Protein AF-A0A2V9GND8-F1 (afdb_monomer_lite)

Radius of gyration: 29.22 Å; chains: 1; bounding box: 66×51×84 Å

Structure (mmCIF, N/CA/C/O backbone):
data_AF-A0A2V9GND8-F1
#
_entry.id   AF-A0A2V9GND8-F1
#
loop_
_atom_site.group_PDB
_atom_site.id
_atom_site.type_symbol
_atom_site.label_atom_id
_atom_site.label_alt_id
_atom_site.label_comp_id
_atom_site.label_asym_id
_atom_site.label_entity_id
_atom_site.label_seq_id
_atom_site.pdbx_PDB_ins_code
_atom_site.Cartn_x
_atom_site.Cartn_y
_atom_site.Cartn_z
_atom_site.occupancy
_atom_site.B_iso_or_equiv
_atom_site.auth_seq_id
_atom_site.auth_comp_id
_atom_site.auth_asym_id
_atom_site.auth_atom_id
_atom_site.pdbx_PDB_model_num
ATOM 1 N N . MET A 1 1 ? 13.926 27.014 -34.724 1.00 50.09 1 MET A N 1
ATOM 2 C CA . MET A 1 1 ? 14.900 27.608 -33.788 1.00 50.09 1 MET A CA 1
ATOM 3 C C . MET A 1 1 ? 15.520 26.464 -33.017 1.00 50.09 1 MET A C 1
ATOM 5 O O . MET A 1 1 ? 14.767 25.673 -32.466 1.00 50.09 1 MET A O 1
ATOM 9 N N . SER A 1 2 ? 16.841 26.315 -33.077 1.00 64.38 2 SER A N 1
ATOM 10 C CA . SER A 1 2 ? 17.586 25.411 -32.199 1.00 64.38 2 SER A CA 1
ATOM 11 C C . SER A 1 2 ? 17.729 26.091 -30.843 1.00 64.38 2 SER A C 1
ATOM 13 O O . SER A 1 2 ? 18.180 27.233 -30.777 1.00 64.38 2 SER A O 1
ATOM 15 N N . GLU A 1 3 ? 17.301 25.422 -29.783 1.00 79.38 3 GLU A N 1
ATOM 16 C CA . GLU A 1 3 ? 17.390 25.940 -28.424 1.00 79.38 3 GLU A CA 1
ATOM 17 C C . GLU A 1 3 ? 18.458 25.154 -27.666 1.00 79.38 3 GLU A C 1
ATOM 19 O O . GLU A 1 3 ? 18.411 23.925 -27.627 1.00 79.38 3 GLU A O 1
ATOM 24 N N . HIS A 1 4 ? 19.433 25.858 -27.092 1.00 85.75 4 HIS A N 1
ATOM 25 C CA . HIS A 1 4 ? 20.427 25.239 -26.222 1.00 85.75 4 HIS A CA 1
ATOM 26 C C . HIS A 1 4 ? 19.809 25.036 -24.841 1.00 85.75 4 HIS A C 1
ATOM 28 O O . HIS A 1 4 ? 19.340 25.992 -24.224 1.00 85.75 4 HIS A O 1
ATOM 34 N N . ARG A 1 5 ? 19.793 23.790 -24.367 1.00 86.50 5 ARG A N 1
ATOM 35 C CA . ARG A 1 5 ? 19.279 23.421 -23.047 1.00 86.50 5 ARG A CA 1
ATOM 36 C C . ARG A 1 5 ? 20.196 22.395 -22.403 1.00 86.50 5 ARG A C 1
ATOM 38 O O . ARG A 1 5 ? 20.692 21.498 -23.084 1.00 86.50 5 ARG A O 1
ATOM 45 N N . ASP A 1 6 ? 20.338 22.495 -21.088 1.00 89.38 6 ASP A N 1
ATOM 46 C CA . ASP A 1 6 ? 20.991 21.461 -20.296 1.00 89.38 6 ASP A CA 1
ATOM 47 C C . ASP A 1 6 ? 20.152 20.177 -20.319 1.00 89.38 6 ASP A C 1
ATOM 49 O O . ASP A 1 6 ? 18.930 20.198 -20.118 1.00 89.38 6 ASP A O 1
ATOM 53 N N . ILE A 1 7 ? 20.818 19.045 -20.551 1.00 89.88 7 ILE A N 1
ATOM 54 C CA . ILE A 1 7 ? 20.201 17.720 -20.491 1.00 89.88 7 ILE A CA 1
ATOM 55 C C . ILE A 1 7 ? 20.569 17.029 -19.180 1.00 89.88 7 ILE A C 1
ATOM 57 O O . ILE A 1 7 ? 21.694 17.112 -18.695 1.00 89.88 7 ILE A O 1
ATOM 61 N N . TYR A 1 8 ? 19.609 16.308 -18.607 1.00 91.62 8 TYR A N 1
ATOM 62 C CA . TYR A 1 8 ? 19.751 15.680 -17.299 1.00 91.62 8 TYR A CA 1
ATOM 63 C C . TYR A 1 8 ? 19.745 14.159 -17.419 1.00 91.62 8 TYR A C 1
ATOM 65 O O . TYR A 1 8 ? 18.707 13.504 -17.593 1.00 91.62 8 TYR A O 1
ATOM 73 N N . LEU A 1 9 ? 20.927 13.578 -17.269 1.00 91.75 9 LEU A N 1
ATOM 74 C CA . LEU A 1 9 ? 21.137 12.140 -17.334 1.00 91.75 9 LEU A CA 1
ATOM 75 C C . LEU A 1 9 ? 20.951 11.504 -15.953 1.00 91.75 9 LEU A C 1
ATOM 77 O O . LEU A 1 9 ? 21.233 12.099 -14.912 1.00 91.75 9 LEU A O 1
ATOM 81 N N . ARG A 1 10 ? 20.432 10.276 -15.931 1.00 92.25 10 ARG A N 1
ATOM 82 C CA . ARG A 1 10 ? 20.355 9.481 -14.702 1.00 92.25 10 ARG A CA 1
ATOM 83 C C . ARG A 1 10 ? 21.709 8.829 -14.452 1.00 92.25 10 ARG A C 1
ATOM 85 O O . ARG A 1 10 ? 22.269 8.225 -15.355 1.00 92.25 10 ARG A O 1
ATOM 92 N N . ALA A 1 11 ? 22.179 8.891 -13.212 1.00 91.31 11 ALA A N 1
ATOM 93 C CA . ALA A 1 11 ? 23.414 8.241 -12.793 1.00 91.31 11 ALA A CA 1
ATOM 94 C C . ALA A 1 11 ? 23.129 7.013 -11.920 1.00 91.31 11 ALA A C 1
ATOM 96 O O . ALA A 1 11 ? 22.155 6.980 -11.158 1.00 91.31 11 ALA A O 1
ATOM 97 N N . HIS A 1 12 ? 24.009 6.016 -12.002 1.00 91.06 12 HIS A N 1
ATOM 98 C CA . HIS A 1 12 ? 24.104 4.982 -10.981 1.00 91.06 12 HIS A CA 1
ATOM 99 C C . HIS A 1 12 ? 24.899 5.521 -9.785 1.00 91.06 12 HIS A C 1
ATOM 101 O O . HIS A 1 12 ? 25.959 6.116 -9.954 1.00 91.06 12 HIS A O 1
ATOM 107 N N . THR A 1 13 ? 24.393 5.318 -8.568 1.00 87.81 13 THR A N 1
ATOM 108 C CA . THR A 1 13 ? 25.083 5.732 -7.340 1.00 87.81 13 THR A CA 1
ATOM 109 C C . THR A 1 13 ? 25.275 4.533 -6.424 1.00 87.81 13 THR A C 1
ATOM 111 O O . THR A 1 13 ? 24.289 3.965 -5.938 1.00 87.81 13 THR A O 1
ATOM 114 N N . ALA A 1 14 ? 26.525 4.198 -6.120 1.00 79.69 14 ALA A N 1
ATOM 115 C CA . ALA A 1 14 ? 26.854 3.207 -5.109 1.00 79.69 14 ALA A CA 1
ATOM 116 C C . ALA A 1 14 ? 26.888 3.861 -3.721 1.00 79.69 14 ALA A C 1
ATOM 118 O O . ALA A 1 14 ? 27.492 4.912 -3.502 1.00 79.69 14 ALA A O 1
ATOM 119 N N . LYS A 1 15 ? 26.217 3.242 -2.745 1.00 69.44 15 LYS A N 1
ATOM 120 C CA . LYS A 1 15 ? 26.299 3.687 -1.352 1.00 69.44 15 LYS A CA 1
ATOM 121 C C . LYS A 1 15 ? 27.595 3.148 -0.755 1.00 69.44 15 LYS A C 1
ATOM 123 O O . LYS A 1 15 ? 27.667 1.958 -0.465 1.00 69.44 15 LYS A O 1
ATOM 128 N N . HIS A 1 16 ? 28.577 4.014 -0.525 1.00 61.72 16 HIS A N 1
ATOM 129 C CA . HIS A 1 16 ? 29.766 3.635 0.233 1.00 61.72 16 HIS A CA 1
ATOM 130 C C . HIS A 1 16 ? 29.351 3.311 1.675 1.00 61.72 16 HIS A C 1
ATOM 132 O O . HIS A 1 16 ? 28.831 4.170 2.393 1.00 61.72 16 HIS A O 1
ATOM 138 N N . THR A 1 17 ? 29.505 2.056 2.098 1.00 57.53 17 THR A N 1
ATOM 139 C CA . THR A 1 17 ? 29.229 1.645 3.479 1.00 57.53 17 THR A CA 1
ATOM 140 C C . THR A 1 17 ? 30.289 0.668 3.966 1.00 57.53 17 THR A C 1
ATOM 142 O O . THR A 1 17 ? 30.346 -0.452 3.470 1.00 57.53 17 THR A O 1
ATOM 145 N N . ASP A 1 18 ? 31.027 1.035 5.016 1.00 53.00 18 ASP A N 1
ATOM 146 C CA . ASP A 1 18 ? 32.083 0.203 5.628 1.00 53.00 18 ASP A CA 1
ATOM 147 C C . ASP A 1 18 ? 31.553 -1.034 6.374 1.00 53.00 18 ASP A C 1
ATOM 149 O O . ASP A 1 18 ? 32.311 -1.808 6.954 1.00 53.00 18 ASP A O 1
ATOM 153 N N . LYS A 1 19 ? 30.230 -1.223 6.420 1.00 43.94 19 LYS A N 1
ATOM 154 C CA . LYS A 1 19 ? 29.593 -2.350 7.103 1.00 43.94 19 LYS A CA 1
ATOM 155 C C . LYS A 1 19 ? 28.774 -3.159 6.105 1.00 43.94 19 LYS A C 1
ATOM 157 O O . LYS A 1 19 ? 27.785 -2.620 5.597 1.00 43.94 19 LYS A O 1
ATOM 162 N N . PRO A 1 20 ? 29.100 -4.444 5.870 1.00 42.56 20 PRO A N 1
ATOM 163 C CA . PRO A 1 20 ? 28.237 -5.306 5.082 1.00 42.56 20 PRO A CA 1
ATOM 164 C C . PRO A 1 20 ? 26.857 -5.338 5.743 1.00 42.56 20 PRO A C 1
ATOM 166 O O . PRO A 1 20 ? 26.708 -5.642 6.931 1.00 42.56 20 PRO A O 1
ATOM 169 N N . ARG A 1 21 ? 25.821 -4.970 4.982 1.00 44.34 21 ARG A N 1
ATOM 170 C CA . ARG A 1 21 ? 24.440 -5.156 5.423 1.00 44.34 21 ARG A CA 1
ATOM 171 C C . ARG A 1 21 ? 24.179 -6.651 5.448 1.00 44.34 21 ARG A C 1
ATOM 173 O O . ARG A 1 21 ? 23.856 -7.235 4.420 1.00 44.34 21 ARG A O 1
ATOM 180 N N . GLY A 1 22 ? 24.287 -7.255 6.628 1.00 36.06 22 GLY A N 1
ATOM 181 C CA . GLY A 1 22 ? 23.714 -8.572 6.858 1.00 36.06 22 GLY A CA 1
ATOM 182 C C . GLY A 1 22 ? 22.261 -8.538 6.397 1.00 36.06 22 GLY A C 1
ATOM 183 O O . GLY A 1 22 ? 21.472 -7.710 6.872 1.00 36.06 22 GLY A O 1
ATOM 184 N N . HIS A 1 23 ? 21.924 -9.389 5.431 1.00 38.31 23 HIS A N 1
ATOM 185 C CA . HIS A 1 23 ? 20.545 -9.649 5.066 1.00 38.31 23 HIS A CA 1
ATOM 186 C C . HIS A 1 23 ? 19.882 -10.214 6.324 1.00 38.31 23 HIS A C 1
ATOM 188 O O . HIS A 1 23 ? 20.027 -11.386 6.653 1.00 38.31 23 HIS A O 1
ATOM 194 N N . ARG A 1 24 ? 19.204 -9.360 7.098 1.00 36.34 24 ARG A N 1
ATOM 195 C CA . ARG A 1 24 ? 18.275 -9.843 8.113 1.00 36.34 24 ARG A CA 1
ATOM 196 C C . ARG A 1 24 ? 17.127 -10.463 7.339 1.00 36.34 24 ARG A C 1
ATOM 198 O O . ARG A 1 24 ? 16.198 -9.753 6.951 1.00 36.34 24 ARG A O 1
ATOM 205 N N . GLU A 1 25 ? 17.206 -11.767 7.109 1.00 38.34 25 GLU A N 1
ATOM 206 C CA . GLU A 1 25 ? 16.007 -12.577 6.995 1.00 38.34 25 GLU A CA 1
ATOM 207 C C . GLU A 1 25 ? 15.204 -12.295 8.260 1.00 38.34 25 GLU A C 1
ATOM 209 O O . GLU A 1 25 ? 15.523 -12.740 9.362 1.00 38.34 25 GLU A O 1
ATOM 214 N N . ARG A 1 26 ? 14.208 -11.414 8.138 1.00 42.44 26 ARG A N 1
ATOM 215 C CA . ARG A 1 26 ? 13.161 -11.374 9.143 1.00 42.44 26 ARG A CA 1
ATOM 216 C C . ARG A 1 26 ? 12.547 -12.759 9.083 1.00 42.44 26 ARG A C 1
ATOM 218 O O . ARG A 1 26 ? 12.076 -13.156 8.020 1.00 42.44 26 ARG A O 1
ATOM 225 N N . SER A 1 27 ? 12.578 -13.473 10.200 1.00 41.78 27 SER A N 1
ATOM 226 C CA . SER A 1 27 ? 11.829 -14.705 10.417 1.00 41.78 27 SER A CA 1
ATOM 227 C C . SER A 1 27 ? 10.324 -14.396 10.403 1.00 41.78 27 SER A C 1
ATOM 229 O O . SER A 1 27 ? 9.622 -14.513 11.398 1.00 41.78 27 SER A O 1
ATOM 231 N N . ASP A 1 28 ? 9.821 -13.935 9.258 1.00 49.50 28 ASP A N 1
ATOM 232 C CA . ASP A 1 28 ? 8.412 -13.655 8.987 1.00 49.50 28 ASP A CA 1
ATOM 233 C C . ASP A 1 28 ? 7.622 -14.961 8.753 1.00 49.50 28 ASP A C 1
ATOM 235 O O . ASP A 1 28 ? 6.395 -14.924 8.681 1.00 49.50 28 ASP A O 1
ATOM 239 N N . LEU A 1 29 ? 8.322 -16.104 8.677 1.00 51.47 29 LEU A N 1
ATOM 240 C CA . LEU A 1 29 ? 7.788 -17.444 8.408 1.00 51.47 29 LEU A CA 1
ATOM 241 C C . LEU A 1 29 ? 6.964 -18.047 9.563 1.00 51.47 29 LEU A C 1
ATOM 243 O O . LEU A 1 29 ? 6.320 -19.069 9.358 1.00 51.47 29 LEU A O 1
ATOM 247 N N . SER A 1 30 ? 6.954 -17.450 10.763 1.00 67.31 30 SER A N 1
ATOM 248 C CA . SER A 1 30 ? 6.225 -18.002 11.921 1.00 67.31 30 SER A CA 1
ATOM 249 C C . SER A 1 30 ? 4.834 -17.405 12.156 1.00 67.31 30 SER A C 1
ATOM 251 O O . SER A 1 30 ? 4.092 -17.912 12.997 1.00 67.31 30 SER A O 1
ATOM 253 N N . LEU A 1 31 ? 4.455 -16.332 11.451 1.00 84.81 31 LEU A N 1
ATOM 254 C CA . LEU A 1 31 ? 3.149 -15.695 11.643 1.00 84.81 31 LEU A CA 1
ATOM 255 C C . LEU A 1 31 ? 2.112 -16.258 10.663 1.00 84.81 31 LEU A C 1
ATOM 257 O O . LEU A 1 31 ? 2.379 -16.298 9.461 1.00 84.81 31 LEU A O 1
ATOM 261 N N . PRO A 1 32 ? 0.900 -16.614 11.129 1.00 90.25 32 PRO A N 1
ATOM 262 C CA . PRO A 1 32 ? -0.143 -17.109 10.240 1.00 90.25 32 PRO A CA 1
ATOM 263 C C . PRO A 1 32 ? -0.548 -16.028 9.232 1.00 90.25 32 PRO A C 1
ATOM 265 O O . PRO A 1 32 ? -0.704 -14.859 9.602 1.00 90.25 32 PRO A O 1
ATOM 268 N N . ARG A 1 33 ? -0.773 -16.409 7.966 1.00 92.12 33 ARG A N 1
ATOM 269 C CA . ARG A 1 33 ? -1.211 -15.488 6.896 1.00 92.12 33 ARG A CA 1
ATOM 270 C C 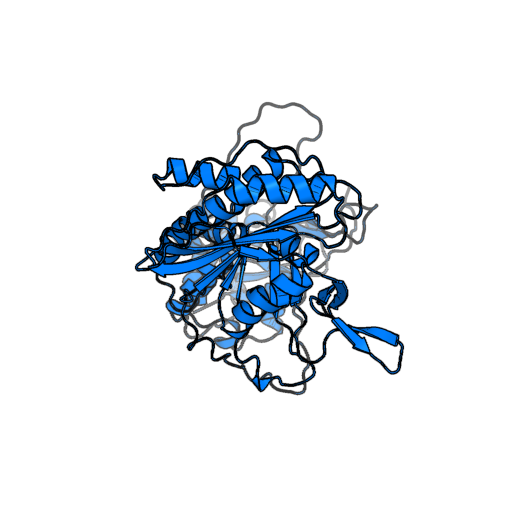. ARG A 1 33 ? -2.453 -14.705 7.317 1.00 92.12 33 ARG A C 1
ATOM 272 O O . ARG A 1 33 ? -2.448 -13.479 7.261 1.00 92.12 33 ARG A O 1
ATOM 279 N N . TRP A 1 34 ? -3.443 -15.399 7.866 1.00 95.56 34 TRP A N 1
ATOM 280 C CA . TRP A 1 34 ? -4.638 -14.822 8.475 1.00 95.56 34 TRP A CA 1
ATOM 281 C C . TRP A 1 34 ? -4.629 -15.115 9.977 1.00 95.56 34 TRP A C 1
ATOM 283 O O . TRP A 1 34 ? -4.630 -16.285 10.360 1.00 95.56 34 TRP A O 1
ATOM 293 N N . PRO A 1 35 ? -4.571 -14.100 10.855 1.00 95.81 35 PRO A N 1
ATOM 294 C CA . PRO A 1 35 ? -4.610 -14.347 12.287 1.00 95.81 35 PRO A CA 1
ATOM 295 C C . PRO A 1 35 ? -6.009 -14.797 12.713 1.00 95.81 35 PRO A C 1
ATOM 297 O O . PRO A 1 35 ? -7.013 -14.401 12.119 1.00 95.81 35 PRO A O 1
ATOM 300 N N . GLU A 1 36 ? -6.070 -15.590 13.784 1.00 96.81 36 GLU A N 1
ATOM 301 C CA . GLU A 1 36 ? -7.314 -16.171 14.306 1.00 96.81 36 GLU A CA 1
ATOM 302 C C . GLU A 1 36 ? -8.365 -15.106 14.650 1.00 96.81 36 GLU A C 1
ATOM 304 O O . GLU A 1 36 ? -9.561 -15.376 14.603 1.00 96.81 36 GLU A O 1
ATOM 309 N N . ARG A 1 37 ? -7.940 -13.890 15.010 1.00 98.12 37 ARG A N 1
ATOM 310 C CA . ARG A 1 37 ? -8.837 -12.802 15.399 1.00 98.12 37 ARG A CA 1
ATOM 311 C C . ARG A 1 37 ? -8.456 -11.478 14.759 1.00 98.12 37 ARG A C 1
ATOM 313 O O . ARG A 1 37 ? -7.275 -11.189 14.541 1.00 98.12 37 ARG A O 1
ATOM 320 N N . VAL A 1 38 ? -9.483 -10.666 14.537 1.00 98.62 38 VAL A N 1
ATOM 321 C CA . VAL A 1 38 ? -9.379 -9.290 14.051 1.00 98.62 38 VAL A CA 1
ATOM 322 C C . VAL A 1 38 ? -10.135 -8.336 14.971 1.00 98.62 38 VAL A C 1
ATOM 324 O O . VAL A 1 38 ? -11.172 -8.697 15.531 1.00 98.62 38 VAL A O 1
ATOM 327 N N . LEU A 1 39 ? -9.608 -7.122 15.114 1.00 98.69 39 LEU A N 1
ATOM 328 C CA . LEU A 1 39 ? -10.325 -5.966 15.644 1.00 98.69 39 LEU A CA 1
ATOM 329 C C . LEU A 1 39 ? -10.625 -5.044 14.467 1.00 98.69 39 LEU A C 1
ATOM 331 O O . LEU A 1 39 ? -9.700 -4.473 13.900 1.00 98.69 39 LEU A O 1
ATOM 335 N N . ILE A 1 40 ? -11.900 -4.920 14.120 1.00 98.75 40 ILE A N 1
ATOM 336 C CA . ILE A 1 40 ? -12.392 -4.029 13.069 1.00 98.75 40 ILE A CA 1
ATOM 337 C C . ILE A 1 40 ? -13.021 -2.830 13.760 1.00 98.75 40 ILE A C 1
ATOM 339 O O . ILE A 1 40 ? -13.804 -3.032 14.688 1.00 98.75 40 ILE A O 1
ATOM 343 N N . PHE A 1 41 ? -12.692 -1.612 13.354 1.00 98.31 41 PHE A N 1
ATOM 344 C CA . PHE A 1 41 ? -13.319 -0.420 13.913 1.00 98.31 41 PHE A CA 1
ATOM 345 C C . PHE A 1 41 ? -13.351 0.719 12.902 1.00 98.31 41 PHE A C 1
ATOM 347 O O . PHE A 1 41 ? -12.606 0.704 11.925 1.00 98.31 41 PHE A O 1
ATOM 354 N N . ASP A 1 42 ? -14.224 1.672 13.186 1.00 97.81 42 ASP A N 1
ATOM 355 C CA . ASP A 1 42 ? -14.434 2.904 12.438 1.00 97.81 42 ASP A CA 1
ATOM 356 C C . ASP A 1 42 ? -14.755 4.021 13.443 1.00 97.81 42 ASP A C 1
ATOM 358 O O . ASP A 1 42 ? -15.217 3.741 14.564 1.00 97.81 42 ASP A O 1
ATOM 362 N N . THR A 1 43 ? -14.432 5.266 13.094 1.00 96.69 43 THR A N 1
ATOM 363 C CA . THR A 1 43 ? -14.566 6.405 14.002 1.00 96.69 43 THR A CA 1
ATOM 364 C C . THR A 1 43 ? -15.247 7.607 13.372 1.00 96.69 43 THR A C 1
ATOM 366 O O . THR A 1 43 ? -14.909 8.020 12.272 1.00 96.69 43 THR A O 1
ATOM 369 N N . GLU A 1 44 ? -16.113 8.254 14.152 1.00 96.69 44 GLU A N 1
ATOM 370 C CA . GLU A 1 44 ? -16.826 9.457 13.734 1.00 96.69 44 GLU A CA 1
ATOM 371 C C . GLU A 1 44 ? -16.317 10.697 14.456 1.00 96.69 44 GLU A C 1
ATOM 373 O O . GLU A 1 44 ? -16.088 10.709 15.675 1.00 96.69 44 GLU A O 1
ATOM 378 N N . THR A 1 45 ? -16.169 11.780 13.700 1.00 96.06 45 THR A N 1
ATOM 379 C CA . THR A 1 45 ? -15.565 13.027 14.174 1.00 96.06 45 THR A CA 1
ATOM 380 C C . THR A 1 45 ? -16.481 14.225 13.991 1.00 96.06 45 THR A C 1
ATOM 382 O O . THR A 1 45 ? -17.356 14.241 13.129 1.00 96.06 45 THR A O 1
ATOM 385 N N . ARG A 1 46 ? -16.226 15.293 14.749 1.00 95.44 46 ARG A N 1
ATOM 386 C CA . ARG A 1 46 ? -16.765 16.619 14.429 1.00 95.44 46 ARG A CA 1
ATOM 387 C C . ARG A 1 46 ? -16.373 17.007 12.996 1.00 95.44 46 ARG A C 1
ATOM 389 O O . ARG A 1 46 ? -15.340 16.576 12.490 1.00 95.44 46 ARG A O 1
ATOM 396 N N . THR A 1 47 ? -17.170 17.863 12.372 1.00 93.38 47 THR A N 1
ATOM 397 C CA . THR A 1 47 ? -16.913 18.404 11.025 1.00 93.38 47 THR A CA 1
ATOM 398 C C . THR A 1 47 ? -16.069 19.680 11.040 1.00 93.38 47 THR A C 1
ATOM 400 O O . THR A 1 47 ? -15.754 20.230 9.988 1.00 93.38 47 THR A O 1
ATOM 403 N N . ASP A 1 48 ? -15.685 20.158 12.229 1.00 91.19 48 ASP A N 1
ATOM 404 C CA . ASP A 1 48 ? -14.750 21.269 12.371 1.00 91.19 48 ASP A CA 1
ATOM 405 C C . ASP A 1 48 ? -13.330 20.895 11.908 1.00 91.19 48 ASP A C 1
ATOM 407 O O . ASP A 1 48 ? -12.979 19.726 11.737 1.00 91.19 48 ASP A O 1
ATOM 411 N N . VAL A 1 49 ? -12.481 21.911 11.742 1.00 88.88 49 VAL A N 1
ATOM 412 C CA . VAL A 1 49 ? -11.091 21.758 11.274 1.00 88.88 49 VAL A CA 1
ATOM 413 C C . VAL A 1 49 ? -10.222 20.871 12.170 1.00 88.88 49 VAL A C 1
ATOM 415 O O . VAL A 1 49 ? -9.168 20.406 11.739 1.00 88.88 49 VAL A O 1
ATOM 418 N N . HIS A 1 50 ? -10.621 20.648 13.423 1.00 86.88 50 HIS A N 1
ATOM 419 C CA . HIS A 1 50 ? -9.896 19.784 14.345 1.00 86.88 50 HIS A CA 1
ATOM 420 C C . HIS A 1 50 ? -10.309 18.317 14.205 1.00 86.88 50 HIS A C 1
ATOM 422 O O . HIS A 1 50 ? -9.541 17.447 14.625 1.00 86.88 50 HIS A O 1
ATOM 428 N N . GLN A 1 51 ? -11.486 18.041 13.629 1.00 90.88 51 GLN A N 1
ATOM 429 C CA . GLN A 1 51 ? -12.060 16.703 13.481 1.00 90.88 51 GLN A CA 1
ATOM 430 C C . GLN A 1 51 ? -11.943 15.909 14.784 1.00 90.88 51 GLN A C 1
ATOM 432 O O . GLN A 1 51 ? -11.344 14.827 14.838 1.00 90.88 51 GLN A O 1
ATOM 437 N N . ARG A 1 52 ? -12.439 16.512 15.875 1.00 91.69 52 ARG A N 1
ATOM 438 C CA . ARG A 1 52 ? -12.384 15.903 17.209 1.00 91.69 52 ARG A CA 1
ATOM 439 C C . ARG A 1 52 ? -13.213 14.630 17.226 1.00 91.69 52 ARG A C 1
ATOM 441 O O . ARG A 1 52 ? -14.334 14.606 16.726 1.00 91.69 52 ARG A O 1
ATOM 448 N N . LEU A 1 53 ? -12.659 13.588 17.824 1.00 93.88 53 LEU A N 1
ATOM 449 C CA . LEU A 1 53 ? -13.292 12.284 17.889 1.00 93.88 53 LEU A CA 1
ATOM 450 C C . LEU A 1 53 ? -14.542 12.326 18.782 1.00 93.88 53 LEU A C 1
ATOM 452 O O . LEU A 1 53 ? -14.480 12.810 19.911 1.00 93.88 53 LEU A O 1
ATOM 456 N N . MET A 1 54 ? -15.670 11.833 18.269 1.00 96.62 54 MET A N 1
ATOM 457 C CA . MET A 1 54 ? -16.954 11.807 18.978 1.00 96.62 54 MET A CA 1
ATOM 458 C C . MET A 1 54 ? -17.210 10.423 19.569 1.00 96.62 54 MET A C 1
ATOM 460 O O . MET A 1 54 ? -17.395 10.269 20.776 1.00 96.62 54 MET A O 1
ATOM 464 N N . PHE A 1 55 ? -17.214 9.411 18.703 1.00 97.81 55 PHE A N 1
ATOM 465 C CA . PHE A 1 55 ? -17.471 8.019 19.036 1.00 97.81 55 PHE A CA 1
ATOM 466 C C . PHE A 1 55 ? -16.914 7.104 17.944 1.00 97.81 55 PHE A C 1
ATOM 468 O O . PHE A 1 55 ? -16.427 7.564 16.916 1.00 97.81 55 PHE A O 1
ATOM 475 N N . GLY A 1 56 ? -16.952 5.803 18.187 1.00 97.75 56 GLY A N 1
ATOM 476 C CA . GLY A 1 56 ? -16.627 4.793 17.194 1.00 97.75 56 GLY A CA 1
ATOM 477 C C . GLY A 1 56 ? -17.252 3.458 17.558 1.00 97.75 56 GLY A C 1
ATOM 478 O O . GLY A 1 56 ? -17.522 3.175 18.733 1.00 97.75 56 GLY A O 1
ATOM 479 N N . PHE A 1 57 ? -17.472 2.630 16.547 1.00 98.25 57 PHE A N 1
ATOM 480 C CA . PHE A 1 57 ? -17.895 1.248 16.728 1.00 98.25 57 PHE A CA 1
ATOM 481 C C . PHE A 1 57 ? -16.730 0.305 16.484 1.00 98.25 57 PHE A C 1
ATOM 483 O O . PHE A 1 57 ? -15.800 0.599 15.737 1.00 98.25 57 PHE A O 1
ATOM 490 N N . TYR A 1 58 ? -16.786 -0.862 17.115 1.00 98.44 58 TYR A N 1
ATOM 491 C CA . TYR A 1 58 ? -15.831 -1.921 16.843 1.00 98.44 58 TYR A CA 1
ATOM 492 C C . TYR A 1 58 ? -16.481 -3.297 16.876 1.00 98.44 58 TYR A C 1
ATOM 494 O O . TYR A 1 58 ? -17.459 -3.545 17.587 1.00 98.44 58 TYR A O 1
ATOM 502 N N . ARG A 1 59 ? -15.869 -4.220 16.138 1.00 98.25 59 ARG A N 1
ATOM 503 C CA . ARG A 1 59 ? -16.155 -5.649 16.157 1.00 98.25 59 ARG A CA 1
ATOM 504 C C . ARG A 1 59 ? -14.874 -6.421 16.426 1.00 98.25 59 ARG A C 1
ATOM 506 O O . ARG A 1 59 ? -13.863 -6.246 15.750 1.00 98.25 59 ARG A O 1
ATOM 513 N N . LEU A 1 60 ? -14.931 -7.310 17.409 1.00 97.94 60 LEU A N 1
ATOM 514 C CA . LEU A 1 60 ? -13.978 -8.401 17.538 1.00 97.94 60 LEU A CA 1
ATOM 515 C C . LEU A 1 60 ? -14.543 -9.592 16.784 1.00 97.94 60 LEU A C 1
ATOM 517 O O . LEU A 1 60 ? -15.623 -10.082 17.119 1.00 97.94 60 LEU A O 1
ATOM 521 N N . CYS A 1 61 ? -13.815 -10.059 15.779 1.00 98.25 61 CYS A N 1
ATOM 522 C CA . CYS A 1 61 ? -14.218 -11.212 14.989 1.00 98.25 61 CYS A CA 1
ATOM 523 C C . CYS A 1 61 ? -13.176 -12.319 15.113 1.00 98.25 61 CYS A C 1
ATOM 525 O O . CYS A 1 61 ? -11.978 -12.051 15.231 1.00 98.25 61 CYS A O 1
ATOM 527 N N . ARG A 1 62 ? -13.631 -13.569 15.055 1.00 97.88 62 ARG A N 1
ATOM 528 C CA . ARG A 1 62 ? -12.764 -14.749 14.985 1.00 97.88 62 ARG A CA 1
ATOM 529 C C . ARG A 1 62 ? -12.914 -15.395 13.619 1.00 97.88 62 ARG A C 1
ATOM 531 O O . ARG A 1 62 ? -14.019 -15.446 13.084 1.00 97.88 62 ARG A O 1
ATOM 538 N N . LEU A 1 63 ? -11.819 -15.904 13.084 1.00 97.62 63 LEU A N 1
ATOM 539 C CA . LEU A 1 63 ? -11.821 -16.715 11.883 1.00 97.62 63 LEU A CA 1
ATOM 540 C C . LEU A 1 63 ? -12.453 -18.078 12.202 1.00 97.62 63 LEU A C 1
ATOM 542 O O . LEU A 1 63 ? -11.938 -18.818 13.039 1.00 97.62 63 LEU A O 1
ATOM 546 N N . ILE A 1 64 ? -13.578 -18.391 11.561 1.00 95.81 64 ILE A N 1
ATOM 547 C CA . ILE A 1 64 ? -14.223 -19.707 11.589 1.00 95.81 64 ILE A CA 1
ATOM 548 C C . ILE A 1 64 ? -14.323 -20.192 10.147 1.00 95.81 64 ILE A C 1
ATOM 550 O O . ILE A 1 64 ? -14.989 -19.566 9.319 1.00 95.81 64 ILE A O 1
ATOM 554 N N . GLY A 1 65 ? -13.654 -21.306 9.850 1.00 93.50 65 GLY A N 1
ATOM 555 C CA . GLY A 1 65 ? -13.473 -21.752 8.473 1.00 93.50 65 GLY A CA 1
ATOM 556 C C . GLY A 1 65 ? -12.785 -20.653 7.667 1.00 93.50 65 GLY A C 1
ATOM 557 O O . GLY A 1 65 ? -11.676 -20.241 7.996 1.00 93.50 65 GLY A O 1
ATOM 558 N N . ASP A 1 66 ? -13.479 -20.144 6.655 1.00 92.62 66 ASP A N 1
ATOM 559 C CA . ASP A 1 66 ? -12.938 -19.150 5.730 1.00 92.62 66 ASP A CA 1
ATOM 560 C C . ASP A 1 66 ? -13.427 -17.712 5.985 1.00 92.62 66 ASP A C 1
ATOM 562 O O . ASP A 1 66 ? -13.165 -16.804 5.200 1.00 92.62 66 ASP A O 1
ATOM 566 N N . ARG A 1 67 ? -14.172 -17.473 7.075 1.00 96.75 67 ARG A N 1
ATOM 567 C CA . ARG A 1 67 ? -14.796 -16.166 7.339 1.00 96.75 67 ARG A CA 1
ATOM 568 C C . ARG A 1 67 ? -14.539 -15.687 8.760 1.00 96.75 67 ARG A C 1
ATOM 570 O O . ARG A 1 67 ? -14.614 -16.447 9.722 1.00 96.75 67 ARG A O 1
ATOM 577 N N . TYR A 1 68 ? -14.286 -14.394 8.902 1.00 98.00 68 TYR A N 1
ATOM 578 C CA . TYR A 1 68 ? -14.333 -13.690 10.172 1.00 98.00 68 TYR A CA 1
ATOM 579 C C . TYR A 1 68 ? -15.786 -13.479 10.593 1.00 98.00 68 TYR A C 1
ATOM 581 O O . TYR A 1 68 ? -16.559 -12.795 9.912 1.00 98.00 68 TYR A O 1
ATOM 589 N N . VAL A 1 69 ? -16.131 -14.067 11.734 1.00 96.88 69 VAL A N 1
ATOM 590 C CA . VAL A 1 69 ? -17.461 -14.065 12.345 1.00 96.88 69 VAL A CA 1
ATOM 591 C C . VAL A 1 69 ? -17.425 -13.192 13.595 1.00 96.88 69 VAL A C 1
ATOM 593 O O . VAL A 1 69 ? -16.514 -13.333 14.418 1.00 96.88 69 VAL A O 1
ATOM 596 N N . CYS A 1 70 ? -18.396 -12.288 13.741 1.00 96.31 70 CYS A N 1
ATOM 597 C CA . CYS A 1 70 ? -18.439 -11.357 14.870 1.00 96.31 70 CYS A CA 1
ATOM 598 C C . CYS A 1 70 ? -18.654 -12.109 16.196 1.00 96.31 70 CYS A C 1
ATOM 600 O O . CYS A 1 70 ? -19.654 -12.807 16.373 1.00 96.31 70 CYS A O 1
ATOM 602 N N . GLU A 1 71 ? -17.695 -11.969 17.114 1.00 94.00 71 GLU A N 1
ATOM 603 C CA . GLU A 1 71 ? -17.693 -12.535 18.470 1.00 94.00 71 GLU A CA 1
ATOM 604 C C . GLU A 1 71 ? -18.193 -11.514 19.501 1.00 94.00 71 GLU A C 1
ATOM 606 O O . GLU A 1 71 ? -18.831 -11.868 20.492 1.00 94.00 71 GLU A O 1
ATOM 611 N N . THR A 1 72 ? -17.875 -10.239 19.301 1.00 94.12 72 THR A N 1
ATOM 612 C CA . THR A 1 72 ? -18.267 -9.147 20.191 1.00 94.12 72 THR A CA 1
ATOM 613 C C . THR A 1 72 ? -18.340 -7.854 19.397 1.00 94.12 72 THR A C 1
ATOM 615 O O . THR A 1 72 ? -17.506 -7.607 18.530 1.00 94.12 72 THR A O 1
ATOM 618 N N . GLU A 1 73 ? -19.313 -7.017 19.731 1.00 95.81 73 GLU A N 1
ATOM 619 C CA . GLU A 1 73 ? -19.510 -5.689 19.160 1.00 95.81 73 GLU A CA 1
ATOM 620 C C . GLU A 1 73 ? -19.645 -4.677 20.301 1.00 95.81 73 GLU A C 1
ATOM 622 O O . GLU A 1 73 ? -20.176 -4.991 21.376 1.00 95.81 73 GLU A O 1
ATOM 627 N N . GLY A 1 74 ? -19.157 -3.462 20.084 1.00 97.06 74 GLY A N 1
ATOM 628 C CA . GLY A 1 74 ? -19.289 -2.404 21.069 1.00 97.06 74 GLY A CA 1
ATOM 629 C C . GLY A 1 74 ? -19.113 -1.010 20.498 1.00 97.06 74 GLY A C 1
ATOM 630 O O . GLY A 1 74 ? -18.727 -0.828 19.345 1.00 97.06 74 GLY A O 1
ATOM 631 N N . ILE A 1 75 ? -19.399 -0.042 21.358 1.00 97.94 75 ILE A N 1
ATOM 632 C CA . ILE A 1 75 ? -19.250 1.387 21.122 1.00 97.94 75 ILE A CA 1
ATOM 633 C C . ILE A 1 75 ? -18.232 1.962 22.107 1.00 97.94 75 ILE A C 1
ATOM 635 O O . ILE A 1 75 ? -18.162 1.566 23.275 1.00 97.94 75 ILE A O 1
ATOM 639 N N . VAL A 1 76 ? -17.443 2.909 21.621 1.00 97.81 76 VAL A N 1
ATOM 640 C CA . VAL A 1 76 ? -16.600 3.797 22.418 1.00 97.81 76 VAL A CA 1
ATOM 641 C C . VAL A 1 76 ? -16.992 5.236 22.115 1.00 97.81 76 VAL A C 1
ATOM 643 O O . VAL A 1 76 ? -17.317 5.548 20.974 1.00 97.81 76 VAL A O 1
ATOM 646 N N . TYR A 1 77 ? -16.976 6.112 23.114 1.00 96.88 77 TYR A N 1
ATOM 647 C CA . TYR A 1 77 ? -17.241 7.534 22.912 1.00 96.88 77 TYR A CA 1
ATOM 648 C C . TYR A 1 77 ? -16.308 8.425 23.724 1.00 96.88 77 TYR A C 1
ATOM 650 O O . TYR A 1 77 ? -15.676 7.976 24.682 1.00 96.88 77 TYR A O 1
ATOM 658 N N . SER A 1 78 ? -16.192 9.675 23.280 1.00 93.38 78 SER A N 1
ATOM 659 C CA . SER A 1 78 ? -15.301 10.675 23.859 1.00 93.38 78 SER A CA 1
ATOM 660 C C . SER A 1 78 ? -15.781 11.114 25.235 1.00 93.38 78 SER A C 1
ATOM 662 O O . SER A 1 78 ? -16.980 11.255 25.475 1.00 93.38 78 SER A O 1
ATOM 664 N N . GLU A 1 79 ? -14.830 11.379 26.125 1.00 90.31 79 GLU A N 1
ATOM 665 C CA . GLU A 1 79 ? -15.074 12.074 27.386 1.00 90.31 79 GLU A CA 1
ATOM 666 C C . GLU A 1 79 ? -15.616 13.512 27.203 1.00 90.31 79 GLU A C 1
ATOM 668 O O . GLU A 1 79 ? -16.233 14.042 28.123 1.00 90.31 79 GLU A O 1
ATOM 673 N N . ASP A 1 80 ? -15.459 14.105 26.012 1.00 89.88 80 ASP A N 1
ATOM 674 C CA . ASP A 1 80 ? -15.796 15.504 25.698 1.00 89.88 80 ASP A CA 1
ATOM 675 C C . ASP A 1 80 ? -17.137 15.670 24.942 1.00 89.88 80 ASP A C 1
ATOM 677 O O . ASP A 1 80 ? -17.296 16.571 24.109 1.00 89.88 80 ASP A O 1
ATOM 681 N N . ILE A 1 81 ? -18.106 14.780 25.177 1.00 93.56 81 ILE A N 1
ATOM 682 C CA . ILE A 1 81 ? -19.455 14.865 24.584 1.00 93.56 81 ILE A CA 1
ATOM 683 C C . ILE A 1 81 ? -20.455 15.520 25.541 1.00 93.56 81 ILE A C 1
ATOM 685 O O . ILE A 1 81 ? -20.310 15.473 26.762 1.00 93.56 81 ILE A O 1
ATOM 689 N N . THR A 1 82 ? -21.505 16.119 24.984 1.00 95.50 82 THR A N 1
ATOM 690 C CA . THR A 1 82 ? -22.583 16.726 25.783 1.00 95.50 82 THR A CA 1
ATOM 691 C C . THR A 1 82 ? -23.472 15.668 26.444 1.00 95.50 82 THR A C 1
ATOM 693 O O . THR A 1 82 ? -23.503 14.502 26.038 1.00 95.50 82 THR A O 1
ATOM 696 N N . LYS A 1 83 ? -24.251 16.069 27.457 1.00 95.56 83 LYS A N 1
ATOM 697 C CA . LYS A 1 83 ? -25.204 15.172 28.131 1.00 95.56 83 LYS A CA 1
ATOM 698 C C . LYS A 1 83 ? -26.300 14.699 27.171 1.00 95.56 83 LYS A C 1
ATOM 700 O O . LYS A 1 83 ? -26.730 13.551 27.236 1.00 95.56 83 LYS A O 1
ATOM 705 N N . GLU A 1 84 ? -26.724 15.563 26.256 1.00 96.38 84 GLU A N 1
ATOM 706 C CA . GLU A 1 84 ? -27.691 15.267 25.202 1.00 96.38 84 GLU A CA 1
ATOM 707 C C . GLU A 1 84 ? -27.154 14.186 24.257 1.00 96.38 84 GLU A C 1
ATOM 709 O O . GLU A 1 84 ? -27.840 13.200 23.994 1.00 96.38 84 GLU A O 1
ATOM 714 N N . GLU A 1 85 ? -25.907 14.319 23.804 1.00 96.62 85 GLU A N 1
ATOM 715 C CA . GLU A 1 85 ? -25.231 13.316 22.974 1.00 96.62 85 GLU A CA 1
ATOM 716 C C . GLU A 1 85 ? -25.033 11.990 23.721 1.00 96.62 85 GLU A C 1
ATOM 718 O O . GLU A 1 85 ? -25.276 10.914 23.170 1.00 96.62 85 GLU A O 1
ATOM 723 N N . GLN A 1 86 ? -24.672 12.047 25.004 1.00 96.44 86 GLN A N 1
ATOM 724 C CA . GLN A 1 86 ? -24.584 10.859 25.849 1.00 96.44 86 GLN A CA 1
ATOM 725 C C . GLN A 1 86 ? -25.944 10.150 25.978 1.00 96.44 86 GLN A C 1
ATOM 727 O O . GLN A 1 86 ? -26.006 8.919 25.922 1.00 96.44 86 GLN A O 1
ATOM 732 N N . ASN A 1 87 ? -27.045 10.901 26.095 1.00 96.69 87 ASN A N 1
ATOM 733 C CA . ASN A 1 87 ? -28.400 10.345 26.109 1.00 96.69 87 ASN A CA 1
ATOM 734 C C . ASN A 1 87 ? -28.771 9.697 24.766 1.00 96.69 87 ASN A C 1
ATOM 736 O O . ASN A 1 87 ? -29.442 8.661 24.762 1.00 96.69 87 ASN A O 1
ATOM 740 N N . GLN A 1 88 ? -28.314 10.249 23.633 1.00 97.56 88 GLN A N 1
ATOM 741 C CA . GLN A 1 88 ? -28.484 9.616 22.318 1.00 97.56 88 GLN A CA 1
ATOM 742 C C . GLN A 1 88 ? -27.788 8.251 22.271 1.00 97.56 88 GLN A C 1
ATOM 744 O O . GLN A 1 88 ? -28.409 7.258 21.884 1.00 97.56 88 GLN A O 1
ATOM 749 N N . ILE A 1 89 ? -26.545 8.165 22.749 1.00 96.75 89 ILE A N 1
ATOM 750 C CA . ILE A 1 89 ? -25.817 6.891 22.851 1.00 96.75 89 ILE A CA 1
ATOM 751 C C . ILE A 1 89 ? -26.549 5.914 23.773 1.00 96.75 89 ILE A C 1
ATOM 753 O O . ILE A 1 89 ? -26.750 4.758 23.406 1.00 96.75 89 ILE A O 1
ATOM 757 N N . GLY A 1 90 ? -26.978 6.368 24.953 1.00 96.25 90 GLY A N 1
ATOM 758 C CA . GLY A 1 90 ? -27.706 5.535 25.911 1.00 96.25 90 GLY A CA 1
ATOM 759 C C . GLY A 1 90 ? -28.993 4.961 25.318 1.00 96.25 90 GLY A C 1
ATOM 760 O O . GLY A 1 90 ? -29.224 3.755 25.395 1.00 96.25 90 GLY A O 1
ATOM 761 N N . THR A 1 91 ? -29.784 5.806 24.653 1.00 96.62 91 THR A N 1
ATOM 762 C CA . THR A 1 91 ? -31.016 5.405 23.955 1.00 96.62 91 THR A CA 1
ATOM 763 C C . THR A 1 91 ? -30.723 4.382 22.861 1.00 96.62 91 THR A C 1
ATOM 765 O O . THR A 1 91 ? -31.419 3.373 22.757 1.00 96.62 91 THR A O 1
ATOM 768 N N . PHE A 1 92 ? -29.665 4.600 22.078 1.00 96.50 92 PHE A N 1
ATOM 769 C CA . PHE A 1 92 ? -29.258 3.667 21.034 1.00 96.50 92 PHE A CA 1
ATOM 770 C C . PHE A 1 92 ? -28.865 2.310 21.622 1.00 96.50 92 PHE A C 1
ATOM 772 O O . PHE A 1 92 ? -29.385 1.285 21.193 1.00 96.50 92 PHE A O 1
ATOM 779 N N . VAL A 1 93 ? -27.994 2.290 22.635 1.00 94.56 93 VAL A N 1
ATOM 780 C CA . VAL A 1 93 ? -27.502 1.058 23.273 1.00 94.56 93 VAL A CA 1
ATOM 781 C C . VAL A 1 93 ? -28.630 0.267 23.940 1.00 94.56 93 VAL A C 1
ATOM 783 O O . VAL A 1 93 ? -28.622 -0.960 23.873 1.00 94.56 93 VAL A O 1
ATOM 786 N N . LEU A 1 94 ? -29.601 0.937 24.568 1.00 92.00 94 LEU A N 1
ATOM 787 C CA . LEU A 1 94 ? -30.750 0.274 25.196 1.00 92.00 94 LEU A CA 1
ATOM 788 C C . LEU A 1 94 ? -31.680 -0.387 24.172 1.00 92.00 94 LEU A C 1
ATOM 790 O O . LEU A 1 94 ? -32.197 -1.469 24.437 1.00 92.00 94 LEU A O 1
ATOM 794 N N . ASN A 1 95 ? -31.859 0.244 23.009 1.00 90.88 95 ASN A N 1
ATOM 795 C CA . ASN A 1 95 ? -32.780 -0.211 21.965 1.00 90.88 95 ASN A CA 1
ATOM 796 C C . ASN A 1 95 ? -32.115 -1.084 20.889 1.00 90.88 95 ASN A C 1
ATOM 798 O O . ASN A 1 95 ? -32.783 -1.518 19.952 1.00 90.88 95 ASN A O 1
ATOM 802 N N . THR A 1 96 ? -30.809 -1.342 20.996 1.00 89.06 96 THR A N 1
ATOM 803 C CA . THR A 1 96 ? -30.040 -2.050 19.968 1.00 89.06 96 THR A CA 1
ATOM 804 C C . THR A 1 96 ? -29.524 -3.384 20.481 1.00 89.06 96 THR A C 1
ATOM 806 O O . THR A 1 96 ? -28.713 -3.448 21.406 1.00 89.06 96 THR A O 1
ATOM 809 N N . LEU A 1 97 ? -29.936 -4.458 19.808 1.00 85.69 97 LEU A N 1
ATOM 810 C CA . LEU A 1 97 ? -29.334 -5.775 19.978 1.00 85.69 97 LEU A CA 1
ATOM 811 C C . LEU A 1 97 ? -28.040 -5.882 19.168 1.00 85.69 97 LEU A C 1
ATOM 813 O O . LEU A 1 97 ? -27.902 -5.310 18.079 1.00 85.69 97 LEU A O 1
ATOM 817 N N . THR A 1 98 ? -27.085 -6.632 19.706 1.00 79.19 98 THR A N 1
ATOM 818 C CA . THR A 1 98 ? -25.845 -6.957 18.997 1.00 79.19 98 THR A CA 1
ATOM 819 C C . THR A 1 98 ? -26.127 -7.808 17.761 1.00 79.19 98 THR A C 1
ATOM 821 O O . THR A 1 98 ? -27.040 -8.629 17.739 1.00 79.19 98 THR A O 1
ATOM 824 N N . ASP A 1 99 ? -25.297 -7.639 16.736 1.00 81.00 99 ASP A N 1
ATOM 825 C CA . ASP A 1 99 ? -25.290 -8.487 15.537 1.00 81.00 99 ASP A CA 1
ATOM 826 C C . ASP A 1 99 ? -24.154 -9.522 15.655 1.00 81.00 99 ASP A C 1
ATOM 828 O O . ASP A 1 99 ? -23.322 -9.713 14.765 1.00 81.00 99 ASP A O 1
ATOM 832 N N . VAL A 1 100 ? -24.051 -10.135 16.843 1.00 79.50 100 VAL A N 1
ATOM 833 C CA . VAL A 1 100 ? -23.050 -11.164 17.140 1.00 79.50 100 VAL A CA 1
ATOM 834 C C . VAL A 1 100 ? -23.492 -12.464 16.484 1.00 79.50 100 VAL A C 1
ATOM 836 O O . VAL A 1 100 ? -24.538 -13.029 16.790 1.00 79.50 100 VAL A O 1
ATOM 839 N N . GLN A 1 101 ? -22.650 -12.956 15.584 1.00 79.00 101 GLN A N 1
ATOM 840 C CA . GLN A 1 101 ? -22.912 -14.158 14.796 1.00 79.00 101 GLN A CA 1
ATOM 841 C C . GLN A 1 101 ? -22.469 -15.433 15.534 1.00 79.00 101 GLN A C 1
ATOM 843 O O . GLN A 1 101 ? -22.897 -16.538 15.199 1.00 79.00 101 GLN A O 1
ATOM 848 N N . MET A 1 102 ? -21.612 -15.300 16.552 1.00 75.81 102 MET A N 1
ATOM 849 C CA . MET A 1 102 ? -21.216 -16.418 17.403 1.00 75.81 102 MET A CA 1
ATOM 850 C C . MET A 1 102 ? -22.285 -16.785 18.425 1.00 75.81 102 MET A C 1
ATOM 852 O O . MET A 1 102 ? -22.631 -15.995 19.302 1.00 75.81 102 MET A O 1
ATOM 856 N N . LYS A 1 103 ? -22.716 -18.047 18.396 1.00 76.44 103 LYS A N 1
ATOM 857 C CA . LYS A 1 103 ? -23.570 -18.614 19.442 1.00 76.44 103 LYS A CA 1
ATOM 858 C C . LYS A 1 103 ? -22.759 -18.763 20.735 1.00 76.44 103 LYS A C 1
ATOM 860 O O . LYS A 1 103 ? -21.775 -19.497 20.775 1.00 76.44 103 LYS A O 1
ATOM 865 N N . ARG A 1 104 ? -23.172 -18.059 21.789 1.00 72.81 104 ARG A N 1
ATOM 866 C CA . ARG A 1 104 ? -22.612 -18.135 23.148 1.00 72.81 104 ARG A CA 1
ATOM 867 C C . ARG A 1 104 ? -23.743 -18.308 24.156 1.00 72.81 104 ARG A C 1
ATOM 869 O O . ARG A 1 104 ? -24.849 -17.830 23.912 1.00 72.81 104 ARG A O 1
ATOM 876 N N . PHE A 1 105 ? -23.455 -18.967 25.276 1.00 68.19 105 PHE A N 1
ATOM 877 C CA . PHE A 1 105 ? -24.380 -19.081 26.401 1.00 68.19 105 PHE A CA 1
ATOM 878 C C . PHE A 1 105 ? -23.733 -18.498 27.671 1.00 68.19 105 PHE A C 1
ATOM 880 O O . PHE A 1 105 ? -22.655 -18.964 28.045 1.00 68.19 105 PHE A O 1
ATOM 887 N N . PRO A 1 106 ? -24.346 -17.491 28.325 1.00 76.06 106 PRO A N 1
ATOM 888 C CA . PRO A 1 106 ? -25.555 -16.775 27.900 1.00 76.06 106 PRO A CA 1
ATOM 889 C C . PRO A 1 106 ? -25.321 -15.937 26.621 1.00 76.06 106 PRO A C 1
ATOM 891 O O . PRO A 1 106 ? -24.181 -15.550 26.340 1.00 76.06 106 PRO A O 1
ATOM 894 N N . PRO A 1 107 ? -26.371 -15.660 25.822 1.00 71.62 107 PRO A N 1
ATOM 895 C CA . PRO A 1 107 ? -26.239 -14.873 24.602 1.00 71.62 107 PRO A CA 1
ATOM 896 C C . PRO A 1 107 ? -25.810 -13.441 24.927 1.00 71.62 107 PRO A C 1
ATOM 898 O O . PRO A 1 107 ? -26.371 -12.774 25.799 1.00 71.62 107 PRO A O 1
ATOM 901 N N . GLN A 1 108 ? -24.809 -12.946 24.202 1.00 75.62 108 GLN A N 1
ATOM 902 C CA . GLN A 1 108 ? -24.287 -11.598 24.393 1.00 75.62 108 GLN A CA 1
ATOM 903 C C . GLN A 1 108 ? -25.146 -10.590 23.627 1.00 75.62 108 GLN A C 1
ATOM 905 O O . GLN A 1 108 ? -24.769 -10.133 22.555 1.00 75.62 108 GLN A O 1
ATOM 910 N N . VAL A 1 109 ? -26.315 -10.265 24.180 1.00 79.19 109 VAL A N 1
ATOM 911 C CA . VAL A 1 109 ? -27.357 -9.475 23.496 1.00 79.19 109 VAL A CA 1
ATOM 912 C C . VAL A 1 109 ? -27.119 -7.960 23.506 1.00 79.19 109 VAL A C 1
ATOM 914 O O . VAL A 1 109 ? -27.744 -7.248 22.726 1.00 79.19 109 VAL A O 1
ATOM 917 N N . ARG A 1 110 ? -26.223 -7.453 24.367 1.00 86.19 110 ARG A N 1
ATOM 918 C CA . ARG A 1 110 ? -25.946 -6.011 24.522 1.00 86.19 110 ARG A CA 1
ATOM 919 C C . ARG A 1 110 ? -24.559 -5.623 24.025 1.00 86.19 110 ARG A C 1
ATOM 921 O O . ARG A 1 110 ? -23.592 -6.360 24.229 1.00 86.19 110 ARG A O 1
ATOM 928 N N . LEU A 1 111 ? -24.478 -4.436 23.424 1.00 92.25 111 LEU A N 1
ATOM 929 C CA . LEU A 1 111 ? -23.222 -3.809 23.018 1.00 92.25 111 LEU A CA 1
ATOM 930 C C . LEU A 1 111 ? -22.322 -3.581 24.235 1.00 92.25 111 LEU A C 1
ATOM 932 O O . LEU A 1 111 ? -22.785 -3.152 25.295 1.00 92.25 111 LEU A O 1
ATOM 936 N N . GLN A 1 112 ? -21.023 -3.828 24.078 1.00 95.19 112 GLN A N 1
ATOM 937 C CA . GLN A 1 112 ? -20.050 -3.361 25.063 1.00 95.19 112 GLN A CA 1
ATOM 938 C C . GLN A 1 112 ? -19.902 -1.844 24.958 1.00 95.19 112 GLN A C 1
ATOM 940 O O . GLN A 1 112 ? -19.804 -1.311 23.856 1.00 95.19 112 GLN A O 1
ATOM 945 N N . VAL A 1 113 ? -19.855 -1.158 26.097 1.00 96.62 113 VAL A N 1
ATOM 946 C CA . VAL A 1 113 ? -19.754 0.303 26.149 1.00 96.62 113 VAL A CA 1
ATOM 947 C C . VAL A 1 113 ? -18.462 0.688 26.854 1.00 96.62 113 VAL A C 1
ATOM 949 O O . VAL A 1 113 ? -18.274 0.335 28.017 1.00 96.62 113 VAL A O 1
ATOM 952 N N . HIS A 1 114 ? -17.602 1.430 26.158 1.00 97.12 114 HIS A N 1
ATOM 953 C CA . HIS A 1 114 ? -16.426 2.082 26.739 1.00 97.12 114 HIS A CA 1
ATOM 954 C C . HIS A 1 114 ? -16.687 3.583 26.798 1.00 97.12 114 HIS A C 1
ATOM 956 O O . HIS A 1 114 ? -16.982 4.206 25.780 1.00 97.12 114 HIS A O 1
ATOM 962 N N . ARG A 1 115 ? -16.606 4.162 27.996 1.00 94.19 115 ARG A N 1
ATOM 963 C CA . ARG A 1 115 ? -17.015 5.552 28.254 1.00 94.19 115 ARG A CA 1
ATOM 964 C C . ARG A 1 115 ? -15.920 6.575 27.959 1.00 94.19 115 ARG A C 1
ATOM 966 O O . ARG A 1 115 ? -16.120 7.759 28.203 1.00 94.19 115 ARG A O 1
ATOM 973 N N . SER A 1 116 ? -14.755 6.106 27.524 1.00 94.38 116 SER A N 1
ATOM 974 C CA . SER A 1 116 ? -13.645 6.937 27.079 1.00 94.38 116 SER A CA 1
ATOM 975 C C . SER A 1 116 ? -12.756 6.164 26.108 1.00 94.38 116 SER A C 1
ATOM 977 O O . SER A 1 116 ? -12.647 4.929 26.167 1.00 94.38 116 SER A O 1
ATOM 979 N N . PHE A 1 117 ? -12.051 6.882 25.237 1.00 93.25 117 PHE A N 1
ATOM 980 C CA . PHE A 1 117 ? -11.066 6.259 24.352 1.00 93.25 117 PHE A CA 1
ATOM 981 C C . PHE A 1 117 ? -9.899 5.615 25.111 1.00 93.25 117 PHE A C 1
ATOM 983 O O . PHE A 1 117 ? -9.527 4.495 24.760 1.00 93.25 117 PHE A O 1
ATOM 990 N N . PRO A 1 118 ? -9.348 6.205 26.192 1.00 93.12 118 PRO A N 1
ATOM 991 C CA . PRO A 1 118 ? -8.372 5.522 27.040 1.00 93.12 118 PRO A CA 1
ATOM 992 C C . PRO A 1 118 ? -8.847 4.164 27.578 1.00 93.12 118 PRO A C 1
ATOM 994 O O . PRO A 1 118 ? -8.048 3.222 27.637 1.00 93.12 118 PRO A O 1
ATOM 997 N N . GLU A 1 119 ? -10.129 4.036 27.936 1.00 94.88 119 GLU A N 1
ATOM 998 C CA . GLU A 1 119 ? -10.718 2.769 28.376 1.00 94.88 119 GLU A CA 1
ATOM 999 C C . GLU A 1 119 ? -10.730 1.736 27.241 1.00 94.88 119 GLU A C 1
ATOM 1001 O O . GLU A 1 119 ? -10.209 0.631 27.420 1.00 94.88 119 GLU A O 1
ATOM 1006 N N . PHE A 1 120 ? -11.234 2.109 26.060 1.00 96.56 120 PHE A N 1
ATOM 1007 C CA . PHE A 1 120 ? -11.209 1.255 24.867 1.00 96.56 120 PHE A CA 1
ATOM 1008 C C . PHE A 1 120 ? -9.784 0.821 24.504 1.00 96.56 120 PHE A C 1
ATOM 1010 O O . PHE A 1 120 ? -9.523 -0.359 24.252 1.00 96.56 120 PHE A O 1
ATOM 1017 N N . MET A 1 121 ? -8.831 1.754 24.554 1.00 95.81 121 MET A N 1
ATOM 1018 C CA . MET A 1 121 ? -7.428 1.469 24.277 1.00 95.81 121 MET A CA 1
ATOM 1019 C C . MET A 1 121 ? -6.865 0.431 25.252 1.00 95.81 121 MET A C 1
ATOM 1021 O O . MET A 1 121 ? -6.187 -0.510 24.838 1.00 95.81 121 MET A O 1
ATOM 1025 N N . ALA A 1 122 ? -7.150 0.578 26.548 1.00 95.00 122 ALA A N 1
ATOM 1026 C CA . ALA A 1 122 ? -6.662 -0.324 27.586 1.00 95.00 122 ALA A CA 1
ATOM 1027 C C . ALA A 1 122 ? -7.336 -1.707 27.558 1.00 95.00 122 ALA A C 1
ATOM 1029 O O . ALA A 1 122 ? -6.657 -2.711 27.778 1.00 95.00 122 ALA A O 1
ATOM 1030 N N . LYS A 1 123 ? -8.648 -1.765 27.298 1.00 96.62 123 LYS A N 1
ATOM 1031 C CA . LYS A 1 123 ? -9.453 -2.994 27.394 1.00 96.62 123 LYS A CA 1
ATOM 1032 C C . LYS A 1 123 ? -9.565 -3.772 26.083 1.00 96.62 123 LYS A C 1
ATOM 1034 O O . LYS A 1 123 ? -9.759 -4.984 26.132 1.00 96.62 123 LYS A O 1
ATOM 1039 N N . VAL A 1 124 ? -9.423 -3.112 24.931 1.00 97.50 124 VAL A N 1
ATOM 1040 C CA . VAL A 1 124 ? -9.659 -3.719 23.609 1.00 97.50 124 VAL A CA 1
ATOM 1041 C C . VAL A 1 124 ? -8.442 -3.588 22.697 1.00 97.50 124 VAL A C 1
ATOM 1043 O O . VAL A 1 124 ? -7.827 -4.603 22.363 1.00 97.50 124 VAL A O 1
ATOM 1046 N N . PHE A 1 125 ? -8.051 -2.365 22.327 1.00 97.50 125 PHE A N 1
ATOM 1047 C CA . PHE A 1 125 ? -7.043 -2.144 21.283 1.00 97.50 125 PHE A CA 1
ATOM 1048 C C . PHE A 1 125 ? -5.664 -2.706 21.653 1.00 97.50 125 PHE A C 1
ATOM 1050 O O . PHE A 1 125 ? -5.094 -3.512 20.917 1.00 97.50 125 PHE A O 1
ATOM 1057 N N . TRP A 1 126 ? -5.110 -2.328 22.810 1.00 96.31 126 TRP A N 1
ATOM 1058 C CA . TRP A 1 126 ? -3.789 -2.812 23.215 1.00 96.31 126 TRP A CA 1
ATOM 1059 C C . TRP A 1 126 ? -3.743 -4.310 23.495 1.00 96.31 126 TRP A C 1
ATOM 1061 O O . TRP A 1 126 ? -2.781 -4.948 23.060 1.00 96.31 126 TRP A O 1
ATOM 1071 N N . PRO A 1 127 ? -4.754 -4.912 24.150 1.00 96.56 127 PRO A N 1
ATOM 1072 C CA . PRO A 1 127 ? -4.864 -6.361 24.213 1.00 96.56 127 PRO A CA 1
ATOM 1073 C C . PRO A 1 127 ? -4.856 -7.031 22.834 1.00 96.56 127 PRO A C 1
ATOM 1075 O O . PRO A 1 127 ? -4.151 -8.028 22.679 1.00 96.56 127 PRO A O 1
ATOM 1078 N N . ALA A 1 128 ? -5.565 -6.483 21.839 1.00 97.19 128 ALA A N 1
ATOM 1079 C CA . ALA A 1 128 ? -5.580 -7.010 20.473 1.00 97.19 128 ALA A CA 1
ATOM 1080 C C . ALA A 1 128 ? -4.187 -6.953 19.822 1.00 97.19 128 ALA A C 1
ATOM 1082 O O . ALA A 1 128 ? -3.666 -7.981 19.384 1.00 97.19 128 ALA A O 1
ATOM 1083 N N . VAL A 1 129 ? -3.532 -5.785 19.850 1.00 96.06 129 VAL A N 1
ATOM 1084 C CA . VAL A 1 129 ? -2.172 -5.602 19.306 1.00 96.06 129 VAL A CA 1
ATOM 1085 C C . VAL A 1 129 ? -1.170 -6.531 19.997 1.00 96.06 129 VAL A C 1
ATOM 1087 O O . VAL A 1 129 ? -0.370 -7.191 19.332 1.00 96.06 129 VAL A O 1
ATOM 1090 N N . ARG A 1 130 ? -1.220 -6.619 21.332 1.00 94.69 130 ARG A N 1
ATOM 1091 C CA . ARG A 1 130 ? -0.310 -7.454 22.129 1.00 94.69 130 ARG A CA 1
ATOM 1092 C C . ARG A 1 130 ? -0.469 -8.939 21.807 1.00 94.69 130 ARG A C 1
ATOM 1094 O O . ARG A 1 130 ? 0.534 -9.636 21.670 1.00 94.69 130 ARG A O 1
ATOM 1101 N N . LYS A 1 131 ? -1.709 -9.408 21.631 1.00 94.94 131 LYS A N 1
ATOM 1102 C CA . LYS A 1 131 ? -2.038 -10.795 21.254 1.00 94.94 131 LYS A CA 1
ATOM 1103 C C . LYS A 1 131 ? -1.758 -11.121 19.780 1.00 94.94 131 LYS A C 1
ATOM 1105 O O . LYS A 1 131 ? -1.925 -12.270 19.391 1.00 94.94 131 LYS A O 1
ATOM 1110 N N . GLY A 1 132 ? -1.343 -10.146 18.968 1.00 94.69 132 GLY A N 1
ATOM 1111 C CA . GLY A 1 132 ? -1.056 -10.359 17.546 1.00 94.69 132 GLY A CA 1
ATOM 1112 C C . GLY A 1 132 ? -2.306 -10.465 16.671 1.00 94.69 132 GLY A C 1
ATOM 1113 O O . GLY A 1 132 ? -2.231 -11.002 15.566 1.00 94.69 132 GLY A O 1
ATOM 1114 N N . TRP A 1 133 ? -3.448 -9.963 17.148 1.00 97.25 133 TRP A N 1
ATOM 1115 C CA . TRP A 1 133 ? -4.647 -9.826 16.322 1.00 97.25 133 TRP A CA 1
ATOM 1116 C C . TRP A 1 133 ? -4.392 -8.793 15.224 1.00 97.25 133 TRP A C 1
ATOM 1118 O O . TRP A 1 133 ? -3.566 -7.890 15.388 1.00 97.25 133 TRP A O 1
ATOM 1128 N N . MET A 1 134 ? -5.098 -8.926 14.105 1.00 98.19 134 MET A N 1
ATOM 1129 C CA . MET A 1 134 ? -5.012 -7.940 13.031 1.00 98.19 134 MET A CA 1
ATOM 1130 C C . MET A 1 134 ? -6.021 -6.820 13.261 1.00 98.19 134 MET A C 1
ATOM 1132 O O . MET A 1 134 ? -7.200 -7.055 13.515 1.00 98.19 134 MET A O 1
ATOM 1136 N N . ILE A 1 135 ? -5.516 -5.597 13.219 1.00 98.62 135 ILE A N 1
ATOM 1137 C CA . ILE A 1 135 ? -6.265 -4.361 13.369 1.00 98.62 135 ILE A CA 1
ATOM 1138 C C . ILE A 1 135 ? -6.709 -3.937 11.974 1.00 98.62 135 ILE A C 1
ATOM 1140 O O . ILE A 1 135 ? -5.864 -3.769 11.096 1.00 98.62 135 ILE A O 1
ATOM 1144 N N . VAL A 1 136 ? -8.013 -3.814 11.764 1.00 98.75 136 VAL A N 1
ATOM 1145 C CA . VAL A 1 136 ? -8.622 -3.641 10.447 1.00 98.75 136 VAL A CA 1
ATOM 1146 C C . VAL A 1 136 ? -9.485 -2.386 10.426 1.00 98.75 136 VAL A C 1
ATOM 1148 O O . VAL A 1 136 ? -10.214 -2.124 11.379 1.00 98.75 136 VAL A O 1
ATOM 1151 N N . GLY A 1 137 ? -9.435 -1.657 9.317 1.00 98.19 137 GLY A N 1
ATOM 1152 C CA . GLY A 1 137 ? -10.351 -0.561 9.010 1.00 98.19 137 GLY A CA 1
ATOM 1153 C C . GLY A 1 137 ? -10.447 -0.338 7.503 1.00 98.19 137 GLY A C 1
ATOM 1154 O O . GLY A 1 137 ? -9.722 -0.970 6.724 1.00 98.19 137 GLY A O 1
ATOM 1155 N N . PHE A 1 138 ? -11.328 0.565 7.096 1.00 96.81 138 PHE A N 1
ATOM 1156 C CA . PHE A 1 138 ? -11.379 1.096 5.740 1.00 96.81 138 PHE A CA 1
ATOM 1157 C C . PHE A 1 138 ? -11.105 2.596 5.851 1.00 96.81 138 PHE A C 1
ATOM 1159 O O . PHE A 1 138 ? -11.978 3.312 6.313 1.00 96.81 138 PHE A O 1
ATOM 1166 N N . ASN A 1 139 ? -9.911 3.055 5.448 1.00 93.88 139 ASN A N 1
ATOM 1167 C CA . ASN A 1 139 ? -9.304 4.333 5.862 1.00 93.88 139 ASN A CA 1
ATOM 1168 C C . ASN A 1 139 ? -8.636 4.287 7.254 1.00 93.88 139 ASN A C 1
ATOM 1170 O O . ASN A 1 139 ? -8.584 5.273 7.987 1.00 93.88 139 ASN A O 1
ATOM 1174 N N . LEU A 1 140 ? -8.013 3.153 7.591 1.00 96.62 140 LEU A N 1
ATOM 1175 C CA . LEU A 1 140 ? -7.470 2.864 8.925 1.00 96.62 140 LEU A CA 1
ATOM 1176 C C . LEU A 1 140 ? -6.463 3.915 9.425 1.00 96.62 140 LEU A C 1
ATOM 1178 O O . LEU A 1 140 ? -6.344 4.143 10.629 1.00 96.62 140 LEU A O 1
ATOM 1182 N N . ALA A 1 141 ? -5.709 4.547 8.519 1.00 95.50 141 ALA A N 1
ATOM 1183 C CA . ALA A 1 141 ? -4.768 5.608 8.877 1.00 95.50 141 ALA A CA 1
ATOM 1184 C C . ALA A 1 141 ? -5.479 6.842 9.458 1.00 95.50 141 ALA A C 1
ATOM 1186 O O . ALA A 1 141 ? -4.952 7.464 10.385 1.00 95.50 141 ALA A O 1
ATOM 1187 N N . PHE A 1 142 ? -6.669 7.175 8.951 1.00 94.94 142 PHE A N 1
ATOM 1188 C CA . PHE A 1 142 ? -7.509 8.223 9.511 1.00 94.94 142 PHE A CA 1
ATOM 1189 C C . PHE A 1 142 ? -8.004 7.813 10.898 1.00 94.94 142 PHE A C 1
ATOM 1191 O O . PHE A 1 142 ? -7.663 8.494 11.868 1.00 94.94 142 PHE A O 1
ATOM 1198 N N . ASP A 1 143 ? -8.674 6.666 11.022 1.00 96.50 143 ASP A N 1
ATOM 1199 C CA . ASP A 1 143 ? -9.299 6.238 12.281 1.00 96.50 143 ASP A CA 1
ATOM 1200 C C . ASP A 1 143 ? -8.292 6.105 13.424 1.00 96.50 143 ASP A C 1
ATOM 1202 O O . ASP A 1 143 ? -8.476 6.629 14.525 1.00 96.50 143 ASP A O 1
ATOM 1206 N N . ILE A 1 144 ? -7.149 5.466 13.157 1.00 95.75 144 ILE A N 1
ATOM 1207 C CA . ILE A 1 144 ? -6.108 5.297 14.173 1.00 95.75 144 ILE A CA 1
ATOM 1208 C C . ILE A 1 144 ? -5.475 6.634 14.576 1.00 95.75 144 ILE A C 1
ATOM 1210 O O . ILE A 1 144 ? -5.037 6.785 15.718 1.00 95.75 144 ILE A O 1
ATOM 1214 N N . SER A 1 145 ? -5.439 7.618 13.667 1.00 95.00 145 SER A N 1
ATOM 1215 C CA . SER A 1 145 ? -4.969 8.968 13.990 1.00 95.00 145 SER A CA 1
ATOM 1216 C C . SER A 1 145 ? -5.929 9.692 14.925 1.00 95.00 145 SER A C 1
ATOM 1218 O O . SER A 1 145 ? -5.468 10.432 15.792 1.00 95.00 145 SER A O 1
ATOM 1220 N N . ARG A 1 146 ? -7.242 9.449 14.802 1.00 92.88 146 ARG A N 1
ATOM 1221 C CA . ARG A 1 146 ? -8.254 10.061 15.672 1.00 92.88 146 ARG A CA 1
ATOM 1222 C C . ARG A 1 146 ? -8.171 9.536 17.103 1.00 92.88 146 ARG A C 1
ATOM 1224 O O . ARG A 1 146 ? -8.420 10.286 18.038 1.00 92.88 146 ARG A O 1
ATOM 1231 N N . LEU A 1 147 ? -7.726 8.291 17.288 1.00 92.94 147 LEU A N 1
ATOM 1232 C CA . LEU A 1 147 ? -7.448 7.701 18.606 1.00 92.94 147 LEU A CA 1
ATOM 1233 C C . LEU A 1 147 ? -6.186 8.272 19.290 1.00 92.94 147 LEU A C 1
ATOM 1235 O O . LEU A 1 147 ? -5.868 7.908 20.427 1.00 92.94 147 LEU A O 1
ATOM 1239 N N . SER A 1 148 ? -5.421 9.125 18.604 1.00 93.81 148 SER A N 1
ATOM 1240 C CA . SER A 1 148 ? -4.169 9.679 19.111 1.00 93.81 148 SER A CA 1
ATOM 1241 C C . SER A 1 148 ? -4.374 10.817 20.101 1.00 93.81 148 SER A C 1
ATOM 1243 O O . SER A 1 148 ? -5.149 11.735 19.870 1.00 93.81 148 SER A O 1
ATOM 1245 N N . ARG A 1 149 ? -3.604 10.783 21.196 1.00 91.75 149 ARG A N 1
ATOM 1246 C CA . ARG A 1 149 ? -3.535 11.865 22.193 1.00 91.75 149 ARG A CA 1
ATOM 1247 C C . ARG A 1 149 ? -2.400 12.855 21.918 1.00 91.75 149 ARG A C 1
ATOM 1249 O O . ARG A 1 149 ? -2.333 13.918 22.519 1.00 91.75 149 ARG A O 1
ATOM 1256 N N . GLY A 1 150 ? -1.509 12.521 20.989 1.00 93.12 150 GLY A N 1
ATOM 1257 C CA . GLY A 1 150 ? -0.394 13.365 20.584 1.00 93.12 150 GLY A CA 1
ATOM 1258 C C . GLY A 1 150 ? 0.475 12.666 19.550 1.00 93.12 150 GLY A C 1
ATOM 1259 O O . GLY A 1 150 ? 0.368 11.461 19.342 1.00 93.12 150 GLY A O 1
ATOM 1260 N N . TRP A 1 151 ? 1.373 13.392 18.897 1.00 94.94 151 TRP A N 1
ATOM 1261 C CA . TRP A 1 151 ? 2.197 12.813 17.840 1.00 94.94 151 TRP A CA 1
ATOM 1262 C C . TRP A 1 151 ? 3.617 13.373 17.832 1.00 94.94 151 TRP A C 1
ATOM 1264 O O . TRP A 1 151 ? 3.930 14.384 18.460 1.00 94.94 151 TRP A O 1
ATOM 1274 N N . ARG A 1 152 ? 4.504 12.684 17.113 1.00 94.06 152 ARG A N 1
ATOM 1275 C CA . ARG A 1 152 ? 5.872 13.128 16.816 1.00 94.06 152 ARG A CA 1
ATOM 1276 C C . ARG A 1 152 ? 6.174 12.918 15.341 1.00 94.06 152 ARG A C 1
ATOM 1278 O O . ARG A 1 152 ? 5.618 12.020 14.714 1.00 94.06 152 ARG A O 1
ATOM 1285 N N . ARG A 1 153 ? 7.127 13.670 14.794 1.00 93.25 153 ARG A N 1
ATOM 1286 C CA . ARG A 1 153 ? 7.637 13.412 13.441 1.00 93.25 153 ARG A CA 1
ATOM 1287 C C . ARG A 1 153 ? 8.395 12.072 13.402 1.00 93.25 153 ARG A C 1
ATOM 1289 O O . ARG A 1 153 ? 9.200 11.764 14.296 1.00 93.25 153 ARG A O 1
ATOM 1296 N N . SER A 1 154 ? 8.122 11.252 12.389 1.00 87.69 154 SER A N 1
ATOM 1297 C CA . SER A 1 154 ? 8.939 10.089 12.017 1.00 87.69 154 SER A CA 1
ATOM 1298 C C . SER A 1 154 ? 10.219 10.560 11.320 1.00 87.69 154 SER A C 1
ATOM 1300 O O . SER A 1 154 ? 10.243 11.603 10.667 1.00 87.69 154 SER A O 1
ATOM 1302 N N . ARG A 1 155 ? 11.288 9.759 11.404 1.00 76.62 155 ARG A N 1
ATOM 1303 C CA . ARG A 1 155 ? 12.542 10.007 10.673 1.00 76.62 155 ARG A CA 1
ATOM 1304 C C . ARG A 1 155 ? 12.346 10.085 9.156 1.00 76.62 155 ARG A C 1
ATOM 1306 O O . ARG A 1 155 ? 13.126 10.758 8.500 1.00 76.62 155 ARG A O 1
ATOM 1313 N N . LYS A 1 156 ? 11.322 9.423 8.608 1.00 76.69 156 LYS A N 1
ATOM 1314 C CA . LYS A 1 156 ? 11.016 9.430 7.167 1.00 76.69 156 LYS A CA 1
ATOM 1315 C C . LYS A 1 156 ? 9.940 10.445 6.767 1.00 76.69 156 LYS A C 1
ATOM 1317 O O . LYS A 1 156 ? 9.306 10.284 5.736 1.00 76.69 156 LYS A O 1
ATOM 1322 N N . GLY A 1 157 ? 9.677 11.451 7.601 1.00 80.56 157 GLY A N 1
ATOM 1323 C CA . GLY A 1 157 ? 8.675 12.480 7.302 1.00 80.56 157 GLY A CA 1
ATOM 1324 C C . GLY A 1 157 ? 7.220 12.095 7.599 1.00 80.56 157 GLY A C 1
ATOM 1325 O O . GLY A 1 157 ? 6.348 12.922 7.384 1.00 80.56 157 GLY A O 1
ATOM 1326 N N . GLY A 1 158 ? 6.960 10.895 8.131 1.00 90.38 158 GLY A N 1
ATOM 1327 C CA . GLY A 1 158 ? 5.636 10.476 8.614 1.00 90.38 158 GLY A CA 1
ATOM 1328 C C . GLY A 1 158 ? 5.321 10.900 10.058 1.00 90.38 158 GLY A C 1
ATOM 1329 O O . GLY A 1 158 ? 6.015 11.734 10.648 1.00 90.38 158 GLY A O 1
ATOM 1330 N N . PHE A 1 159 ? 4.331 10.249 10.669 1.00 95.12 159 PHE A N 1
ATOM 1331 C CA . PHE A 1 159 ? 3.868 10.490 12.039 1.00 95.12 159 PHE A CA 1
ATOM 1332 C C . PHE A 1 159 ? 4.156 9.301 12.957 1.00 95.12 159 PHE A C 1
ATOM 1334 O O . PHE A 1 159 ? 4.144 8.148 12.536 1.00 95.12 159 PHE A O 1
ATOM 1341 N N . ARG A 1 160 ? 4.398 9.579 14.237 1.00 96.00 160 ARG A N 1
ATOM 1342 C CA . ARG A 1 160 ? 4.415 8.599 15.327 1.00 96.00 160 ARG A CA 1
ATOM 1343 C C . ARG A 1 160 ? 3.335 8.982 16.319 1.00 96.00 160 ARG A C 1
ATOM 1345 O O . ARG A 1 160 ? 3.470 9.995 17.000 1.00 96.00 160 ARG A O 1
ATOM 1352 N N . LEU A 1 161 ? 2.265 8.205 16.345 1.00 96.56 161 LEU A N 1
ATOM 1353 C CA . LEU A 1 161 ? 1.082 8.433 17.154 1.00 96.56 161 LEU A CA 1
ATOM 1354 C C . LEU A 1 161 ? 1.301 7.915 18.574 1.00 96.56 161 LEU A C 1
ATOM 1356 O O . LEU A 1 161 ? 1.622 6.743 18.793 1.00 96.56 161 LEU A O 1
ATOM 1360 N N . ILE A 1 162 ? 1.079 8.797 19.540 1.00 96.44 162 ILE A N 1
ATOM 1361 C CA . ILE A 1 162 ? 1.013 8.490 20.963 1.00 96.44 162 ILE A CA 1
ATOM 1362 C C . ILE A 1 162 ? -0.446 8.134 21.250 1.00 96.44 162 ILE A C 1
ATOM 1364 O O . ILE A 1 162 ? -1.316 9.001 21.301 1.00 96.44 162 ILE A O 1
ATOM 1368 N N . LEU A 1 163 ? -0.724 6.838 21.391 1.00 95.06 163 LEU A N 1
ATOM 1369 C CA . LEU A 1 163 ? -2.070 6.322 21.686 1.00 95.06 163 LEU A CA 1
ATOM 1370 C C . LEU A 1 163 ? -2.258 6.001 23.180 1.00 95.06 163 LEU A C 1
ATOM 1372 O O . LEU A 1 163 ? -3.256 5.416 23.600 1.00 95.06 163 LEU A O 1
ATOM 1376 N N . SER A 1 164 ? -1.263 6.297 24.017 1.00 94.38 164 SER A N 1
ATOM 1377 C CA . SER A 1 164 ? -1.358 6.157 25.469 1.00 94.38 164 SER A CA 1
ATOM 1378 C C . SER A 1 164 ? -0.407 7.094 26.172 1.00 94.38 164 SER A C 1
ATOM 1380 O O . SER A 1 164 ? 0.762 7.210 25.801 1.00 94.38 164 SER A O 1
ATOM 1382 N N . GLU A 1 165 ? -0.911 7.694 27.237 1.00 93.44 165 GLU A N 1
ATOM 1383 C CA . GLU A 1 165 ? -0.174 8.629 28.065 1.00 93.44 165 GLU A CA 1
ATOM 1384 C C . GLU A 1 165 ? -0.126 8.130 29.506 1.00 93.44 165 GLU A C 1
ATOM 1386 O O . GLU A 1 165 ? -0.952 7.328 29.942 1.00 93.44 165 GLU A O 1
ATOM 1391 N N . GLN A 1 166 ? 0.877 8.594 30.235 1.00 91.94 166 GLN A N 1
ATOM 1392 C CA . GLN A 1 166 ? 1.019 8.412 31.667 1.00 91.94 166 GLN A CA 1
ATOM 1393 C C . GLN A 1 166 ? 1.332 9.776 32.278 1.00 91.94 166 GLN A C 1
ATOM 1395 O O . GLN A 1 166 ? 2.141 10.530 31.730 1.00 91.94 166 GLN A O 1
ATOM 1400 N N . LEU A 1 167 ? 0.692 10.090 33.404 1.00 91.88 167 LEU A N 1
ATOM 1401 C CA . LEU A 1 167 ? 1.025 11.279 34.174 1.00 91.88 167 LEU A CA 1
ATOM 1402 C C . LEU A 1 167 ? 2.413 11.092 34.791 1.00 91.88 167 LEU A C 1
ATOM 1404 O O . LEU A 1 167 ? 2.637 10.167 35.572 1.00 91.88 167 LEU A O 1
ATOM 1408 N N . ASP A 1 168 ? 3.344 11.975 34.449 1.00 90.75 168 ASP A N 1
ATOM 1409 C CA . ASP A 1 168 ? 4.619 12.062 35.147 1.00 90.75 168 ASP A CA 1
ATOM 1410 C C . ASP A 1 168 ? 4.434 12.911 36.406 1.00 90.75 168 ASP A C 1
ATOM 1412 O O . ASP A 1 168 ? 4.276 14.131 36.330 1.00 90.75 168 ASP A O 1
ATOM 1416 N N . TYR A 1 169 ? 4.456 12.271 37.576 1.00 90.12 169 TYR A N 1
ATOM 1417 C CA . TYR A 1 169 ? 4.267 12.952 38.858 1.00 90.12 169 TYR A CA 1
ATOM 1418 C C . TYR A 1 169 ? 5.340 14.007 39.150 1.00 90.12 169 TYR A C 1
ATOM 1420 O O . TYR A 1 169 ? 5.047 14.964 39.865 1.00 90.12 169 TYR A O 1
ATOM 1428 N N . LYS A 1 170 ? 6.553 13.870 38.587 1.00 91.31 170 LYS A N 1
ATOM 1429 C CA . LYS A 1 170 ? 7.638 14.841 38.798 1.00 91.31 170 LYS A CA 1
ATOM 1430 C C . LYS A 1 170 ? 7.390 16.132 38.031 1.00 91.31 170 LYS A C 1
ATOM 1432 O O . LYS A 1 170 ? 7.499 17.207 38.606 1.00 91.31 170 LYS A O 1
ATOM 1437 N N . SER A 1 171 ? 7.052 16.035 36.745 1.00 90.69 171 SER A N 1
ATOM 1438 C CA . SER A 1 171 ? 6.804 17.219 35.913 1.00 90.69 171 SER A CA 1
ATOM 1439 C C . SER A 1 171 ? 5.346 17.675 35.900 1.00 90.69 171 SER A C 1
ATOM 1441 O O . SER A 1 171 ? 5.064 18.707 35.307 1.00 90.69 171 SER A O 1
ATOM 1443 N N . ARG A 1 172 ? 4.422 16.917 36.511 1.00 92.31 172 ARG A N 1
ATOM 1444 C CA . ARG A 1 172 ? 2.964 17.149 36.466 1.00 92.31 172 ARG A CA 1
ATOM 1445 C C . ARG A 1 172 ? 2.421 17.271 35.035 1.00 92.31 172 ARG A C 1
ATOM 1447 O O . ARG A 1 172 ? 1.430 17.949 34.797 1.00 92.31 172 ARG A O 1
ATOM 1454 N N . THR A 1 173 ? 3.057 16.591 34.080 1.00 91.88 173 THR A N 1
ATOM 1455 C CA . THR A 1 173 ? 2.660 16.602 32.667 1.00 91.88 173 THR A CA 1
ATOM 1456 C C . THR A 1 173 ? 2.381 15.197 32.156 1.00 91.88 173 THR A C 1
ATOM 1458 O O . THR A 1 173 ? 3.010 14.225 32.580 1.00 91.88 173 THR A O 1
ATOM 1461 N N . TRP A 1 174 ? 1.432 15.086 31.229 1.00 91.00 174 TRP A N 1
ATOM 1462 C CA . TRP A 1 174 ? 1.164 13.844 30.514 1.00 91.00 174 TRP A CA 1
ATOM 1463 C C . TRP A 1 174 ? 2.275 13.586 29.497 1.00 91.00 174 TRP A C 1
ATOM 1465 O O 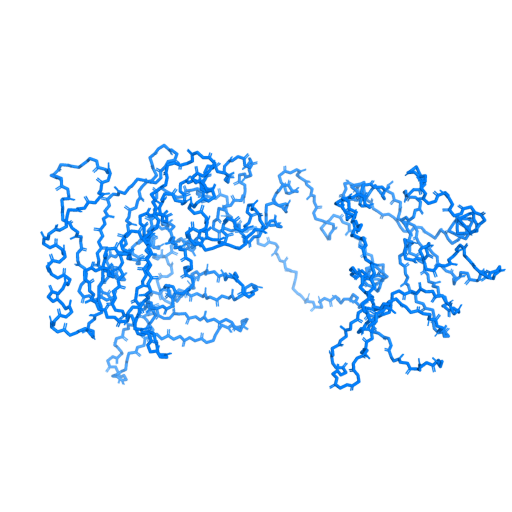. TRP A 1 174 ? 2.657 14.465 28.724 1.00 91.00 174 TRP A O 1
ATOM 1475 N N . LYS A 1 175 ? 2.842 12.379 29.532 1.00 92.69 175 LYS A N 1
ATOM 1476 C CA . LYS A 1 175 ? 3.899 11.939 28.614 1.00 92.69 175 LYS A CA 1
ATOM 1477 C C . LYS A 1 175 ? 3.507 10.624 27.964 1.00 92.69 175 LYS A C 1
ATOM 1479 O O . LYS A 1 175 ? 2.721 9.861 28.518 1.00 92.69 175 LYS A O 1
ATOM 1484 N N . ALA A 1 176 ? 4.105 10.330 26.811 1.00 93.19 176 ALA A N 1
ATOM 1485 C CA . ALA A 1 176 ? 3.937 9.043 26.142 1.00 93.19 176 ALA A CA 1
ATOM 1486 C C . ALA A 1 176 ? 4.223 7.879 27.107 1.00 93.19 176 ALA A C 1
ATOM 1488 O O . ALA A 1 176 ? 5.259 7.855 27.778 1.00 93.19 176 ALA A O 1
ATOM 1489 N N . HIS A 1 177 ? 3.300 6.921 27.169 1.00 93.50 177 HIS A N 1
ATOM 1490 C CA . HIS A 1 177 ? 3.364 5.806 28.105 1.00 93.50 177 HIS A CA 1
ATOM 1491 C C . HIS A 1 177 ? 4.566 4.896 27.783 1.00 93.50 177 HIS A C 1
ATOM 1493 O O . HIS A 1 177 ? 4.584 4.259 26.730 1.00 93.50 177 HIS A O 1
ATOM 1499 N N . PRO A 1 178 ? 5.562 4.743 28.672 1.00 92.38 178 PRO A N 1
ATOM 1500 C CA . PRO A 1 178 ? 6.854 4.161 28.299 1.00 92.38 178 PRO A CA 1
ATOM 1501 C C . PRO A 1 178 ? 6.817 2.639 28.063 1.00 92.38 178 PRO A C 1
ATOM 1503 O O . PRO A 1 178 ? 7.701 2.101 27.395 1.00 92.38 178 PRO A O 1
ATOM 1506 N N . TYR A 1 179 ? 5.788 1.953 28.572 1.00 92.94 179 TYR A N 1
ATOM 1507 C CA . TYR A 1 179 ? 5.547 0.515 28.369 1.00 92.94 179 TYR A CA 1
ATOM 1508 C C . TYR A 1 179 ? 4.607 0.191 27.199 1.00 92.94 179 TYR A C 1
ATOM 1510 O O . TYR A 1 179 ? 4.352 -0.979 26.931 1.00 92.94 179 TYR A O 1
ATOM 1518 N N . ARG A 1 180 ? 4.042 1.202 26.524 1.00 93.31 180 ARG A N 1
ATOM 1519 C CA . ARG A 1 180 ? 3.151 1.002 25.373 1.00 93.31 180 ARG A CA 1
ATOM 1520 C C . ARG A 1 180 ? 3.826 1.569 24.123 1.00 93.31 180 ARG A C 1
ATOM 1522 O O . ARG A 1 180 ? 4.455 2.621 24.204 1.00 93.31 180 ARG A O 1
ATOM 1529 N N . PRO A 1 181 ? 3.768 0.871 22.983 1.00 94.69 181 PRO A N 1
ATOM 1530 C CA . PRO A 1 181 ? 4.406 1.346 21.767 1.00 94.69 181 PRO A CA 1
ATOM 1531 C C . PRO A 1 181 ? 3.665 2.554 21.183 1.00 94.69 181 PRO A C 1
ATOM 1533 O O . PRO A 1 181 ? 2.450 2.674 21.309 1.00 94.69 181 PRO A O 1
ATOM 1536 N N . GLU A 1 182 ? 4.399 3.419 20.488 1.00 95.31 182 GLU A N 1
ATOM 1537 C CA . GLU A 1 182 ? 3.817 4.372 19.534 1.00 95.31 182 GLU A CA 1
ATOM 1538 C C . GLU A 1 182 ? 3.423 3.625 18.242 1.00 95.31 182 GLU A C 1
ATOM 1540 O O . GLU A 1 182 ? 3.984 2.564 17.949 1.00 95.31 182 GLU A O 1
ATOM 1545 N N . ILE A 1 183 ? 2.492 4.163 17.450 1.00 96.38 183 ILE A N 1
ATOM 1546 C CA . ILE A 1 183 ? 2.164 3.635 16.111 1.00 96.38 183 ILE A CA 1
ATOM 1547 C C . ILE A 1 183 ? 2.707 4.582 15.049 1.00 96.38 183 ILE A C 1
ATOM 1549 O O . ILE A 1 183 ? 2.424 5.775 15.076 1.00 96.38 183 ILE A O 1
ATOM 1553 N N . ASN A 1 184 ? 3.499 4.069 14.113 1.00 95.88 184 ASN A N 1
ATOM 1554 C CA . ASN A 1 184 ? 4.075 4.871 13.042 1.00 95.88 184 ASN A CA 1
ATOM 1555 C C . ASN A 1 184 ? 3.174 4.821 11.807 1.00 95.88 184 ASN A C 1
ATOM 1557 O O . ASN A 1 184 ? 2.817 3.731 11.360 1.00 95.88 184 ASN A O 1
ATOM 1561 N N . LEU A 1 185 ? 2.894 5.992 11.244 1.00 96.00 185 LEU A N 1
ATOM 1562 C CA . LEU A 1 185 ? 2.249 6.189 9.952 1.00 96.00 185 LEU A CA 1
ATOM 1563 C C . LEU A 1 185 ? 3.266 6.811 8.994 1.00 96.00 185 LEU A C 1
ATOM 1565 O O . LEU A 1 185 ? 3.695 7.947 9.192 1.00 96.00 185 LEU A O 1
ATOM 1569 N N . GLU A 1 186 ? 3.678 6.073 7.969 1.00 94.62 186 GLU A N 1
ATOM 1570 C CA . GLU A 1 186 ? 4.574 6.573 6.921 1.00 94.62 186 GLU A CA 1
ATOM 1571 C C . GLU A 1 186 ? 3.843 6.522 5.580 1.00 94.62 186 GLU A C 1
ATOM 1573 O O . GLU A 1 186 ? 3.464 5.443 5.128 1.00 94.62 186 GLU A O 1
ATOM 1578 N N . ALA A 1 187 ? 3.634 7.676 4.943 1.00 91.88 187 ALA A N 1
ATOM 1579 C CA . ALA A 1 187 ? 3.013 7.722 3.624 1.00 91.88 187 ALA A CA 1
ATOM 1580 C C . ALA A 1 187 ? 3.874 6.942 2.618 1.00 91.88 187 ALA A C 1
ATOM 1582 O O . ALA A 1 187 ? 5.083 7.166 2.516 1.00 91.88 187 ALA A O 1
ATOM 1583 N N . LYS A 1 188 ? 3.250 6.011 1.893 1.00 88.31 188 LYS A N 1
ATOM 1584 C CA . LYS A 1 188 ? 3.863 5.336 0.742 1.00 88.31 188 LYS A CA 1
ATOM 1585 C C . LYS A 1 188 ? 3.662 6.178 -0.516 1.00 88.31 188 LYS A C 1
ATOM 1587 O O . LYS A 1 188 ? 4.583 6.336 -1.310 1.00 88.31 188 LYS A O 1
ATOM 1592 N N . ASP A 1 189 ? 2.448 6.688 -0.671 1.00 86.81 189 ASP A N 1
ATOM 1593 C CA . ASP A 1 189 ? 1.978 7.556 -1.746 1.00 86.81 189 ASP A CA 1
ATOM 1594 C C . ASP A 1 189 ? 0.770 8.362 -1.233 1.00 86.81 189 ASP A C 1
ATOM 1596 O O . ASP A 1 189 ? 0.456 8.328 -0.042 1.00 86.81 189 ASP A O 1
ATOM 1600 N N . ALA A 1 190 ? 0.096 9.101 -2.116 1.00 84.94 190 ALA A N 1
ATOM 1601 C CA . ALA A 1 190 ? -1.030 9.959 -1.750 1.00 84.94 190 ALA A CA 1
ATOM 1602 C C . ALA A 1 190 ? -2.263 9.204 -1.211 1.00 84.94 190 ALA A C 1
ATOM 1604 O O . ALA A 1 190 ? -3.155 9.842 -0.658 1.00 84.94 190 ALA A O 1
ATOM 1605 N N . ARG A 1 191 ? -2.352 7.877 -1.394 1.00 86.88 191 ARG A N 1
ATOM 1606 C CA . ARG A 1 191 ? -3.539 7.073 -1.045 1.00 86.88 191 ARG A CA 1
ATOM 1607 C C . ARG A 1 191 ? -3.245 5.902 -0.107 1.00 86.88 191 ARG A C 1
ATOM 1609 O O . ARG A 1 191 ? -4.176 5.336 0.450 1.00 86.88 191 ARG A O 1
ATOM 1616 N N . THR A 1 192 ? -1.977 5.548 0.089 1.00 90.94 192 THR A N 1
ATOM 1617 C CA . THR A 1 192 ? -1.559 4.381 0.874 1.00 90.94 192 THR A CA 1
ATOM 1618 C C . THR A 1 192 ? -0.604 4.779 1.995 1.00 90.94 192 THR A C 1
ATOM 1620 O O . THR A 1 192 ? 0.383 5.486 1.773 1.00 90.94 192 THR A O 1
ATOM 1623 N N . THR A 1 193 ? -0.837 4.256 3.201 1.00 93.75 193 THR A N 1
ATOM 1624 C CA . THR A 1 193 ? 0.005 4.504 4.382 1.00 93.75 193 THR A CA 1
ATOM 1625 C C . THR A 1 193 ? 0.569 3.198 4.932 1.00 93.75 193 THR A C 1
ATOM 1627 O O . THR A 1 193 ? -0.167 2.247 5.179 1.00 93.75 193 THR A O 1
ATOM 1630 N N . PHE A 1 194 ? 1.877 3.153 5.183 1.00 94.81 194 PHE A N 1
ATOM 1631 C CA . PHE A 1 194 ? 2.481 2.099 5.988 1.00 94.81 194 PHE A CA 1
ATOM 1632 C C . PHE A 1 194 ? 2.162 2.335 7.463 1.00 94.81 194 PHE A C 1
ATOM 1634 O O . PHE A 1 194 ? 2.554 3.358 8.029 1.00 94.81 194 PHE A O 1
ATOM 1641 N N . ILE A 1 195 ? 1.503 1.363 8.091 1.00 95.94 195 ILE A N 1
ATOM 1642 C CA . ILE A 1 195 ? 1.141 1.404 9.508 1.00 95.94 195 ILE A CA 1
ATOM 1643 C C . ILE A 1 195 ? 1.962 0.348 10.241 1.00 95.94 195 ILE A C 1
ATOM 1645 O O . ILE A 1 195 ? 1.871 -0.843 9.950 1.00 95.94 195 ILE A O 1
ATOM 1649 N N . THR A 1 196 ? 2.800 0.771 11.186 1.00 95.12 196 THR A N 1
ATOM 1650 C CA . THR A 1 196 ? 3.680 -0.148 11.925 1.00 95.12 196 THR A CA 1
ATOM 1651 C C . THR A 1 196 ? 3.685 0.146 13.412 1.00 95.12 196 THR A C 1
ATOM 1653 O O . THR A 1 196 ? 3.594 1.295 13.839 1.00 95.12 196 THR A O 1
ATOM 1656 N N . ARG A 1 197 ? 3.859 -0.891 14.231 1.00 94.75 197 ARG A N 1
ATOM 1657 C CA . ARG A 1 197 ? 4.071 -0.716 15.667 1.00 94.75 197 ARG A CA 1
ATOM 1658 C C . ARG A 1 197 ? 5.511 -0.280 15.933 1.00 94.75 197 ARG A C 1
ATOM 1660 O O . ARG A 1 197 ? 6.463 -0.903 15.462 1.00 94.75 197 ARG A O 1
ATOM 1667 N N . GLY A 1 198 ? 5.680 0.771 16.722 1.00 92.38 198 GLY A N 1
ATOM 1668 C CA . GLY A 1 198 ? 6.962 1.142 17.302 1.00 92.38 198 GLY A CA 1
ATOM 1669 C C . GLY A 1 198 ? 7.426 0.151 18.373 1.00 92.38 198 GLY A C 1
ATOM 1670 O O . GLY A 1 198 ? 6.720 -0.776 18.773 1.00 92.38 198 GLY A O 1
ATOM 1671 N N . VAL A 1 199 ? 8.636 0.368 18.878 1.00 91.75 199 VAL A N 1
ATOM 1672 C CA . VAL A 1 199 ? 9.182 -0.406 19.999 1.00 91.75 199 VAL A CA 1
ATOM 1673 C C . VAL A 1 199 ? 8.985 0.412 21.277 1.00 91.75 199 VAL A C 1
ATOM 1675 O O . VAL A 1 199 ? 9.412 1.569 21.299 1.00 91.75 199 VAL A O 1
ATOM 1678 N N . PRO A 1 200 ? 8.351 -0.135 22.332 1.00 92.88 200 PRO A N 1
ATOM 1679 C CA . PRO A 1 200 ? 8.198 0.585 23.592 1.00 92.88 200 PRO A CA 1
ATOM 1680 C C . PRO A 1 200 ? 9.563 0.812 24.255 1.00 92.88 200 PRO A C 1
ATOM 1682 O O . PRO A 1 200 ? 10.535 0.088 24.003 1.00 92.88 200 PRO A O 1
ATOM 1685 N N . ARG A 1 201 ? 9.644 1.825 25.124 1.00 91.81 201 ARG A N 1
ATOM 1686 C CA . ARG A 1 201 ? 10.886 2.168 25.831 1.00 91.81 201 ARG A CA 1
ATOM 1687 C C . ARG A 1 201 ? 11.274 1.075 26.828 1.00 91.81 201 ARG A C 1
ATOM 1689 O O . ARG A 1 201 ? 12.445 0.706 26.893 1.00 91.81 201 ARG A O 1
ATOM 1696 N N . PHE A 1 202 ? 10.295 0.555 27.564 1.00 92.88 202 PHE A N 1
ATOM 1697 C CA . PHE A 1 202 ? 10.464 -0.504 28.560 1.00 92.88 202 PHE A CA 1
ATOM 1698 C C . PHE A 1 202 ? 9.593 -1.724 28.235 1.00 92.88 202 PHE A C 1
ATOM 1700 O O . PHE A 1 202 ? 8.662 -1.625 27.437 1.00 92.88 202 PHE A O 1
ATOM 1707 N N . ARG A 1 203 ? 9.912 -2.867 28.863 1.00 90.62 203 ARG A N 1
ATOM 1708 C CA . ARG A 1 203 ? 9.178 -4.147 28.768 1.00 90.62 203 ARG A CA 1
ATOM 1709 C C . ARG A 1 203 ? 8.880 -4.581 27.330 1.00 90.62 203 ARG A C 1
ATOM 1711 O O . ARG A 1 203 ? 7.743 -4.839 26.946 1.00 90.62 203 ARG A O 1
ATOM 1718 N N . LYS A 1 204 ? 9.924 -4.615 26.497 1.00 91.00 204 LYS A N 1
ATOM 1719 C CA . LYS A 1 204 ? 9.821 -5.023 25.083 1.00 91.00 204 LYS A CA 1
ATOM 1720 C C . LYS A 1 204 ? 9.327 -6.467 24.940 1.00 91.00 204 LYS A C 1
ATOM 1722 O O . LYS A 1 204 ? 8.627 -6.770 23.980 1.00 91.00 204 LYS A O 1
ATOM 1727 N N . ASP A 1 205 ? 9.670 -7.305 25.912 1.00 91.38 205 ASP A N 1
ATOM 1728 C CA . ASP A 1 205 ? 9.244 -8.694 26.088 1.00 91.38 205 ASP A CA 1
ATOM 1729 C C . ASP A 1 205 ? 7.719 -8.854 26.179 1.00 91.38 205 ASP A C 1
ATOM 1731 O O . ASP A 1 205 ? 7.181 -9.834 25.673 1.00 91.38 205 ASP A O 1
ATOM 1735 N N . GLU A 1 206 ? 6.994 -7.864 26.711 1.00 91.38 206 GLU A N 1
ATOM 1736 C CA . GLU A 1 206 ? 5.523 -7.897 26.761 1.00 91.38 206 GLU A CA 1
ATOM 1737 C C . GLU A 1 206 ? 4.857 -7.699 25.395 1.00 91.38 206 GLU A C 1
ATOM 1739 O O . GLU A 1 206 ? 3.642 -7.859 25.267 1.00 91.38 206 GLU A O 1
ATOM 1744 N N . TRP A 1 207 ? 5.633 -7.351 24.366 1.00 92.56 207 TRP A N 1
ATOM 1745 C CA . TRP A 1 207 ? 5.134 -7.077 23.025 1.00 92.56 207 TRP A CA 1
ATOM 1746 C C . TRP A 1 207 ? 5.838 -7.935 21.968 1.00 92.56 207 TRP A C 1
ATOM 1748 O O . TRP A 1 207 ? 6.539 -7.387 21.107 1.00 92.56 207 TRP A O 1
ATOM 1758 N N . PRO A 1 208 ? 5.636 -9.264 21.990 1.00 89.38 208 PRO A N 1
ATOM 1759 C CA . PRO A 1 208 ? 6.324 -10.187 21.089 1.00 89.38 208 PRO A CA 1
ATOM 1760 C C . PRO A 1 208 ? 5.874 -10.044 19.626 1.00 89.38 208 PRO A C 1
ATOM 1762 O O . PRO A 1 208 ? 6.639 -10.327 18.709 1.00 89.38 208 PRO A O 1
ATOM 1765 N N . ASN A 1 209 ? 4.652 -9.557 19.385 1.00 91.06 209 ASN A N 1
ATOM 1766 C CA . ASN A 1 209 ? 4.071 -9.447 18.046 1.00 91.06 209 ASN A CA 1
ATOM 1767 C C . ASN A 1 209 ? 4.411 -8.103 17.366 1.00 91.06 209 ASN A C 1
ATOM 1769 O O . ASN A 1 209 ? 4.413 -7.061 18.027 1.00 91.06 209 ASN A O 1
ATOM 1773 N N . PRO A 1 210 ? 4.644 -8.054 16.040 1.00 85.00 210 PRO A N 1
ATOM 1774 C CA . PRO A 1 210 ? 5.045 -6.828 15.334 1.00 85.00 210 PRO A CA 1
ATOM 1775 C C . PRO A 1 210 ? 3.925 -5.781 15.175 1.00 85.00 210 PRO A C 1
ATOM 1777 O O . PRO A 1 210 ? 4.206 -4.667 14.748 1.00 85.00 210 PRO A O 1
ATOM 1780 N N . GLY A 1 211 ? 2.688 -6.101 15.574 1.00 91.62 211 GLY A N 1
ATOM 1781 C CA . GLY A 1 211 ? 1.487 -5.322 15.259 1.00 91.62 211 GLY A CA 1
ATOM 1782 C C . GLY A 1 211 ? 1.086 -5.517 13.797 1.00 91.62 211 GLY A C 1
ATOM 1783 O O . GLY A 1 211 ? 1.906 -5.335 12.901 1.00 91.62 211 GLY A O 1
ATOM 1784 N N . ARG A 1 212 ? -0.161 -5.927 13.559 1.00 95.81 212 ARG A N 1
ATOM 1785 C CA . ARG A 1 212 ? -0.680 -6.224 12.220 1.00 95.81 212 ARG A CA 1
ATOM 1786 C C . ARG A 1 212 ? -1.805 -5.258 11.908 1.00 95.81 212 ARG A C 1
ATOM 1788 O O . ARG A 1 212 ? -2.806 -5.265 12.616 1.00 95.81 212 ARG A O 1
ATOM 1795 N N . PHE A 1 213 ? -1.617 -4.426 10.894 1.00 97.94 213 PHE A N 1
ATOM 1796 C CA . PHE A 1 213 ? -2.552 -3.373 10.512 1.00 97.94 213 PHE A CA 1
ATOM 1797 C C . PHE A 1 213 ? -2.940 -3.577 9.054 1.00 97.94 213 PHE A C 1
ATOM 1799 O O . PHE A 1 213 ? -2.065 -3.645 8.193 1.00 97.94 213 PHE A O 1
ATOM 1806 N N . LEU A 1 214 ? -4.235 -3.694 8.793 1.00 98.31 214 LEU A N 1
ATOM 1807 C CA . LEU A 1 214 ? -4.783 -3.935 7.470 1.00 98.31 214 LEU A CA 1
ATOM 1808 C C . LEU A 1 214 ? -5.821 -2.865 7.152 1.00 98.31 214 LEU A C 1
ATOM 1810 O O . LEU A 1 214 ? -6.897 -2.829 7.742 1.00 98.31 214 LEU A O 1
ATOM 1814 N N . ASP A 1 215 ? -5.504 -2.036 6.171 1.00 98.06 215 ASP A N 1
ATOM 1815 C CA . ASP A 1 215 ? -6.504 -1.217 5.507 1.00 98.06 215 ASP A CA 1
ATOM 1816 C C . ASP A 1 215 ? -7.130 -2.032 4.364 1.00 98.06 215 ASP A C 1
ATOM 1818 O O . ASP A 1 215 ? -6.427 -2.468 3.446 1.00 98.06 215 ASP A O 1
ATOM 1822 N N . VAL A 1 216 ? -8.441 -2.282 4.434 1.00 98.31 216 VAL A N 1
ATOM 1823 C CA . VAL A 1 216 ? -9.145 -3.123 3.447 1.00 98.31 216 VAL A CA 1
ATOM 1824 C C . VAL A 1 216 ? -9.107 -2.490 2.055 1.00 98.31 216 VAL A C 1
ATOM 1826 O O . VAL A 1 216 ? -8.920 -3.202 1.070 1.00 98.31 216 VAL A O 1
ATOM 1829 N N . GLY A 1 217 ? -9.206 -1.161 1.960 1.00 97.44 217 GLY A N 1
ATOM 1830 C CA . GLY A 1 217 ? -9.099 -0.441 0.691 1.00 97.44 217 GLY A CA 1
ATOM 1831 C C . GLY A 1 217 ? -7.722 -0.615 0.047 1.00 97.44 217 GLY A C 1
ATOM 1832 O O . GLY A 1 217 ? -7.625 -0.834 -1.159 1.00 97.44 217 GLY A O 1
ATOM 1833 N N . THR A 1 218 ? -6.657 -0.608 0.851 1.00 97.38 218 THR A N 1
ATOM 1834 C CA . THR A 1 218 ? -5.284 -0.882 0.397 1.00 97.38 218 THR A CA 1
ATOM 1835 C C . THR A 1 218 ? -5.111 -2.328 -0.073 1.00 97.38 218 THR A C 1
ATOM 1837 O O . THR A 1 218 ? -4.493 -2.561 -1.114 1.00 97.38 218 THR A O 1
ATOM 1840 N N . LEU A 1 219 ? -5.681 -3.301 0.649 1.00 98.00 219 LEU A N 1
ATOM 1841 C CA . LEU A 1 219 ? -5.670 -4.705 0.223 1.00 98.00 219 LEU A CA 1
ATOM 1842 C C . LEU A 1 219 ? -6.375 -4.870 -1.132 1.00 98.00 219 LEU A C 1
ATOM 1844 O O . LEU A 1 219 ? -5.832 -5.506 -2.033 1.00 98.00 219 LEU A O 1
ATOM 1848 N N . LEU A 1 220 ? -7.550 -4.265 -1.304 1.00 98.00 220 LEU A N 1
ATOM 1849 C CA . LEU A 1 220 ? -8.307 -4.318 -2.556 1.00 98.00 220 LEU A CA 1
ATOM 1850 C C . LEU A 1 220 ? -7.587 -3.598 -3.700 1.00 98.00 220 LEU A C 1
ATOM 1852 O O . LEU A 1 220 ? -7.505 -4.137 -4.802 1.00 98.00 220 LEU A O 1
ATOM 1856 N N . PHE A 1 221 ? -6.969 -2.444 -3.438 1.00 97.00 221 PHE A N 1
ATOM 1857 C CA . PHE A 1 221 ? -6.082 -1.796 -4.405 1.00 97.00 221 PHE A CA 1
ATOM 1858 C C . PHE A 1 221 ? -4.943 -2.730 -4.831 1.00 97.00 221 PHE A C 1
ATOM 1860 O O . PHE A 1 221 ? -4.620 -2.815 -6.013 1.00 97.00 221 PHE A O 1
ATOM 1867 N N . SER A 1 222 ? -4.364 -3.487 -3.895 1.00 96.69 222 SER A N 1
ATOM 1868 C CA . SER A 1 222 ? -3.302 -4.436 -4.227 1.00 96.69 222 SER A CA 1
ATOM 1869 C C . SER A 1 222 ? -3.754 -5.562 -5.162 1.00 96.69 222 SER A C 1
ATOM 1871 O O . SER A 1 222 ? -2.943 -6.035 -5.952 1.00 96.69 222 SER A O 1
ATOM 1873 N N . LEU A 1 223 ? -5.027 -5.961 -5.097 1.00 96.50 223 LEU A N 1
ATOM 1874 C CA . LEU A 1 223 ? -5.606 -7.030 -5.912 1.00 96.50 223 LEU A CA 1
ATOM 1875 C C . LEU A 1 223 ? -6.082 -6.542 -7.283 1.00 96.50 223 LEU A C 1
ATOM 1877 O O . LEU A 1 223 ? -5.918 -7.245 -8.276 1.00 96.50 223 LEU A O 1
ATOM 1881 N N . PHE A 1 224 ? -6.671 -5.347 -7.337 1.00 95.94 224 PHE A N 1
ATOM 1882 C CA . PHE A 1 224 ? -7.447 -4.892 -8.494 1.00 95.94 224 PHE A CA 1
ATOM 1883 C C . PHE A 1 224 ? -6.914 -3.621 -9.159 1.00 95.94 224 PHE A C 1
ATOM 1885 O O . PHE A 1 224 ? -7.465 -3.217 -10.179 1.00 95.94 224 PHE A O 1
ATOM 1892 N N . ASP A 1 225 ? -5.894 -2.973 -8.586 1.00 94.75 225 ASP A N 1
ATOM 1893 C CA . ASP A 1 225 ? -5.320 -1.705 -9.071 1.00 94.75 225 ASP A CA 1
ATOM 1894 C C . ASP A 1 225 ? -6.357 -0.572 -9.224 1.00 94.75 225 ASP A C 1
ATOM 1896 O O . ASP A 1 225 ? -6.265 0.299 -10.086 1.00 94.75 225 ASP A O 1
ATOM 1900 N N . LYS A 1 226 ? -7.391 -0.585 -8.371 1.00 94.56 226 LYS A N 1
ATOM 1901 C CA . LYS A 1 226 ? -8.457 0.424 -8.331 1.00 94.56 226 LYS A CA 1
ATOM 1902 C C . LYS A 1 226 ? -8.530 1.072 -6.956 1.00 94.56 226 LYS A C 1
ATOM 1904 O O . LYS A 1 226 ? -8.394 0.409 -5.931 1.00 94.56 226 LYS A O 1
ATOM 1909 N N . HIS A 1 227 ? -8.801 2.372 -6.940 1.00 91.38 227 HIS A N 1
ATOM 1910 C CA . HIS A 1 227 ? -9.147 3.103 -5.726 1.00 91.38 227 HIS A CA 1
ATOM 1911 C C . HIS A 1 227 ? -10.631 3.444 -5.771 1.00 91.38 227 HIS A C 1
ATOM 1913 O O . HIS A 1 227 ? -11.065 4.186 -6.648 1.00 91.38 227 HIS A O 1
ATOM 1919 N N . MET A 1 228 ? -11.386 2.892 -4.831 1.00 95.25 228 MET A N 1
ATOM 1920 C CA . MET A 1 228 ? -12.834 3.043 -4.723 1.00 95.25 228 MET A CA 1
ATOM 1921 C C . MET A 1 228 ? -13.193 3.272 -3.252 1.00 95.25 228 MET A C 1
ATOM 1923 O O . MET A 1 228 ? -12.431 2.879 -2.363 1.00 95.25 228 MET A O 1
ATOM 1927 N N . SER A 1 229 ? -14.318 3.936 -2.993 1.00 95.44 229 SER A N 1
ATOM 1928 C CA . SER A 1 229 ? -14.862 4.097 -1.640 1.00 95.44 229 SER A CA 1
ATOM 1929 C C . SER A 1 229 ? -15.368 2.762 -1.078 1.00 95.44 229 SER A C 1
ATOM 1931 O O . SER A 1 229 ? -15.501 1.779 -1.812 1.00 95.44 229 SER A O 1
ATOM 1933 N N . LEU A 1 230 ? -15.671 2.721 0.226 1.00 96.50 230 LEU A N 1
ATOM 1934 C CA . LEU A 1 230 ? -16.258 1.536 0.863 1.00 96.50 230 LEU A CA 1
ATOM 1935 C C . LEU A 1 230 ? -17.551 1.119 0.152 1.00 96.50 230 LEU A C 1
ATOM 1937 O O . LEU A 1 230 ? -17.716 -0.050 -0.174 1.00 96.50 230 LEU A O 1
ATOM 1941 N N . ASP A 1 231 ? -18.412 2.092 -0.161 1.00 96.00 231 ASP A N 1
ATOM 1942 C CA . ASP A 1 231 ? -19.672 1.871 -0.878 1.00 96.00 231 ASP A CA 1
ATOM 1943 C C . ASP A 1 231 ? -19.455 1.237 -2.254 1.00 96.00 231 ASP A C 1
ATOM 1945 O O . ASP A 1 231 ? -20.019 0.196 -2.585 1.00 96.00 231 ASP A O 1
ATOM 1949 N N . GLN A 1 232 ? -18.557 1.838 -3.036 1.00 96.88 232 GLN A N 1
ATOM 1950 C CA . GLN A 1 232 ? -18.237 1.387 -4.382 1.00 96.88 232 GLN A CA 1
ATOM 1951 C C . GLN A 1 232 ? -17.665 -0.036 -4.376 1.00 96.88 232 GLN A C 1
ATOM 1953 O O . GLN A 1 232 ? -18.025 -0.844 -5.230 1.00 96.88 232 GLN A O 1
ATOM 1958 N N . TRP A 1 233 ? -16.808 -0.374 -3.405 1.00 97.62 233 TRP A N 1
ATOM 1959 C CA . TRP A 1 233 ? -16.313 -1.741 -3.249 1.00 97.62 233 TRP A CA 1
ATOM 1960 C C . TRP A 1 233 ? -17.406 -2.719 -2.821 1.00 97.62 233 TRP A C 1
ATOM 1962 O O . TRP A 1 233 ? -17.475 -3.818 -3.369 1.00 97.62 233 TRP A O 1
ATOM 1972 N N . CYS A 1 234 ? -18.274 -2.341 -1.881 1.00 97.12 234 CYS A N 1
ATOM 1973 C CA . CYS A 1 234 ? -19.420 -3.164 -1.500 1.00 97.12 234 CYS A CA 1
ATOM 1974 C C . CYS A 1 234 ? -20.311 -3.462 -2.718 1.00 97.12 234 CYS A C 1
ATOM 1976 O O . CYS A 1 234 ? -20.655 -4.623 -2.933 1.00 97.12 234 CYS A O 1
ATOM 1978 N N . ALA A 1 235 ? -20.604 -2.461 -3.554 1.00 96.44 235 ALA A N 1
ATOM 1979 C CA . ALA A 1 235 ? -21.376 -2.628 -4.784 1.00 96.44 235 ALA A CA 1
ATOM 1980 C C . ALA A 1 235 ? -20.670 -3.534 -5.815 1.00 96.44 235 ALA A C 1
ATOM 1982 O O . ALA A 1 235 ? -21.288 -4.459 -6.344 1.00 96.44 235 ALA A O 1
ATOM 1983 N N . GLU A 1 236 ? -19.370 -3.331 -6.064 1.00 96.69 236 GLU A N 1
ATOM 1984 C CA . GLU A 1 236 ? -18.566 -4.176 -6.969 1.00 96.69 236 GLU A CA 1
ATOM 1985 C C . GLU A 1 236 ? -18.613 -5.653 -6.543 1.00 96.69 236 GLU A C 1
ATOM 1987 O O . GLU A 1 236 ? -18.824 -6.552 -7.359 1.00 96.69 236 GLU A O 1
ATOM 1992 N N . PHE A 1 237 ? -18.458 -5.921 -5.246 1.00 96.94 237 PHE A N 1
ATOM 1993 C CA . PHE A 1 237 ? -18.479 -7.281 -4.716 1.00 96.94 237 PHE A CA 1
ATOM 1994 C C . PHE A 1 237 ? -19.890 -7.883 -4.657 1.00 96.94 237 PHE A C 1
ATOM 1996 O O . PHE A 1 237 ? -20.044 -9.081 -4.890 1.00 96.94 237 PHE A O 1
ATOM 2003 N N . GLN A 1 238 ? -20.935 -7.081 -4.435 1.00 96.56 238 GLN A N 1
ATOM 2004 C CA . GLN A 1 238 ? -22.321 -7.536 -4.598 1.00 96.56 238 GLN A CA 1
ATOM 2005 C C . GLN A 1 238 ? -22.588 -7.996 -6.038 1.00 96.56 238 GLN A C 1
ATOM 2007 O O . GLN A 1 238 ? -23.159 -9.068 -6.234 1.00 96.56 238 GLN A O 1
ATOM 2012 N N . MET A 1 239 ? -22.119 -7.249 -7.046 1.00 96.19 239 MET A N 1
ATOM 2013 C CA . MET A 1 239 ? -22.236 -7.647 -8.460 1.00 96.19 239 MET A CA 1
ATOM 2014 C C . MET A 1 239 ? -21.475 -8.942 -8.774 1.00 96.19 239 MET A C 1
ATOM 2016 O O . MET A 1 239 ? -21.901 -9.718 -9.626 1.00 96.19 239 MET A O 1
ATOM 2020 N N . LYS A 1 240 ? -20.381 -9.215 -8.053 1.00 95.19 240 LYS A N 1
ATOM 2021 C CA . LYS A 1 240 ? -19.633 -10.483 -8.115 1.00 95.19 240 LYS A CA 1
ATOM 2022 C C . LYS A 1 240 ? -20.304 -11.643 -7.357 1.00 95.19 240 LYS A C 1
ATOM 2024 O O . LYS A 1 240 ? -19.761 -12.743 -7.343 1.00 95.19 240 LYS A O 1
ATOM 2029 N N . GLY A 1 241 ? -21.463 -11.425 -6.728 1.00 96.38 241 GLY A N 1
ATOM 2030 C CA . GLY A 1 241 ? -22.229 -12.456 -6.017 1.00 96.38 241 GLY A CA 1
ATOM 2031 C C . GLY A 1 241 ? -21.881 -12.619 -4.533 1.00 96.38 241 GLY A C 1
ATOM 2032 O O . GLY A 1 241 ? -22.356 -13.559 -3.893 1.00 96.38 241 GLY A O 1
ATOM 2033 N N . TYR A 1 242 ? -21.079 -11.722 -3.953 1.00 96.50 242 TYR A N 1
ATOM 2034 C CA . TYR A 1 242 ? -20.773 -11.766 -2.524 1.00 96.50 242 TYR A CA 1
ATOM 2035 C C . TYR A 1 242 ? -21.928 -11.209 -1.687 1.00 96.50 242 TYR A C 1
ATOM 2037 O O . TYR A 1 242 ? -22.471 -10.140 -1.959 1.00 96.50 242 TYR A O 1
ATOM 2045 N N . ALA A 1 243 ? -22.263 -11.912 -0.602 1.00 94.56 243 ALA A N 1
ATOM 2046 C CA . ALA A 1 243 ? -23.241 -11.449 0.378 1.00 94.56 243 ALA A CA 1
ATOM 2047 C C . ALA A 1 243 ? -22.646 -10.333 1.257 1.00 94.56 243 ALA A C 1
ATOM 2049 O O . ALA A 1 243 ? -21.985 -10.608 2.265 1.00 94.56 243 ALA A O 1
ATOM 2050 N N . ILE A 1 244 ? -22.882 -9.088 0.845 1.00 95.62 244 ILE A N 1
ATOM 2051 C CA . ILE A 1 244 ? -22.502 -7.857 1.545 1.00 95.62 244 ILE A CA 1
ATOM 2052 C C . ILE A 1 244 ? -23.756 -6.988 1.660 1.00 95.62 244 ILE A C 1
ATOM 2054 O O . ILE A 1 244 ? -24.529 -6.891 0.708 1.00 95.62 244 ILE A O 1
ATOM 2058 N N . ASP A 1 245 ? -23.977 -6.372 2.813 1.00 94.19 245 ASP A N 1
ATOM 2059 C CA . ASP A 1 245 ? -25.098 -5.462 3.029 1.00 94.19 245 ASP A CA 1
ATOM 2060 C C . ASP A 1 245 ? -24.837 -4.124 2.318 1.00 94.19 245 ASP A C 1
ATOM 2062 O O . ASP A 1 245 ? -23.699 -3.760 2.021 1.00 94.19 245 ASP A O 1
ATOM 2066 N N . ARG A 1 246 ? -25.895 -3.356 2.049 1.00 88.31 246 ARG A N 1
ATOM 2067 C CA . ARG A 1 246 ? -25.741 -2.010 1.481 1.00 88.31 246 ARG A CA 1
ATOM 2068 C C . ARG A 1 246 ? -25.136 -1.061 2.516 1.00 88.31 246 ARG A C 1
ATOM 2070 O O . ARG A 1 246 ? -25.468 -1.142 3.705 1.00 88.31 246 ARG A O 1
ATOM 2077 N N . LYS A 1 247 ? -24.283 -0.145 2.055 1.00 90.12 247 LYS A N 1
ATOM 2078 C CA . LYS A 1 247 ? -23.905 1.025 2.847 1.00 90.12 247 LYS A CA 1
ATOM 2079 C C . LYS A 1 247 ? -25.125 1.937 2.984 1.00 90.12 247 LYS A C 1
ATOM 2081 O O . LYS A 1 247 ? -25.981 1.980 2.100 1.00 90.12 247 LYS A O 1
ATOM 2086 N N . LEU A 1 248 ? -25.230 2.626 4.115 1.00 91.94 248 LEU A N 1
ATOM 2087 C CA . LEU A 1 248 ? -26.246 3.657 4.299 1.00 91.94 248 LEU A CA 1
ATOM 2088 C C . LEU A 1 248 ? -25.751 4.958 3.667 1.00 91.94 248 LEU A C 1
ATOM 2090 O O . LEU A 1 248 ? -24.601 5.343 3.872 1.00 91.94 248 LEU A O 1
ATOM 2094 N N . GLU A 1 249 ? -26.623 5.624 2.913 1.00 88.62 249 GLU A N 1
ATOM 2095 C CA . GLU A 1 249 ? -26.360 6.972 2.416 1.00 88.62 249 GLU A CA 1
ATOM 2096 C C . GLU A 1 249 ? -26.238 7.926 3.607 1.00 88.62 249 GLU A C 1
ATOM 2098 O O . GLU A 1 249 ? -27.042 7.877 4.547 1.00 88.62 249 GLU A O 1
ATOM 2103 N N . HIS A 1 250 ? -25.186 8.738 3.608 1.00 90.50 250 HIS A N 1
ATOM 2104 C CA . HIS A 1 250 ? -24.820 9.509 4.780 1.00 90.50 250 HIS A CA 1
ATOM 2105 C C . HIS A 1 250 ? -23.954 10.714 4.424 1.00 90.50 250 HIS A C 1
ATOM 2107 O O . HIS A 1 250 ? -22.978 10.591 3.689 1.00 90.50 250 HIS A O 1
ATOM 2113 N N . GLU A 1 251 ? -24.298 11.849 5.025 1.00 89.88 251 GLU A N 1
ATOM 2114 C CA . GLU A 1 251 ? -23.491 13.064 5.059 1.00 89.88 251 GLU A CA 1
ATOM 2115 C C . GLU A 1 251 ? -23.152 13.371 6.528 1.00 89.88 251 GLU A C 1
ATOM 2117 O O . GLU A 1 251 ? -24.086 13.494 7.335 1.00 89.88 251 GLU A O 1
ATOM 2122 N N . PRO A 1 252 ? -21.861 13.497 6.898 1.00 90.88 252 PRO A N 1
ATOM 2123 C CA . PRO A 1 252 ? -21.455 13.718 8.283 1.00 90.88 252 PRO A CA 1
ATOM 2124 C C . PRO A 1 252 ? -22.051 14.998 8.872 1.00 90.88 252 PRO A C 1
ATOM 2126 O O . PRO A 1 252 ? -21.781 16.108 8.412 1.00 90.88 252 PRO A O 1
ATOM 2129 N N . SER A 1 253 ? -22.822 14.867 9.953 1.00 92.94 253 SER A N 1
ATOM 2130 C CA . SER A 1 253 ? -23.406 16.019 10.656 1.00 92.94 253 SER A CA 1
ATOM 2131 C C . SER A 1 253 ? -22.457 16.645 11.682 1.00 92.94 253 SER A C 1
ATOM 2133 O O . SER A 1 253 ? -22.683 17.772 12.133 1.00 92.94 253 SER A O 1
ATOM 2135 N N . GLY A 1 254 ? -21.421 15.908 12.101 1.00 93.75 254 GLY A N 1
ATOM 2136 C CA . GLY A 1 254 ? -20.519 16.295 13.190 1.00 93.75 254 GLY A CA 1
ATOM 2137 C C . GLY A 1 254 ? -21.171 16.276 14.579 1.00 93.75 254 GLY A C 1
ATOM 2138 O O . GLY A 1 254 ? -20.613 16.831 15.530 1.00 93.75 254 GLY A O 1
ATOM 2139 N N . LYS A 1 255 ? -22.351 15.660 14.709 1.00 95.00 255 LYS A N 1
ATOM 2140 C CA . LYS A 1 255 ? -23.122 15.518 15.953 1.00 95.00 255 LYS A CA 1
ATOM 2141 C C . LYS A 1 255 ? -23.379 14.045 16.244 1.00 95.00 255 LYS A C 1
ATOM 2143 O O . LYS A 1 255 ? -23.409 13.226 15.335 1.00 95.00 255 LYS A O 1
ATOM 2148 N N . ILE A 1 256 ? -23.645 13.703 17.503 1.00 97.12 256 ILE A N 1
ATOM 2149 C CA . ILE A 1 256 ? -24.069 12.339 17.849 1.00 97.12 256 ILE A CA 1
ATOM 2150 C C . ILE A 1 256 ? -25.592 12.232 17.750 1.00 97.12 256 ILE A C 1
ATOM 2152 O O . ILE A 1 256 ? -26.323 12.766 18.583 1.00 97.12 256 ILE A O 1
ATOM 2156 N N . THR A 1 257 ? -26.074 11.524 16.729 1.00 96.88 257 THR A N 1
ATOM 2157 C CA . THR A 1 257 ? -27.504 11.270 16.490 1.00 96.88 257 THR A CA 1
ATOM 2158 C C . THR A 1 257 ? -27.769 9.776 16.291 1.00 96.88 257 THR A C 1
ATOM 2160 O O . THR A 1 257 ? -26.852 8.992 16.055 1.00 96.88 257 THR A O 1
ATOM 2163 N N . GLN A 1 258 ? -29.035 9.350 16.348 1.00 96.62 258 GLN A N 1
ATOM 2164 C CA . GLN A 1 258 ? -29.385 7.946 16.085 1.00 96.62 258 GLN A CA 1
ATOM 2165 C C . GLN A 1 258 ? -28.996 7.484 14.669 1.00 96.62 258 GLN A C 1
ATOM 2167 O O . GLN A 1 258 ? -28.683 6.310 14.485 1.00 96.62 258 GLN A O 1
ATOM 2172 N N . SER A 1 259 ? -29.032 8.368 13.664 1.00 95.69 259 SER A N 1
ATOM 2173 C CA . SER A 1 259 ? -28.622 8.029 12.294 1.00 95.69 259 SER A CA 1
ATOM 2174 C C . SER A 1 259 ? -27.113 7.839 12.184 1.00 95.69 259 SER A C 1
ATOM 2176 O O . SER A 1 259 ? -26.690 6.855 11.593 1.00 95.69 259 SER A O 1
ATOM 2178 N N . GLU A 1 260 ? -26.328 8.707 12.822 1.00 96.69 260 GLU A N 1
ATOM 2179 C CA . GLU A 1 260 ? -24.857 8.631 12.895 1.00 96.69 260 GLU A CA 1
ATOM 2180 C C . GLU A 1 260 ? -24.399 7.332 13.573 1.00 96.69 260 GLU A C 1
ATOM 2182 O O . GLU A 1 260 ? -23.551 6.600 13.069 1.00 96.69 260 GLU A O 1
ATOM 2187 N N . LEU A 1 261 ? -25.050 6.973 14.685 1.00 97.56 261 LEU A N 1
ATOM 2188 C CA . LEU A 1 261 ? -24.774 5.727 15.404 1.00 97.56 261 LEU A CA 1
ATOM 2189 C C . LEU A 1 261 ? -25.104 4.484 14.563 1.00 97.56 261 LEU A C 1
ATOM 2191 O O . LEU A 1 261 ? -24.363 3.501 14.597 1.00 97.56 261 LEU A O 1
ATOM 2195 N N . ARG A 1 262 ? -26.203 4.511 13.793 1.00 96.75 262 ARG A N 1
ATOM 2196 C CA . ARG A 1 262 ? -26.544 3.426 12.855 1.00 96.75 262 ARG A CA 1
ATOM 2197 C C . ARG A 1 262 ? -25.552 3.337 11.700 1.00 96.75 262 ARG A C 1
ATOM 2199 O O . ARG A 1 262 ? -25.172 2.226 11.344 1.00 96.75 262 ARG A O 1
ATOM 2206 N N . TYR A 1 263 ? -25.163 4.479 11.141 1.00 96.50 263 TYR A N 1
ATOM 2207 C CA . TYR A 1 263 ? -24.234 4.578 10.021 1.00 96.50 263 TYR A CA 1
ATOM 2208 C C . TYR A 1 263 ? -22.864 3.992 10.372 1.00 96.50 263 TYR A C 1
ATOM 2210 O O . TYR A 1 263 ? -22.483 2.982 9.786 1.00 96.50 263 TYR A O 1
ATOM 2218 N N . CYS A 1 264 ? -22.190 4.517 11.398 1.00 97.38 264 CYS A N 1
ATOM 2219 C CA . CYS A 1 264 ? -20.856 4.048 11.788 1.00 97.38 264 CYS A CA 1
ATOM 2220 C C . CYS A 1 264 ? -20.864 2.554 12.159 1.00 97.38 264 CYS A C 1
ATOM 2222 O O . CYS A 1 264 ? -20.001 1.775 11.753 1.00 97.38 264 CYS A O 1
ATOM 2224 N N . ARG A 1 265 ? -21.903 2.088 12.871 1.00 97.31 265 ARG A N 1
ATOM 2225 C CA . ARG A 1 265 ? -22.060 0.654 13.163 1.00 97.31 265 ARG A CA 1
ATOM 2226 C C . ARG A 1 265 ? -22.190 -0.186 11.886 1.00 97.31 265 ARG A C 1
ATOM 2228 O O . ARG A 1 265 ? -21.603 -1.269 11.810 1.00 97.31 265 ARG A O 1
ATOM 2235 N N . GLN A 1 266 ? -22.969 0.282 10.908 1.00 97.00 266 GLN A N 1
ATOM 2236 C CA . GLN A 1 266 ? -23.123 -0.391 9.620 1.00 97.00 266 GLN A CA 1
ATOM 2237 C C . GLN A 1 266 ? -21.801 -0.411 8.847 1.00 97.00 266 GLN A C 1
ATOM 2239 O O . GLN A 1 266 ? -21.465 -1.448 8.281 1.00 97.00 266 GLN A O 1
ATOM 2244 N N . ASP A 1 267 ? -21.019 0.664 8.884 1.00 97.56 267 ASP A N 1
ATOM 2245 C CA . ASP A 1 267 ? -19.707 0.745 8.238 1.00 97.56 267 ASP A CA 1
ATOM 2246 C C . ASP A 1 267 ? -18.726 -0.303 8.772 1.00 97.56 267 ASP A C 1
ATOM 2248 O O . ASP A 1 267 ? -18.085 -1.019 7.994 1.00 97.56 267 ASP A O 1
ATOM 2252 N N . VAL A 1 268 ? -18.686 -0.512 10.091 1.00 98.31 268 VAL A N 1
ATOM 2253 C CA . VAL A 1 268 ? -17.888 -1.594 10.694 1.00 98.31 268 VAL A CA 1
ATOM 2254 C C . VAL A 1 268 ? -18.390 -2.975 10.250 1.00 98.31 268 VAL A C 1
ATOM 2256 O O . VAL A 1 268 ? -17.586 -3.877 9.983 1.00 98.31 268 VAL A O 1
ATOM 2259 N N . LYS A 1 269 ? -19.713 -3.163 10.135 1.00 97.94 269 LYS A N 1
ATOM 2260 C CA . LYS A 1 269 ? -20.320 -4.417 9.658 1.00 97.94 269 LYS A CA 1
ATOM 2261 C C . LYS A 1 269 ? -19.953 -4.715 8.207 1.00 97.94 269 LYS A C 1
ATOM 2263 O O . LYS A 1 269 ? -19.478 -5.814 7.915 1.00 97.94 269 LYS A O 1
ATOM 2268 N N . ILE A 1 270 ? -20.162 -3.773 7.295 1.00 97.94 270 ILE A N 1
ATOM 2269 C CA . ILE A 1 270 ? -19.867 -3.989 5.874 1.00 97.94 270 ILE A CA 1
ATOM 2270 C C . ILE A 1 270 ? -18.359 -4.080 5.635 1.00 97.94 270 ILE A C 1
ATOM 2272 O O . ILE A 1 270 ? -17.939 -4.873 4.800 1.00 97.94 270 ILE A O 1
ATOM 2276 N N . THR A 1 271 ? -17.527 -3.404 6.438 1.00 98.62 271 THR A N 1
ATOM 2277 C CA . THR A 1 271 ? -16.065 -3.589 6.419 1.00 98.62 271 THR A CA 1
ATOM 2278 C C . THR A 1 271 ? -15.678 -5.026 6.786 1.00 98.62 271 THR A C 1
ATOM 2280 O O . THR A 1 271 ? -14.811 -5.609 6.138 1.00 98.62 271 THR A O 1
ATOM 2283 N N . GLN A 1 272 ? -16.346 -5.656 7.763 1.00 98.50 272 GLN A N 1
ATOM 2284 C CA . GLN A 1 272 ? -16.168 -7.087 8.061 1.00 98.50 272 GLN A CA 1
ATOM 2285 C C . GLN A 1 272 ? -16.569 -7.976 6.874 1.00 98.50 272 GLN A C 1
ATOM 2287 O O . GLN A 1 272 ? -15.858 -8.927 6.540 1.00 98.50 272 GLN A O 1
ATOM 2292 N N . GLN A 1 273 ? -17.719 -7.709 6.255 1.00 98.44 273 GLN A N 1
ATOM 2293 C CA . GLN A 1 273 ? -18.204 -8.494 5.117 1.00 98.44 273 GLN A CA 1
ATOM 2294 C C . GLN A 1 273 ? -17.273 -8.354 3.904 1.00 98.44 273 GLN A C 1
ATOM 2296 O O . GLN A 1 273 ? -16.915 -9.360 3.289 1.00 98.44 273 GLN A O 1
ATOM 2301 N N . LEU A 1 274 ? -16.810 -7.135 3.625 1.00 98.56 274 LEU A N 1
ATOM 2302 C CA . LEU A 1 274 ? -15.855 -6.836 2.566 1.00 98.56 274 LEU A CA 1
ATOM 2303 C C . LEU A 1 274 ? -14.478 -7.447 2.853 1.00 98.56 274 LEU A C 1
ATOM 2305 O O . LEU A 1 274 ? -13.880 -8.009 1.945 1.00 98.56 274 LEU A O 1
ATOM 2309 N N . LEU A 1 275 ? -14.002 -7.438 4.105 1.00 98.69 275 LEU A N 1
ATOM 2310 C CA . LEU A 1 275 ? -12.784 -8.156 4.507 1.00 98.69 275 LEU A CA 1
ATOM 2311 C C . LEU A 1 275 ? -12.883 -9.651 4.179 1.00 98.69 275 LEU A C 1
ATOM 2313 O O . LEU A 1 275 ? -11.929 -10.230 3.667 1.00 98.69 275 LEU A O 1
ATOM 2317 N N . ASN A 1 276 ? -14.025 -10.280 4.467 1.00 98.50 276 ASN A N 1
ATOM 2318 C CA . ASN A 1 276 ? -14.242 -11.692 4.150 1.00 98.50 276 ASN A CA 1
ATOM 2319 C C . ASN A 1 276 ? -14.217 -11.952 2.641 1.00 98.50 276 ASN A C 1
ATOM 2321 O O . ASN A 1 276 ? -13.652 -12.950 2.206 1.00 98.50 276 ASN A O 1
ATOM 2325 N N . ALA A 1 277 ? -14.802 -11.058 1.844 1.00 98.25 277 ALA A N 1
ATOM 2326 C CA . ALA A 1 277 ? -14.777 -11.172 0.392 1.00 98.25 277 ALA A CA 1
ATOM 2327 C C . ALA A 1 277 ? -13.364 -10.945 -0.181 1.00 98.25 277 ALA A C 1
ATOM 2329 O O . ALA A 1 277 ? -12.871 -11.751 -0.968 1.00 98.25 277 ALA A O 1
ATOM 2330 N N . ALA A 1 278 ? -12.663 -9.914 0.298 1.00 98.00 278 ALA A N 1
ATOM 2331 C CA . ALA A 1 278 ? -11.276 -9.623 -0.057 1.00 98.00 278 ALA A CA 1
ATOM 2332 C C . ALA A 1 278 ? -10.331 -10.770 0.324 1.00 98.00 278 ALA A C 1
ATOM 2334 O O . ALA A 1 278 ? -9.402 -11.071 -0.420 1.00 98.00 278 ALA A O 1
ATOM 2335 N N . LYS A 1 279 ? -10.575 -11.438 1.459 1.00 97.50 279 LYS A N 1
ATOM 2336 C CA . LYS A 1 279 ? -9.841 -12.641 1.861 1.00 97.50 279 LYS A CA 1
ATOM 2337 C C . LYS A 1 279 ? -9.978 -13.756 0.824 1.00 97.50 279 LYS A C 1
ATOM 2339 O O . LYS A 1 279 ? -8.962 -14.331 0.446 1.00 97.50 279 LYS A O 1
ATOM 2344 N N . GLN A 1 280 ? -11.197 -14.035 0.360 1.00 96.81 280 GLN A N 1
ATOM 2345 C CA . GLN A 1 280 ? -11.438 -15.075 -0.644 1.00 96.81 280 GLN A CA 1
ATOM 2346 C C . GLN A 1 280 ? -10.694 -14.777 -1.947 1.00 96.81 280 GLN A C 1
ATOM 2348 O O . GLN A 1 280 ? -9.966 -15.638 -2.432 1.00 96.81 280 GLN A O 1
ATOM 2353 N N . GLU A 1 281 ? -10.795 -13.545 -2.454 1.00 97.00 281 GLU A N 1
ATOM 2354 C CA . GLU A 1 281 ? -10.059 -13.103 -3.649 1.00 97.00 281 GLU A CA 1
ATOM 2355 C C . GLU A 1 281 ? -8.538 -13.199 -3.441 1.00 97.00 281 GLU A C 1
ATOM 2357 O O . GLU A 1 281 ? -7.815 -13.741 -4.275 1.00 97.00 281 GLU A O 1
ATOM 2362 N N . PHE A 1 282 ? -8.031 -12.757 -2.287 1.00 97.00 282 PHE A N 1
ATOM 2363 C CA . PHE A 1 282 ? -6.605 -12.816 -1.961 1.00 97.00 282 PHE A CA 1
ATOM 2364 C C . PHE A 1 282 ? -6.063 -14.246 -1.846 1.00 97.00 282 PHE A C 1
ATOM 2366 O O . PHE A 1 282 ? -4.911 -14.510 -2.203 1.00 97.00 282 PHE A O 1
ATOM 2373 N N . ASP A 1 283 ? -6.870 -15.181 -1.348 1.00 95.50 283 ASP A N 1
ATOM 2374 C CA . ASP A 1 283 ? -6.475 -16.579 -1.197 1.00 95.50 283 ASP A CA 1
ATOM 2375 C C . ASP A 1 283 ? -6.515 -17.364 -2.519 1.00 95.50 283 ASP A C 1
ATOM 2377 O O . ASP A 1 283 ? -5.859 -18.404 -2.608 1.00 95.50 283 ASP A O 1
ATOM 2381 N N . THR A 1 284 ? -7.152 -16.839 -3.577 1.00 95.19 284 THR A N 1
ATOM 2382 C CA . THR A 1 284 ? -6.989 -17.388 -4.941 1.00 95.19 284 THR A CA 1
ATOM 2383 C C . THR A 1 284 ? -5.533 -17.305 -5.413 1.00 95.19 284 THR A C 1
ATOM 2385 O O . THR A 1 284 ? -5.044 -18.187 -6.127 1.00 95.19 284 THR A O 1
ATOM 2388 N N . HIS A 1 285 ? -4.794 -16.295 -4.939 1.00 92.81 285 HIS A N 1
ATOM 2389 C CA . HIS A 1 285 ? -3.355 -16.200 -5.119 1.00 92.81 285 HIS A CA 1
ATOM 2390 C C . HIS A 1 285 ? -2.648 -17.142 -4.132 1.00 92.81 285 HIS A C 1
ATOM 2392 O O . HIS A 1 285 ? -2.555 -16.872 -2.927 1.00 92.81 285 HIS A O 1
ATOM 2398 N N . ARG A 1 286 ? -2.103 -18.248 -4.657 1.00 89.25 286 ARG A N 1
ATOM 2399 C CA . ARG A 1 286 ? -1.310 -19.254 -3.922 1.00 89.25 286 ARG A CA 1
ATOM 2400 C C . ARG A 1 286 ? 0.080 -18.720 -3.541 1.00 89.25 286 ARG A C 1
ATOM 2402 O O . ARG A 1 286 ? 1.096 -19.184 -4.044 1.00 89.25 286 ARG A O 1
ATOM 2409 N N . LEU A 1 287 ? 0.108 -17.705 -2.679 1.00 91.75 287 LEU A N 1
ATOM 2410 C CA . LEU A 1 287 ? 1.298 -16.951 -2.280 1.00 91.75 287 LEU A CA 1
ATOM 2411 C C . LEU A 1 287 ? 1.528 -17.062 -0.760 1.00 91.75 287 LEU A C 1
ATOM 2413 O O . LEU A 1 287 ? 1.154 -16.145 -0.019 1.00 91.75 287 LEU A O 1
ATOM 2417 N N . PRO A 1 288 ? 2.114 -18.170 -0.263 1.00 88.38 288 PRO A N 1
ATOM 2418 C CA . PRO A 1 288 ? 2.241 -18.429 1.173 1.00 88.38 288 PRO A CA 1
ATOM 2419 C C . PRO A 1 288 ? 3.119 -17.401 1.900 1.00 88.38 288 PRO A C 1
ATOM 2421 O O . PRO A 1 288 ? 2.866 -17.113 3.070 1.00 88.38 288 PRO A O 1
ATOM 2424 N N . SER A 1 289 ? 4.105 -16.796 1.225 1.00 88.94 289 SER A N 1
ATOM 2425 C CA . SER A 1 289 ? 4.976 -15.782 1.837 1.00 88.94 289 SER A CA 1
ATOM 2426 C C . SER A 1 289 ? 4.421 -14.350 1.818 1.00 88.94 289 SER A C 1
ATOM 2428 O O . SER A 1 289 ? 5.093 -13.438 2.314 1.00 88.94 289 SER A O 1
ATOM 2430 N N . LEU A 1 290 ? 3.222 -14.110 1.263 1.00 94.12 290 LEU A N 1
ATOM 2431 C CA . LEU A 1 290 ? 2.580 -12.791 1.271 1.00 94.12 290 LEU A CA 1
ATOM 2432 C C . LEU A 1 290 ? 1.390 -12.754 2.228 1.00 94.12 290 LEU A C 1
ATOM 2434 O O . LEU A 1 290 ? 0.343 -13.374 2.015 1.00 94.12 290 LEU A O 1
ATOM 2438 N N . ARG A 1 291 ? 1.545 -11.940 3.270 1.00 94.62 291 ARG A N 1
ATOM 2439 C CA . ARG A 1 291 ? 0.471 -11.613 4.204 1.00 94.62 291 ARG A CA 1
ATOM 2440 C C . ARG A 1 291 ? -0.387 -10.457 3.674 1.00 94.62 291 ARG A C 1
ATOM 2442 O O . ARG A 1 291 ? 0.161 -9.553 3.039 1.00 94.62 291 ARG A O 1
ATOM 2449 N N . PRO A 1 292 ? -1.697 -10.437 3.970 1.00 96.25 292 PRO A N 1
ATOM 2450 C CA . PRO A 1 292 ? -2.600 -9.389 3.495 1.00 96.25 292 PRO A CA 1
ATOM 2451 C C . PRO A 1 292 ? -2.228 -8.004 4.060 1.00 96.25 292 PRO A C 1
ATOM 2453 O O . PRO A 1 292 ? -2.230 -7.025 3.326 1.00 96.25 292 PRO A O 1
ATOM 2456 N N . ASP A 1 293 ? -1.760 -7.920 5.311 1.00 95.38 293 ASP A N 1
ATOM 2457 C CA . ASP A 1 293 ? -1.244 -6.697 5.962 1.00 95.38 293 ASP A CA 1
ATOM 2458 C C . ASP A 1 293 ? 0.127 -6.223 5.430 1.00 95.38 293 ASP A C 1
ATOM 2460 O O . ASP A 1 293 ? 0.712 -5.248 5.915 1.00 95.38 293 ASP A O 1
ATOM 2464 N N . GLN A 1 294 ? 0.660 -6.910 4.417 1.00 94.44 294 GLN A N 1
ATOM 2465 C CA . GLN A 1 294 ? 1.862 -6.521 3.680 1.00 94.44 294 GLN A CA 1
ATOM 2466 C C . GLN A 1 294 ? 1.617 -6.321 2.177 1.00 94.44 294 GLN A C 1
ATOM 2468 O O . GLN A 1 294 ? 2.558 -6.009 1.441 1.00 94.44 294 GLN A O 1
ATOM 2473 N N . ALA A 1 295 ? 0.376 -6.478 1.712 1.00 95.69 295 ALA A N 1
ATOM 2474 C CA . ALA A 1 295 ? -0.004 -6.259 0.326 1.00 95.69 295 ALA A CA 1
ATOM 2475 C C . ALA A 1 295 ? -0.428 -4.793 0.126 1.00 95.69 295 ALA A C 1
ATOM 2477 O O . ALA A 1 295 ? -1.566 -4.418 0.377 1.00 95.69 295 ALA A O 1
ATOM 2478 N N . TYR A 1 296 ? 0.515 -3.948 -0.308 1.00 94.56 296 TYR A N 1
ATOM 2479 C CA . TYR A 1 296 ? 0.304 -2.493 -0.434 1.00 94.56 296 TYR A CA 1
ATOM 2480 C C . TYR A 1 296 ? 0.054 -2.011 -1.869 1.00 94.56 296 TYR A C 1
ATOM 2482 O O . TYR A 1 296 ? -0.168 -0.823 -2.097 1.00 94.56 296 TYR A O 1
ATOM 2490 N N . SER A 1 297 ? 0.215 -2.890 -2.856 1.00 94.81 297 SER A N 1
ATOM 2491 C CA . SER A 1 297 ? 0.044 -2.581 -4.281 1.00 94.81 297 SER A CA 1
ATOM 2492 C C . SER A 1 297 ? 0.074 -3.861 -5.120 1.00 94.81 297 SER A C 1
ATOM 2494 O O . SER A 1 297 ? 0.613 -4.865 -4.636 1.00 94.81 297 SER A O 1
ATOM 2496 N N . PRO A 1 298 ? -0.368 -3.820 -6.391 1.00 95.25 298 PRO A N 1
ATOM 2497 C CA . PRO A 1 298 ? -0.222 -4.949 -7.317 1.00 95.25 298 PRO A CA 1
ATOM 2498 C C . PRO A 1 298 ? 1.223 -5.447 -7.438 1.00 95.25 298 PRO A C 1
ATOM 2500 O O . PRO A 1 298 ? 1.493 -6.647 -7.497 1.00 95.25 298 PRO A O 1
ATOM 2503 N N . ALA A 1 299 ? 2.196 -4.535 -7.339 1.00 92.69 299 ALA A N 1
ATOM 2504 C CA . ALA A 1 299 ? 3.612 -4.890 -7.320 1.00 92.69 299 ALA A CA 1
ATOM 2505 C C . ALA A 1 299 ? 4.006 -5.780 -6.122 1.00 92.69 299 ALA A C 1
ATOM 2507 O O . ALA A 1 299 ? 4.981 -6.523 -6.218 1.00 92.69 299 ALA A O 1
ATOM 2508 N N . SER A 1 300 ? 3.284 -5.723 -4.998 1.00 94.50 300 SER A N 1
ATOM 2509 C CA . SER A 1 300 ? 3.519 -6.604 -3.840 1.00 94.50 300 SER A CA 1
ATOM 2510 C C . SER A 1 300 ? 3.175 -8.057 -4.179 1.00 94.50 300 SER A C 1
ATOM 2512 O O . SER A 1 300 ? 3.940 -8.965 -3.849 1.00 94.50 300 SER A O 1
ATOM 2514 N N . ILE A 1 301 ? 2.073 -8.267 -4.904 1.00 95.19 301 ILE A N 1
ATOM 2515 C CA . ILE A 1 301 ? 1.643 -9.576 -5.407 1.00 95.19 301 ILE A CA 1
ATOM 2516 C C . ILE A 1 301 ? 2.631 -10.073 -6.468 1.00 95.19 301 ILE A C 1
ATOM 2518 O O . ILE A 1 301 ? 3.218 -11.141 -6.299 1.00 95.19 301 ILE A O 1
ATOM 2522 N N . ALA A 1 302 ? 2.921 -9.263 -7.493 1.00 92.56 302 ALA A N 1
ATOM 2523 C CA . ALA A 1 302 ? 3.837 -9.629 -8.579 1.00 92.56 302 ALA A CA 1
ATOM 2524 C C . ALA A 1 302 ? 5.249 -9.996 -8.079 1.00 92.56 302 ALA A C 1
ATOM 2526 O O . ALA A 1 302 ? 5.804 -11.030 -8.452 1.00 92.56 302 ALA A O 1
ATOM 2527 N N . LYS A 1 303 ? 5.821 -9.202 -7.161 1.00 92.00 303 LYS A N 1
ATOM 2528 C CA . LYS A 1 303 ? 7.124 -9.509 -6.540 1.00 92.00 303 LYS A CA 1
ATOM 2529 C C . LYS A 1 303 ? 7.092 -10.784 -5.706 1.00 92.00 303 LYS A C 1
ATOM 2531 O O . LYS A 1 303 ? 8.133 -11.404 -5.511 1.00 92.00 303 LYS A O 1
ATOM 2536 N N . THR A 1 304 ? 5.941 -11.147 -5.151 1.00 93.94 304 THR A N 1
ATOM 2537 C CA . THR A 1 304 ? 5.810 -12.400 -4.405 1.00 93.94 304 THR A CA 1
ATOM 2538 C C . THR A 1 304 ? 5.720 -13.577 -5.360 1.00 93.94 304 THR A C 1
ATOM 2540 O O . THR A 1 304 ? 6.467 -14.520 -5.155 1.00 93.94 304 THR A O 1
ATOM 2543 N N . TYR A 1 305 ? 4.953 -13.487 -6.451 1.00 94.62 305 TYR A N 1
ATOM 2544 C CA . TYR A 1 305 ? 4.993 -14.500 -7.511 1.00 94.62 305 TYR A CA 1
ATOM 2545 C C . TYR A 1 305 ? 6.424 -14.785 -7.972 1.00 94.62 305 TYR A C 1
ATOM 2547 O O . TYR A 1 305 ? 6.828 -15.939 -8.005 1.00 94.62 305 TYR A O 1
ATOM 2555 N N . MET A 1 306 ? 7.227 -13.749 -8.237 1.00 91.81 306 MET A N 1
ATOM 2556 C CA . MET A 1 306 ? 8.639 -13.934 -8.604 1.00 91.81 306 MET A CA 1
ATOM 2557 C C . MET A 1 306 ? 9.441 -14.686 -7.531 1.00 91.81 306 MET A C 1
ATOM 2559 O O . MET A 1 306 ? 10.233 -15.560 -7.865 1.00 91.81 306 MET A O 1
ATOM 2563 N N . ARG A 1 307 ? 9.221 -14.384 -6.244 1.00 90.31 307 ARG A N 1
ATOM 2564 C CA . ARG A 1 307 ? 9.890 -15.084 -5.135 1.00 90.31 307 ARG A CA 1
ATOM 2565 C C . ARG A 1 307 ? 9.465 -16.547 -5.026 1.00 90.31 307 ARG A C 1
ATOM 2567 O O . ARG A 1 307 ? 10.332 -17.393 -4.878 1.00 90.31 307 ARG A O 1
ATOM 2574 N N . GLU A 1 308 ? 8.168 -16.836 -5.119 1.00 91.50 308 GLU A N 1
ATOM 2575 C CA . GLU A 1 308 ? 7.637 -18.209 -5.067 1.00 91.50 308 GLU A CA 1
ATOM 2576 C C . GLU A 1 308 ? 8.064 -19.032 -6.294 1.00 91.50 308 GLU A C 1
ATOM 2578 O O . GLU A 1 308 ? 8.259 -20.238 -6.200 1.00 91.50 308 GLU A O 1
ATOM 2583 N N . MET A 1 309 ? 8.289 -18.377 -7.439 1.00 92.62 309 MET A N 1
ATOM 2584 C CA . MET A 1 309 ? 8.913 -18.980 -8.625 1.00 92.62 309 MET A CA 1
ATOM 2585 C C . MET A 1 309 ? 10.441 -19.144 -8.493 1.00 92.62 309 MET A C 1
ATOM 2587 O O . MET A 1 309 ? 11.097 -19.504 -9.465 1.00 92.62 309 MET A O 1
ATOM 2591 N N . ASN A 1 310 ? 11.025 -18.871 -7.319 1.00 91.06 310 ASN A N 1
ATOM 2592 C CA . ASN A 1 310 ? 12.466 -18.925 -7.048 1.00 91.06 310 ASN A CA 1
ATOM 2593 C C . ASN A 1 310 ? 13.320 -18.032 -7.965 1.00 91.06 310 ASN A C 1
ATOM 2595 O O . ASN A 1 310 ? 14.500 -18.297 -8.201 1.00 91.06 310 ASN A O 1
ATOM 2599 N N . ILE A 1 311 ? 12.749 -16.931 -8.460 1.00 90.94 311 ILE A N 1
ATOM 2600 C CA . ILE A 1 311 ? 13.488 -15.961 -9.264 1.00 90.94 311 ILE A CA 1
ATOM 2601 C C . ILE A 1 311 ? 14.344 -15.109 -8.330 1.00 90.94 311 ILE A C 1
ATOM 2603 O O . ILE A 1 311 ? 13.853 -14.254 -7.584 1.00 90.94 311 ILE A O 1
ATOM 2607 N N . MET A 1 312 ? 15.654 -15.344 -8.381 1.00 89.25 312 MET A N 1
ATOM 2608 C CA . MET A 1 312 ? 16.629 -14.559 -7.636 1.00 89.25 312 MET A CA 1
ATOM 2609 C C . MET A 1 312 ? 16.665 -13.119 -8.158 1.00 89.25 312 MET A C 1
ATOM 2611 O O . MET A 1 312 ? 16.632 -12.866 -9.361 1.00 89.25 312 MET A O 1
ATOM 2615 N N . ARG A 1 313 ? 16.742 -12.148 -7.242 1.00 88.94 313 ARG A N 1
ATOM 2616 C CA . ARG A 1 313 ? 16.818 -10.729 -7.613 1.00 88.94 313 ARG A CA 1
ATOM 2617 C C . ARG A 1 313 ? 18.095 -10.468 -8.425 1.00 88.94 313 ARG A C 1
ATOM 2619 O O . ARG A 1 313 ? 19.153 -10.877 -7.950 1.00 88.94 313 ARG A O 1
ATOM 2626 N N . PRO A 1 314 ? 18.044 -9.712 -9.539 1.00 88.81 314 PRO A N 1
ATOM 2627 C CA . PRO A 1 314 ? 19.216 -9.465 -10.384 1.00 88.81 314 PRO A CA 1
ATOM 2628 C C . PRO A 1 314 ? 20.455 -8.975 -9.625 1.00 88.81 314 PRO A C 1
ATOM 2630 O O . PRO A 1 314 ? 21.519 -9.543 -9.794 1.00 88.81 314 PRO A O 1
ATOM 2633 N N . LEU A 1 315 ? 20.316 -8.017 -8.699 1.00 84.88 315 LEU A N 1
ATOM 2634 C CA . LEU A 1 315 ? 21.446 -7.505 -7.898 1.00 84.88 315 LEU A CA 1
ATOM 2635 C C . LEU A 1 315 ? 22.037 -8.511 -6.893 1.00 84.88 315 LEU A C 1
ATOM 2637 O O . LEU A 1 315 ? 23.125 -8.287 -6.378 1.00 84.88 315 LEU A O 1
ATOM 2641 N N . ALA A 1 316 ? 21.307 -9.575 -6.556 1.00 87.50 316 ALA A N 1
ATOM 2642 C CA . ALA A 1 316 ? 21.833 -10.672 -5.742 1.00 87.50 316 ALA A CA 1
ATOM 2643 C C . ALA A 1 316 ? 22.437 -11.787 -6.612 1.00 87.50 316 ALA A C 1
ATOM 2645 O O . ALA A 1 316 ? 23.297 -12.524 -6.142 1.00 87.50 316 ALA A O 1
ATOM 2646 N N . LYS A 1 317 ? 21.966 -11.905 -7.860 1.00 90.50 317 LYS A N 1
ATOM 2647 C CA . LYS A 1 317 ? 22.316 -12.959 -8.813 1.00 90.50 317 LYS A CA 1
ATOM 2648 C C . LYS A 1 317 ? 23.544 -12.609 -9.653 1.00 90.50 317 LYS A C 1
ATOM 2650 O O . LYS A 1 317 ? 24.431 -13.436 -9.821 1.00 90.50 317 LYS A O 1
ATOM 2655 N N . PHE A 1 318 ? 23.593 -11.386 -10.171 1.00 90.88 318 PHE A N 1
ATOM 2656 C CA . PHE A 1 318 ? 24.603 -10.922 -11.111 1.00 90.88 318 PHE A CA 1
ATOM 2657 C C . PHE A 1 318 ? 25.586 -9.973 -10.430 1.00 90.88 318 PHE A C 1
ATOM 2659 O O . PHE A 1 318 ? 25.189 -9.059 -9.705 1.00 90.88 318 PHE A O 1
ATOM 2666 N N . LYS A 1 319 ? 26.876 -10.164 -10.708 1.00 89.94 319 LYS A N 1
ATOM 2667 C CA . LYS A 1 319 ? 27.932 -9.208 -10.368 1.00 89.94 319 LYS A CA 1
ATOM 2668 C C . LYS A 1 319 ? 28.185 -8.333 -11.590 1.00 89.94 319 LYS A C 1
ATOM 2670 O O . LYS A 1 319 ? 28.953 -8.709 -12.465 1.00 89.94 319 LYS A O 1
ATOM 2675 N N . ILE A 1 320 ? 27.484 -7.208 -11.662 1.00 89.81 320 ILE A N 1
ATOM 2676 C CA . ILE A 1 320 ? 27.561 -6.277 -12.792 1.00 89.81 320 ILE A CA 1
ATOM 2677 C C . ILE A 1 320 ? 28.454 -5.099 -12.380 1.00 89.81 320 ILE A C 1
ATOM 2679 O O . ILE A 1 320 ? 28.221 -4.553 -11.300 1.00 89.81 320 ILE A O 1
ATOM 2683 N N . PRO A 1 321 ? 29.451 -4.703 -13.193 1.00 90.94 321 PRO A N 1
ATOM 2684 C CA . PRO A 1 321 ? 30.245 -3.506 -12.929 1.00 90.94 321 PRO A CA 1
ATOM 2685 C C . PRO A 1 321 ? 29.373 -2.247 -12.821 1.00 90.94 321 PRO A C 1
ATOM 2687 O O . PRO A 1 321 ? 28.416 -2.082 -13.581 1.00 90.94 321 PRO A O 1
ATOM 2690 N N . ASP A 1 322 ? 29.732 -1.332 -11.917 1.00 92.31 322 ASP A N 1
ATOM 2691 C CA . ASP A 1 322 ? 28.983 -0.085 -11.694 1.00 92.31 322 ASP A CA 1
ATOM 2692 C C . ASP A 1 322 ? 28.868 0.766 -12.969 1.00 92.31 322 ASP A C 1
ATOM 2694 O O . ASP A 1 322 ? 27.851 1.426 -13.176 1.00 92.31 322 ASP A O 1
ATOM 2698 N N . GLU A 1 323 ? 29.866 0.706 -13.855 1.00 92.25 323 GLU A N 1
ATOM 2699 C CA . GLU A 1 323 ? 29.851 1.366 -15.166 1.00 92.25 323 GLU A CA 1
ATOM 2700 C C . GLU A 1 323 ? 28.690 0.879 -16.044 1.00 92.25 323 GLU A C 1
ATOM 2702 O O . GLU A 1 323 ? 27.920 1.686 -16.563 1.00 92.25 323 GLU A O 1
ATOM 2707 N N . ILE A 1 324 ? 28.482 -0.439 -16.129 1.00 92.56 324 ILE A N 1
ATOM 2708 C CA . ILE A 1 324 ? 27.382 -1.039 -16.897 1.00 92.56 324 ILE A CA 1
ATOM 2709 C C . ILE A 1 324 ? 26.025 -0.680 -16.277 1.00 92.56 324 ILE A C 1
ATOM 2711 O O . ILE A 1 324 ? 25.064 -0.369 -16.986 1.00 92.56 324 ILE A O 1
ATOM 2715 N N . LEU A 1 325 ? 25.936 -0.658 -14.942 1.00 92.88 325 LEU A N 1
ATOM 2716 C CA . LEU A 1 325 ? 24.742 -0.157 -14.255 1.00 92.88 325 LEU A CA 1
ATOM 2717 C C . LEU A 1 325 ? 24.509 1.332 -14.558 1.00 92.88 325 LEU A C 1
ATOM 2719 O O . LEU A 1 325 ? 23.359 1.750 -14.689 1.00 92.88 325 LEU A O 1
ATOM 2723 N N . GLY A 1 326 ? 25.579 2.116 -14.704 1.00 94.88 326 GLY A N 1
ATOM 2724 C CA . GLY A 1 326 ? 25.559 3.506 -15.154 1.00 94.88 326 GLY A CA 1
ATOM 2725 C C . GLY A 1 326 ? 24.957 3.664 -16.548 1.00 94.88 326 GLY A C 1
ATOM 2726 O O . GLY A 1 326 ? 24.022 4.447 -16.706 1.00 94.88 326 GLY A O 1
ATOM 2727 N N . ILE A 1 327 ? 25.406 2.862 -17.518 1.00 94.69 327 ILE A N 1
ATOM 2728 C CA . ILE A 1 327 ? 24.865 2.830 -18.890 1.00 94.69 327 ILE A CA 1
ATOM 2729 C C . ILE A 1 327 ? 23.358 2.548 -18.874 1.00 94.69 327 ILE A C 1
ATOM 2731 O O . ILE A 1 327 ? 22.570 3.282 -19.483 1.00 94.69 327 ILE A O 1
ATOM 2735 N N . GLY A 1 328 ? 22.940 1.516 -18.133 1.00 92.88 328 GLY A N 1
ATOM 2736 C CA . GLY A 1 328 ? 21.527 1.162 -17.995 1.00 92.88 328 GLY A CA 1
ATOM 2737 C C . GLY A 1 328 ? 20.700 2.260 -17.318 1.00 92.88 328 GLY A C 1
ATOM 2738 O O . GLY A 1 328 ? 19.577 2.537 -17.739 1.00 92.88 328 GLY A O 1
ATOM 2739 N N . MET A 1 329 ? 21.252 2.926 -16.297 1.00 94.38 329 MET A N 1
ATOM 2740 C CA . MET A 1 329 ? 20.591 4.043 -15.616 1.00 94.38 329 MET A CA 1
ATOM 2741 C C . MET A 1 329 ? 20.436 5.262 -16.524 1.00 94.38 329 MET A C 1
ATOM 2743 O O . MET A 1 329 ? 19.346 5.836 -16.557 1.00 94.38 329 MET A O 1
ATOM 2747 N N . GLN A 1 330 ? 21.481 5.638 -17.265 1.00 94.62 330 GLN A N 1
ATOM 2748 C CA . GLN A 1 330 ? 21.462 6.768 -18.193 1.00 94.62 330 GLN A CA 1
ATOM 2749 C C . GLN A 1 330 ? 20.438 6.561 -19.311 1.00 94.62 330 GLN A C 1
ATOM 2751 O O . GLN A 1 330 ? 19.668 7.473 -19.613 1.00 94.62 330 GLN A O 1
ATOM 2756 N N . SER A 1 331 ? 20.388 5.346 -19.857 1.00 93.12 331 SER A N 1
ATOM 2757 C CA . SER A 1 331 ? 19.494 4.970 -20.956 1.00 93.12 331 SER A CA 1
ATOM 2758 C C . SER A 1 331 ? 18.025 4.828 -20.534 1.00 93.12 331 SER A C 1
ATOM 2760 O O . SER A 1 331 ? 17.166 4.590 -21.376 1.00 93.12 331 SER A O 1
ATOM 2762 N N . TYR A 1 332 ? 17.703 4.938 -19.239 1.00 92.50 332 TYR A N 1
ATOM 2763 C CA . TYR A 1 332 ? 16.340 4.751 -18.749 1.00 92.50 332 TYR A CA 1
ATOM 2764 C C . TYR A 1 332 ? 15.479 6.014 -18.921 1.00 92.50 332 TYR A C 1
ATOM 2766 O O . TYR A 1 332 ? 15.665 7.038 -18.238 1.00 92.50 332 TYR A O 1
ATOM 2774 N N . TYR A 1 333 ? 14.445 5.882 -19.749 1.00 89.19 333 TYR A N 1
ATOM 2775 C CA . TYR A 1 333 ? 13.377 6.860 -19.946 1.00 89.19 333 TYR A CA 1
ATOM 2776 C C . TYR A 1 333 ? 12.000 6.239 -19.673 1.00 89.19 333 TYR A C 1
ATOM 2778 O O . TYR A 1 333 ? 11.843 5.021 -19.641 1.00 89.19 333 TYR A O 1
ATOM 2786 N N . ASP A 1 334 ? 11.022 7.096 -19.381 1.00 80.56 334 ASP A N 1
ATOM 2787 C CA . ASP A 1 334 ? 9.637 6.697 -19.104 1.00 80.56 334 ASP A CA 1
ATOM 2788 C C . ASP A 1 334 ? 8.776 6.835 -20.374 1.00 80.56 334 ASP A C 1
ATOM 2790 O O . ASP A 1 334 ? 9.287 7.141 -21.453 1.00 80.56 334 ASP A O 1
ATOM 2794 N N . GLY A 1 335 ? 7.467 6.620 -20.251 1.00 78.75 335 GLY A N 1
ATOM 2795 C CA . GLY A 1 335 ? 6.511 6.717 -21.347 1.00 78.75 335 GLY A CA 1
ATOM 2796 C C . GLY A 1 335 ? 6.576 8.042 -22.118 1.00 78.75 335 GLY A C 1
ATOM 2797 O O . GLY A 1 335 ? 6.795 9.120 -21.564 1.00 78.75 335 GLY A O 1
ATOM 2798 N N . ARG A 1 336 ? 6.335 7.948 -23.429 1.00 78.62 336 ARG A N 1
ATOM 2799 C CA . ARG A 1 336 ? 6.253 9.090 -24.346 1.00 78.62 336 ARG A CA 1
ATOM 2800 C C . ARG A 1 336 ? 4.961 9.877 -24.116 1.00 78.62 336 ARG A C 1
ATOM 2802 O O . ARG A 1 336 ? 3.874 9.309 -24.189 1.00 78.62 336 ARG A O 1
ATOM 2809 N N . ALA A 1 337 ? 5.083 11.193 -23.960 1.00 74.56 337 ALA A N 1
ATOM 2810 C CA . ALA A 1 337 ? 3.968 12.133 -24.015 1.00 74.56 337 ALA A CA 1
ATOM 2811 C C . ALA A 1 337 ? 4.348 13.343 -24.880 1.00 74.56 337 ALA A C 1
ATOM 2813 O O . ALA A 1 337 ? 5.447 13.878 -24.756 1.00 74.56 337 ALA A O 1
ATOM 2814 N N . GLU A 1 338 ? 3.450 13.772 -25.766 1.00 73.12 338 GLU A N 1
ATOM 2815 C CA . GLU A 1 338 ? 3.687 14.890 -26.685 1.00 73.12 338 GLU A CA 1
ATOM 2816 C C . GLU A 1 338 ? 2.379 15.601 -27.054 1.00 73.12 338 GLU A C 1
ATOM 2818 O O . GLU A 1 338 ? 1.296 15.022 -26.969 1.00 73.12 338 GLU A O 1
ATOM 2823 N N . CYS A 1 339 ? 2.477 16.865 -27.471 1.00 77.69 339 CYS A N 1
ATOM 2824 C CA . CYS A 1 339 ? 1.345 17.674 -27.915 1.00 77.69 339 CYS A CA 1
ATOM 2825 C C . CYS A 1 339 ? 1.672 18.315 -29.268 1.00 77.69 339 CYS A C 1
ATOM 2827 O O . CYS A 1 339 ? 2.454 19.260 -29.330 1.00 77.69 339 CYS A O 1
ATOM 2829 N N . HIS A 1 340 ? 1.073 17.795 -30.343 1.00 81.00 340 HIS A N 1
ATOM 2830 C CA . HIS A 1 340 ? 1.271 18.311 -31.708 1.00 81.00 340 HIS A CA 1
ATOM 2831 C C . HIS A 1 340 ? 0.266 19.399 -32.092 1.00 81.00 340 HIS A C 1
ATOM 2833 O O . HIS A 1 340 ? 0.605 20.329 -32.815 1.00 81.00 340 HIS A O 1
ATOM 2839 N N . ILE A 1 341 ? -0.977 19.293 -31.612 1.00 87.94 341 ILE A N 1
ATOM 2840 C CA . ILE A 1 341 ? -2.062 20.236 -31.910 1.00 87.94 341 ILE A CA 1
ATOM 2841 C C . ILE A 1 341 ? -2.593 20.766 -30.585 1.00 87.94 341 ILE A C 1
ATOM 2843 O O . ILE A 1 341 ? -3.189 20.031 -29.797 1.00 87.94 341 ILE A O 1
ATOM 2847 N N . ARG A 1 342 ? -2.381 22.058 -30.336 1.00 89.62 342 AR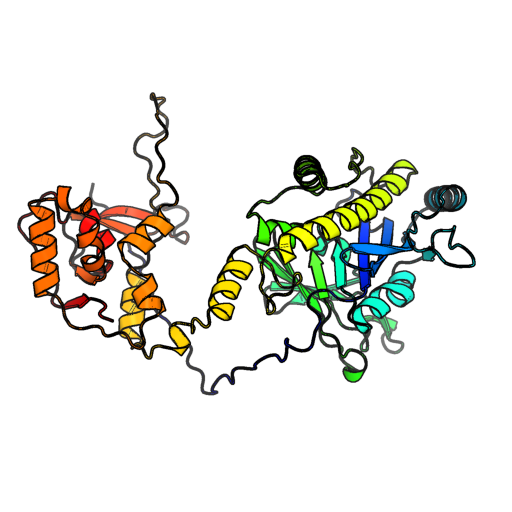G A N 1
ATOM 2848 C CA . ARG A 1 342 ? -2.767 22.719 -29.091 1.00 89.62 342 ARG A CA 1
ATOM 2849 C C . ARG A 1 342 ? -3.869 23.741 -29.349 1.00 89.62 342 ARG A C 1
ATOM 2851 O O . ARG A 1 342 ? -3.747 24.575 -30.232 1.00 89.62 342 ARG A O 1
ATOM 2858 N N . HIS A 1 343 ? -4.918 23.697 -28.527 1.00 90.06 343 HIS A N 1
ATOM 2859 C CA . HIS A 1 343 ? -6.036 24.655 -28.532 1.00 90.06 343 HIS A CA 1
ATOM 2860 C C . HIS A 1 343 ? -6.820 24.732 -29.859 1.00 90.06 343 HIS A C 1
ATOM 2862 O O . HIS A 1 343 ? -7.512 25.713 -30.120 1.00 90.06 343 HIS A O 1
ATOM 2868 N N . THR A 1 344 ? -6.769 23.683 -30.680 1.00 95.19 344 THR A N 1
ATOM 2869 C CA . THR A 1 344 ? -7.534 23.585 -31.929 1.00 95.19 344 THR A CA 1
ATOM 2870 C C . THR A 1 344 ? -8.398 22.332 -31.892 1.00 95.19 344 THR A C 1
ATOM 2872 O O . THR A 1 344 ? -7.905 21.243 -31.604 1.00 95.19 344 THR A O 1
ATOM 2875 N N . ARG A 1 345 ? -9.699 22.476 -32.165 1.00 91.75 345 ARG A N 1
ATOM 2876 C CA . ARG A 1 345 ? -10.610 21.331 -32.276 1.00 91.75 345 ARG A CA 1
ATOM 2877 C C . ARG A 1 345 ? -10.383 20.648 -33.619 1.00 91.75 345 ARG A C 1
ATOM 2879 O O . ARG A 1 345 ? -10.511 21.288 -34.657 1.00 91.75 345 ARG A O 1
ATOM 2886 N N . VAL A 1 346 ? -10.086 19.358 -33.584 1.00 94.69 34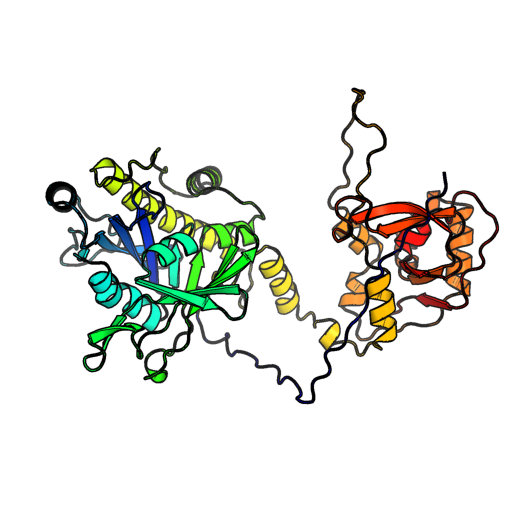6 VAL A N 1
ATOM 2887 C CA . VAL A 1 346 ? -9.925 18.509 -34.767 1.00 94.69 346 VAL A CA 1
ATOM 2888 C C . VAL A 1 346 ? -10.654 17.183 -34.535 1.00 94.69 346 VAL A C 1
ATOM 2890 O O . VAL A 1 346 ? -10.809 16.785 -33.376 1.00 94.69 346 VAL A O 1
ATOM 2893 N N . PRO A 1 347 ? -11.125 16.488 -35.583 1.00 94.81 347 PRO A N 1
ATOM 2894 C CA . PRO A 1 347 ? -11.597 15.113 -35.449 1.00 94.81 347 PRO A CA 1
ATOM 2895 C C . PRO A 1 347 ? -10.486 14.215 -34.887 1.00 94.81 347 PRO A C 1
ATOM 2897 O O . PRO A 1 347 ? -9.336 14.317 -35.314 1.00 94.81 347 PRO A O 1
ATOM 2900 N N . VAL A 1 348 ? -10.819 13.337 -33.939 1.00 92.44 348 VAL A N 1
ATOM 2901 C CA . VAL A 1 348 ? -9.856 12.433 -33.290 1.00 92.44 348 VAL A CA 1
ATOM 2902 C C . VAL A 1 348 ? -10.357 10.992 -33.295 1.00 92.44 348 VAL A C 1
ATOM 2904 O O . VAL A 1 348 ? -11.548 10.737 -33.130 1.00 92.44 348 VAL A O 1
ATOM 2907 N N . MET A 1 349 ? -9.428 10.047 -33.438 1.00 94.44 349 MET A N 1
ATOM 2908 C CA . MET A 1 349 ? -9.643 8.622 -33.188 1.00 94.44 349 MET A CA 1
ATOM 2909 C C . MET A 1 349 ? -8.673 8.181 -32.095 1.00 94.44 349 MET A C 1
ATOM 2911 O O . MET A 1 349 ? -7.488 8.510 -32.148 1.00 94.44 349 MET A O 1
ATOM 2915 N N . ARG A 1 350 ? -9.167 7.440 -31.099 1.00 91.88 350 ARG A N 1
ATOM 2916 C CA . ARG A 1 350 ? -8.319 6.874 -30.048 1.00 91.88 350 ARG A CA 1
ATOM 2917 C C . ARG A 1 350 ? -7.774 5.524 -30.507 1.00 91.88 350 ARG A C 1
ATOM 2919 O O . ARG A 1 350 ? -8.547 4.599 -30.731 1.00 91.88 350 ARG A O 1
ATOM 2926 N N . LEU A 1 351 ? -6.453 5.423 -30.582 1.00 93.19 351 LEU A N 1
ATOM 2927 C CA . LEU A 1 351 ? -5.720 4.177 -30.789 1.00 93.19 351 LEU A CA 1
ATOM 2928 C C . LEU A 1 351 ? -4.865 3.913 -29.550 1.00 93.19 351 LEU A C 1
ATOM 2930 O O . LEU A 1 351 ? -4.343 4.854 -28.954 1.00 93.19 351 LEU A O 1
ATOM 2934 N N . ASP A 1 352 ? -4.757 2.652 -29.150 1.00 91.81 352 ASP A N 1
ATOM 2935 C CA . ASP A 1 352 ? -4.032 2.253 -27.946 1.00 91.81 352 ASP A CA 1
ATOM 2936 C C . ASP A 1 352 ? -3.387 0.880 -28.161 1.00 91.81 352 ASP A C 1
ATOM 2938 O O . ASP A 1 352 ? -3.921 0.042 -28.896 1.00 91.81 352 ASP A O 1
ATOM 2942 N N . PHE A 1 353 ? -2.241 0.646 -27.528 1.00 89.94 353 PHE A N 1
ATOM 2943 C CA . PHE A 1 353 ? -1.568 -0.647 -27.575 1.00 89.94 353 PHE A CA 1
ATOM 2944 C C . PHE A 1 353 ? -2.057 -1.516 -26.420 1.00 89.94 353 PHE A C 1
ATOM 2946 O O . PHE A 1 353 ? -1.969 -1.138 -25.252 1.00 89.94 353 PHE A O 1
ATOM 2953 N N . VAL A 1 354 ? -2.500 -2.735 -26.724 1.00 89.69 354 VAL A N 1
ATOM 2954 C CA . VAL A 1 354 ? -2.857 -3.701 -25.680 1.00 89.69 354 VAL A CA 1
ATOM 2955 C C . VAL A 1 354 ? -1.593 -4.102 -24.919 1.00 89.69 354 VAL A C 1
ATOM 2957 O O . VAL A 1 354 ? -0.664 -4.676 -25.491 1.00 89.69 354 VAL A O 1
ATOM 2960 N N . SER A 1 355 ? -1.556 -3.780 -23.623 1.00 91.25 355 SER A N 1
ATOM 2961 C CA . SER A 1 355 ? -0.489 -4.173 -22.693 1.00 91.25 355 SER A CA 1
ATOM 2962 C C . SER A 1 355 ? 0.928 -3.872 -23.209 1.00 91.25 355 SER A C 1
ATOM 2964 O O . SER A 1 355 ? 1.813 -4.720 -23.099 1.00 91.25 355 SER A O 1
ATOM 2966 N N . GLN A 1 356 ? 1.154 -2.670 -23.761 1.00 92.81 356 GLN A N 1
ATOM 2967 C CA . GLN A 1 356 ? 2.384 -2.296 -24.480 1.00 92.81 356 GLN A CA 1
ATOM 2968 C C . GLN A 1 356 ? 3.681 -2.760 -23.798 1.00 92.81 356 GLN A C 1
ATOM 2970 O O . GLN A 1 356 ? 4.496 -3.425 -24.433 1.00 92.81 356 GLN A O 1
ATOM 2975 N N . TYR A 1 357 ? 3.866 -2.460 -22.508 1.00 91.38 357 TYR A N 1
ATOM 2976 C CA . TYR A 1 357 ? 5.076 -2.849 -21.775 1.00 91.38 357 TYR A CA 1
ATOM 2977 C C . TYR A 1 357 ? 5.264 -4.368 -21.692 1.00 91.38 357 TYR A C 1
ATOM 2979 O O . TYR A 1 357 ? 6.377 -4.855 -21.870 1.00 91.38 357 TYR A O 1
ATOM 2987 N N . CYS A 1 358 ? 4.193 -5.131 -21.460 1.00 92.94 358 CYS A N 1
ATOM 2988 C CA . CYS A 1 358 ? 4.255 -6.593 -21.433 1.00 92.94 358 CYS A CA 1
ATOM 2989 C C . CYS A 1 358 ? 4.579 -7.159 -22.819 1.00 92.94 358 CYS A C 1
ATOM 2991 O O . CYS A 1 358 ? 5.391 -8.079 -22.933 1.00 92.94 358 CYS A O 1
ATOM 2993 N N . THR A 1 359 ? 3.987 -6.582 -23.864 1.00 94.06 359 THR A N 1
ATOM 2994 C CA . THR A 1 359 ? 4.237 -6.958 -25.257 1.00 94.06 359 THR A CA 1
ATOM 2995 C C . THR A 1 359 ? 5.700 -6.719 -25.628 1.00 94.06 359 THR A C 1
ATOM 2997 O O . THR A 1 359 ? 6.378 -7.654 -26.042 1.00 94.06 359 THR A O 1
ATOM 3000 N N . VAL A 1 360 ? 6.229 -5.516 -25.378 1.00 93.69 360 VAL A N 1
ATOM 3001 C CA . VAL A 1 360 ? 7.644 -5.174 -25.610 1.00 93.69 360 VAL A CA 1
ATOM 3002 C C . VAL A 1 360 ? 8.574 -6.081 -24.802 1.00 93.69 360 VAL A C 1
ATOM 3004 O O . VAL A 1 360 ? 9.512 -6.641 -25.357 1.00 93.69 360 VAL A O 1
ATOM 3007 N N . ASN A 1 361 ? 8.291 -6.302 -23.514 1.00 94.44 361 ASN A N 1
ATOM 3008 C CA . ASN A 1 361 ? 9.087 -7.189 -22.661 1.00 94.44 361 ASN A CA 1
ATOM 3009 C C . ASN A 1 361 ? 9.147 -8.632 -23.194 1.00 94.44 361 ASN A C 1
ATOM 3011 O O . ASN A 1 361 ? 10.180 -9.292 -23.083 1.00 94.44 361 ASN A O 1
ATOM 3015 N N . THR A 1 362 ? 8.041 -9.110 -23.769 1.00 94.81 362 THR A N 1
ATOM 3016 C CA . THR A 1 362 ? 7.944 -10.445 -24.372 1.00 94.81 362 THR A CA 1
ATOM 3017 C C . THR A 1 362 ? 8.707 -10.515 -25.690 1.00 94.81 362 THR A C 1
ATOM 3019 O O . THR A 1 362 ? 9.466 -11.456 -25.894 1.00 94.81 362 THR A O 1
ATOM 3022 N N . LEU A 1 363 ? 8.554 -9.512 -26.561 1.00 95.31 363 LEU A N 1
ATOM 3023 C CA . LEU A 1 363 ? 9.246 -9.450 -27.851 1.00 95.31 363 LEU A CA 1
ATOM 3024 C C . LEU A 1 363 ? 10.766 -9.349 -27.683 1.00 95.31 363 LEU A C 1
ATOM 3026 O O . LEU A 1 363 ? 11.506 -10.057 -28.355 1.00 95.31 363 LEU A O 1
ATOM 3030 N N . LEU A 1 364 ? 11.234 -8.548 -26.722 1.00 95.88 364 LEU A N 1
ATOM 3031 C CA . LEU A 1 364 ? 12.653 -8.479 -26.364 1.00 95.88 364 LEU A CA 1
ATOM 3032 C C . LEU A 1 364 ? 13.161 -9.763 -25.685 1.00 95.88 364 LEU A C 1
ATOM 3034 O O . LEU A 1 364 ? 14.356 -9.892 -25.452 1.00 95.88 364 LEU A O 1
ATOM 3038 N N . ARG A 1 365 ? 12.288 -10.713 -25.320 1.00 95.88 365 ARG A N 1
ATOM 3039 C CA . ARG A 1 365 ? 12.641 -11.920 -24.548 1.00 95.88 365 ARG A CA 1
ATOM 3040 C C . ARG A 1 365 ? 13.374 -11.590 -23.240 1.00 95.88 365 ARG A C 1
ATOM 3042 O O . ARG A 1 365 ? 14.254 -12.320 -22.796 1.00 95.88 365 ARG A O 1
ATOM 3049 N N . ASN A 1 366 ? 12.991 -10.503 -22.566 1.00 93.62 366 ASN A N 1
ATOM 3050 C CA . ASN A 1 366 ? 13.643 -10.057 -21.324 1.00 93.62 366 ASN A CA 1
ATOM 3051 C C . ASN A 1 366 ? 13.516 -11.058 -20.164 1.00 93.62 366 ASN A C 1
ATOM 3053 O O . ASN A 1 366 ? 14.272 -10.991 -19.195 1.00 93.62 366 ASN A O 1
ATOM 3057 N N . TRP A 1 367 ? 12.556 -11.983 -20.243 1.00 92.88 367 TRP A N 1
ATOM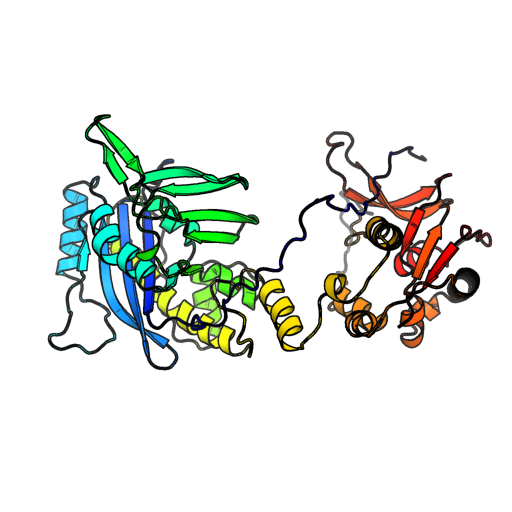 3058 C CA . TRP A 1 367 ? 12.440 -13.069 -19.273 1.00 92.88 367 TRP A CA 1
ATOM 3059 C C . TRP A 1 367 ? 13.706 -13.931 -19.227 1.00 92.88 367 TRP A C 1
ATOM 3061 O O . TRP A 1 367 ? 14.112 -14.345 -18.146 1.00 92.88 367 TRP A O 1
ATOM 3071 N N . GLU A 1 368 ? 14.376 -14.114 -20.367 1.00 93.75 368 GLU A N 1
ATOM 3072 C CA . GLU A 1 368 ? 15.630 -14.865 -20.454 1.00 93.75 368 GLU A CA 1
ATOM 3073 C C . GLU A 1 368 ? 16.724 -14.203 -19.633 1.00 93.75 368 GLU A C 1
ATOM 3075 O O . GLU A 1 368 ? 17.339 -14.895 -18.831 1.00 93.75 368 GLU A O 1
ATOM 3080 N N . ILE A 1 369 ? 16.867 -12.871 -19.723 1.00 90.94 369 ILE A N 1
ATOM 3081 C CA . ILE A 1 369 ? 17.782 -12.092 -18.871 1.00 90.94 369 ILE A CA 1
ATOM 3082 C C . ILE A 1 369 ? 17.494 -12.379 -17.398 1.00 90.94 369 ILE A C 1
ATOM 3084 O O . ILE A 1 369 ? 18.392 -12.664 -16.607 1.00 90.94 369 ILE A O 1
ATOM 3088 N N . LEU A 1 370 ? 16.221 -12.295 -17.007 1.00 90.94 370 LEU A N 1
ATOM 3089 C CA . LEU A 1 370 ? 15.817 -12.436 -15.612 1.00 90.94 370 LEU A CA 1
ATOM 3090 C C . LEU A 1 370 ? 16.137 -13.841 -15.065 1.00 90.94 370 LEU A C 1
ATOM 3092 O O . LEU A 1 370 ? 16.526 -13.993 -13.900 1.00 90.94 370 LEU A O 1
ATOM 3096 N N . THR A 1 371 ? 16.015 -14.872 -15.903 1.00 92.31 371 THR A N 1
ATOM 3097 C CA . THR A 1 371 ? 16.234 -16.272 -15.518 1.00 92.31 371 THR A CA 1
ATOM 3098 C C . THR A 1 371 ? 17.641 -16.809 -15.806 1.00 92.31 371 THR A C 1
ATOM 3100 O O . THR A 1 371 ? 18.024 -17.774 -15.150 1.00 92.31 371 THR A O 1
ATOM 3103 N N . ALA A 1 372 ? 18.454 -16.153 -16.639 1.00 93.25 372 ALA A N 1
ATOM 3104 C CA . ALA A 1 372 ? 19.800 -16.588 -17.051 1.00 93.25 372 ALA A CA 1
ATOM 3105 C C . ALA A 1 372 ? 20.773 -16.787 -15.883 1.00 93.25 372 ALA A C 1
ATOM 3107 O O . ALA A 1 372 ? 20.755 -16.004 -14.938 1.00 93.25 372 ALA A O 1
ATOM 3108 N N . ALA A 1 373 ? 21.635 -17.804 -15.922 1.00 91.31 373 ALA A N 1
ATOM 3109 C CA . ALA A 1 373 ? 22.584 -18.079 -14.835 1.00 91.31 373 ALA A CA 1
ATOM 3110 C C . ALA A 1 373 ? 23.601 -16.939 -14.639 1.00 91.31 373 ALA A C 1
ATOM 3112 O O . ALA A 1 373 ? 23.921 -16.577 -13.506 1.00 91.31 373 ALA A O 1
ATOM 3113 N N . SER A 1 374 ? 24.032 -16.339 -15.743 1.00 91.75 374 SER A N 1
ATOM 3114 C CA . SER A 1 374 ? 24.951 -15.208 -15.820 1.00 91.75 374 SER A CA 1
ATOM 3115 C C . SER A 1 374 ? 24.496 -14.244 -16.915 1.00 91.75 374 SER A C 1
ATOM 3117 O O . SER A 1 374 ? 23.599 -14.548 -17.698 1.00 91.75 374 SER A O 1
ATOM 3119 N N . VAL A 1 375 ? 25.090 -13.055 -16.932 1.00 92.31 375 VAL A N 1
ATOM 3120 C CA . VAL A 1 375 ? 24.924 -12.081 -18.012 1.00 92.31 375 VAL A CA 1
ATOM 3121 C C . VAL A 1 375 ? 26.301 -11.577 -18.399 1.00 92.31 375 VAL A C 1
ATOM 3123 O O . VAL A 1 375 ? 27.117 -11.289 -17.520 1.00 92.31 375 VAL A O 1
ATOM 3126 N N . GLU A 1 376 ? 26.540 -11.477 -19.698 1.00 91.00 376 GLU A N 1
ATOM 3127 C CA . GLU A 1 376 ? 27.759 -10.903 -20.250 1.00 91.00 376 GLU A CA 1
ATOM 3128 C C . GLU A 1 376 ? 27.420 -9.698 -21.119 1.00 91.00 376 GLU A C 1
ATOM 3130 O O . GLU A 1 376 ? 26.340 -9.602 -21.711 1.00 91.00 376 GLU A O 1
ATOM 3135 N N . PHE A 1 377 ? 28.379 -8.782 -21.177 1.00 90.94 377 PHE A N 1
ATOM 3136 C CA . PHE A 1 377 ? 28.300 -7.546 -21.938 1.00 90.94 377 PHE A CA 1
ATOM 3137 C C . PHE A 1 377 ? 29.511 -7.524 -22.878 1.00 90.94 377 PHE A C 1
ATOM 3139 O O . PHE A 1 377 ? 30.510 -6.900 -22.538 1.00 90.94 377 PHE A O 1
ATOM 3146 N N . PRO A 1 378 ? 29.509 -8.286 -23.985 1.00 92.00 378 PRO A N 1
ATOM 3147 C CA . PRO A 1 378 ? 30.525 -8.178 -25.028 1.00 92.00 378 PRO A CA 1
ATOM 3148 C C . PRO A 1 378 ? 30.344 -6.908 -25.864 1.00 92.00 378 PRO A C 1
ATOM 3150 O O . PRO A 1 378 ? 29.222 -6.416 -26.033 1.00 92.00 378 PRO A O 1
ATOM 3153 N N . ASP A 1 379 ? 31.450 -6.408 -26.415 1.00 92.00 379 ASP A N 1
ATOM 3154 C CA . ASP A 1 379 ? 31.409 -5.374 -27.447 1.00 92.00 379 ASP A CA 1
ATOM 3155 C C . ASP A 1 379 ? 30.732 -5.949 -28.700 1.00 92.00 379 ASP A C 1
ATOM 3157 O O . ASP A 1 379 ? 31.186 -6.932 -29.285 1.00 92.00 379 ASP A O 1
ATOM 3161 N N . ALA A 1 380 ? 29.620 -5.334 -29.081 1.00 92.31 380 ALA A N 1
ATOM 3162 C CA . ALA A 1 380 ? 28.777 -5.696 -30.208 1.00 92.31 380 ALA A CA 1
ATOM 3163 C C . ALA A 1 380 ? 28.679 -4.555 -31.236 1.00 92.31 380 ALA A C 1
ATOM 3165 O O . ALA A 1 380 ? 27.726 -4.497 -32.014 1.00 92.31 380 ALA A O 1
ATOM 3166 N N . THR A 1 381 ? 29.633 -3.617 -31.249 1.00 90.31 381 THR A N 1
ATOM 3167 C CA . THR A 1 381 ? 29.587 -2.397 -32.078 1.00 90.31 381 THR A CA 1
ATOM 3168 C C . THR A 1 381 ? 29.315 -2.684 -33.552 1.00 90.31 381 THR A C 1
ATOM 3170 O O . THR A 1 381 ? 28.427 -2.072 -34.152 1.00 90.31 381 THR A O 1
ATOM 3173 N N . GLU A 1 382 ? 30.041 -3.629 -34.151 1.00 93.38 382 GLU A N 1
ATOM 3174 C CA . GLU A 1 382 ? 29.898 -3.935 -35.579 1.00 93.38 382 GLU A CA 1
ATOM 3175 C C . GLU A 1 382 ? 28.575 -4.628 -35.917 1.00 93.38 382 GLU A C 1
ATOM 3177 O O . GLU A 1 382 ? 27.960 -4.330 -36.950 1.00 93.38 382 GLU A O 1
ATOM 3182 N N . ASP A 1 383 ? 28.092 -5.497 -35.032 1.00 93.44 383 ASP A N 1
ATOM 3183 C CA . ASP A 1 383 ? 26.809 -6.174 -35.205 1.00 93.44 383 ASP A CA 1
ATOM 3184 C C . ASP A 1 383 ? 25.648 -5.192 -35.041 1.00 93.44 383 ASP A C 1
ATOM 3186 O O . ASP A 1 383 ? 24.752 -5.146 -35.888 1.00 93.44 383 ASP A O 1
ATOM 3190 N N . VAL A 1 384 ? 25.722 -4.296 -34.052 1.00 93.62 384 VAL A N 1
ATOM 3191 C CA . VAL A 1 384 ? 24.762 -3.201 -33.865 1.00 93.62 384 VAL A CA 1
ATOM 3192 C C . VAL A 1 384 ? 24.762 -2.260 -35.074 1.00 93.62 384 VAL A C 1
ATOM 3194 O O . VAL A 1 384 ? 23.697 -1.933 -35.598 1.00 93.62 384 VAL A O 1
ATOM 3197 N N . ARG A 1 385 ? 25.927 -1.865 -35.607 1.00 91.19 385 ARG A N 1
ATOM 3198 C CA . ARG A 1 385 ? 26.011 -1.049 -36.838 1.00 91.19 385 ARG A CA 1
ATOM 3199 C C . ARG A 1 385 ? 25.380 -1.753 -38.038 1.00 91.19 385 ARG A C 1
ATOM 3201 O O . ARG A 1 385 ? 24.763 -1.104 -38.886 1.00 91.19 385 ARG A O 1
ATOM 3208 N N . ARG A 1 386 ? 25.543 -3.073 -38.162 1.00 93.88 386 ARG A N 1
ATOM 3209 C CA . ARG A 1 386 ? 24.924 -3.868 -39.235 1.00 93.88 386 ARG A CA 1
ATOM 3210 C C . ARG A 1 386 ? 23.408 -3.935 -39.075 1.00 93.88 386 ARG A C 1
ATOM 3212 O O . ARG A 1 386 ? 22.697 -3.696 -40.051 1.00 93.88 386 ARG A O 1
ATOM 3219 N N . LEU A 1 387 ? 22.930 -4.189 -37.860 1.00 93.44 387 LEU A N 1
ATOM 3220 C CA . LEU A 1 387 ? 21.513 -4.210 -37.510 1.00 93.44 387 LEU A CA 1
ATOM 3221 C C . LEU A 1 387 ? 20.848 -2.866 -37.819 1.00 93.44 387 LEU A C 1
ATOM 3223 O O . LEU A 1 387 ? 19.849 -2.826 -38.535 1.00 93.44 387 LEU A O 1
ATOM 3227 N N . LEU A 1 388 ? 21.432 -1.762 -37.346 1.00 91.75 388 LEU A N 1
ATOM 3228 C CA . LEU A 1 388 ? 20.907 -0.417 -37.574 1.00 91.75 388 LEU A CA 1
ATOM 3229 C C . LEU A 1 388 ? 20.875 -0.070 -39.063 1.00 91.75 388 LEU A C 1
ATOM 3231 O O . LEU A 1 388 ? 19.856 0.417 -39.542 1.00 91.75 388 LEU A O 1
ATOM 3235 N N . ARG A 1 389 ? 21.929 -0.400 -39.828 1.00 91.69 389 ARG A N 1
ATOM 3236 C CA . ARG A 1 389 ? 21.912 -0.247 -41.294 1.00 91.69 389 ARG A CA 1
ATOM 3237 C C . ARG A 1 389 ? 20.799 -1.070 -41.934 1.00 91.69 389 ARG A C 1
ATOM 3239 O O . ARG A 1 389 ? 20.116 -0.559 -42.815 1.00 91.69 389 ARG A O 1
ATOM 3246 N N . MET A 1 390 ? 20.585 -2.313 -41.512 1.00 92.88 390 MET A N 1
ATOM 3247 C CA . MET A 1 390 ? 19.518 -3.155 -42.059 1.00 92.88 390 MET A CA 1
ATOM 3248 C C . MET A 1 390 ? 18.134 -2.559 -41.783 1.00 92.88 390 MET A C 1
ATOM 3250 O O . MET A 1 390 ? 17.368 -2.347 -42.724 1.00 92.88 390 MET A O 1
ATOM 3254 N N . ILE A 1 391 ? 17.856 -2.197 -40.528 1.00 92.69 391 ILE A N 1
ATOM 3255 C CA . ILE A 1 391 ? 16.620 -1.511 -40.134 1.00 92.69 391 ILE A CA 1
ATOM 3256 C C . ILE A 1 391 ? 16.452 -0.204 -40.912 1.00 92.69 391 ILE A C 1
ATOM 3258 O O . ILE A 1 391 ? 15.332 0.152 -41.278 1.00 92.69 391 ILE A O 1
ATOM 3262 N N . ALA A 1 392 ? 17.554 0.483 -41.227 1.00 86.81 392 ALA A N 1
ATOM 3263 C CA . ALA A 1 392 ? 17.494 1.722 -41.977 1.00 86.81 392 ALA A CA 1
ATOM 3264 C C . ALA A 1 392 ? 16.956 1.568 -43.392 1.00 86.81 392 ALA A C 1
ATOM 3266 O O . ALA A 1 392 ? 16.155 2.376 -43.854 1.00 86.81 392 ALA A O 1
ATOM 3267 N N . HIS A 1 393 ? 17.384 0.504 -44.065 1.00 90.06 393 HIS A N 1
ATOM 3268 C CA . HIS A 1 393 ? 16.937 0.190 -45.415 1.00 90.06 393 HIS A CA 1
ATOM 3269 C C . HIS A 1 393 ? 15.572 -0.511 -45.416 1.00 90.06 393 HIS A C 1
ATOM 3271 O O . HIS A 1 393 ? 14.857 -0.456 -46.416 1.00 90.06 393 HIS A O 1
ATOM 3277 N N . ARG A 1 394 ? 15.211 -1.189 -44.318 1.00 90.94 394 ARG A N 1
ATOM 3278 C CA . ARG A 1 394 ? 14.011 -2.026 -44.186 1.00 90.94 394 ARG A CA 1
ATOM 3279 C C . ARG A 1 394 ? 13.303 -1.793 -42.846 1.00 90.94 394 ARG A C 1
ATOM 3281 O O . ARG A 1 394 ? 13.291 -2.682 -41.997 1.00 90.94 394 ARG A O 1
ATOM 3288 N N . PRO A 1 395 ? 12.670 -0.624 -42.636 1.00 88.31 395 PRO A N 1
ATOM 3289 C CA . PRO A 1 395 ? 11.976 -0.322 -41.381 1.00 88.31 395 PRO A CA 1
ATOM 3290 C C . PRO A 1 395 ? 10.785 -1.252 -41.109 1.00 88.31 395 PRO A C 1
ATOM 3292 O O . PRO A 1 395 ? 10.373 -1.408 -39.962 1.00 88.31 395 PRO A O 1
ATOM 3295 N N . ASP A 1 396 ? 10.243 -1.907 -42.141 1.00 91.31 396 ASP A N 1
ATOM 3296 C CA . ASP A 1 396 ? 9.222 -2.950 -42.012 1.00 91.31 396 ASP A CA 1
ATOM 3297 C C . ASP A 1 396 ? 9.699 -4.145 -41.171 1.00 91.31 396 ASP A C 1
ATOM 3299 O O . ASP A 1 396 ? 8.887 -4.826 -40.546 1.00 91.31 396 ASP A O 1
ATOM 3303 N N . LYS A 1 397 ? 11.016 -4.357 -41.068 1.00 91.31 397 LYS A N 1
ATOM 3304 C CA . LYS A 1 397 ? 11.602 -5.395 -40.215 1.00 91.31 397 LYS A CA 1
ATOM 3305 C C . LYS A 1 397 ? 11.385 -5.161 -38.724 1.00 91.31 397 LYS A C 1
ATOM 3307 O O . LYS A 1 397 ? 11.443 -6.118 -37.965 1.00 91.31 397 LYS A O 1
ATOM 3312 N N . CYS A 1 398 ? 11.019 -3.954 -38.293 1.00 91.75 398 CYS A N 1
ATOM 3313 C CA . CYS A 1 398 ? 10.592 -3.723 -36.910 1.00 91.75 398 CYS A CA 1
ATOM 3314 C C . CYS A 1 398 ? 9.280 -4.454 -36.550 1.00 91.75 398 CYS A C 1
ATOM 3316 O O . CYS A 1 398 ? 8.978 -4.610 -35.366 1.00 91.75 398 CYS A O 1
ATOM 3318 N N . PHE A 1 399 ? 8.509 -4.923 -37.540 1.00 91.25 399 PHE A N 1
ATOM 3319 C CA . PHE A 1 399 ? 7.327 -5.768 -37.326 1.00 91.25 399 PHE A CA 1
ATOM 3320 C C . PHE A 1 399 ? 7.653 -7.270 -37.282 1.00 91.25 399 PHE A C 1
ATOM 3322 O O . PHE A 1 399 ? 6.773 -8.076 -36.978 1.00 91.25 399 PHE A O 1
ATOM 3329 N N . ASP A 1 400 ? 8.901 -7.654 -37.561 1.00 94.88 400 ASP A N 1
ATOM 3330 C CA . ASP A 1 400 ? 9.366 -9.036 -37.490 1.00 94.88 400 ASP A CA 1
ATOM 3331 C C . ASP A 1 400 ? 9.697 -9.402 -36.040 1.00 94.88 400 ASP A C 1
ATOM 3333 O O . ASP A 1 400 ? 10.667 -8.913 -35.463 1.00 94.88 400 ASP A O 1
ATOM 3337 N N . ARG A 1 401 ? 8.868 -10.253 -35.433 1.00 94.75 401 ARG A N 1
ATOM 3338 C CA . ARG A 1 401 ? 8.976 -10.616 -34.012 1.00 94.75 401 ARG A CA 1
ATOM 3339 C C . ARG A 1 401 ? 10.291 -11.318 -33.679 1.00 94.75 401 ARG A C 1
ATOM 3341 O O . ARG A 1 401 ? 10.778 -11.145 -32.566 1.00 94.75 401 ARG A O 1
ATOM 3348 N N . GLU A 1 402 ? 10.855 -12.071 -34.621 1.00 95.31 402 GLU A N 1
ATOM 3349 C CA . GLU A 1 402 ? 12.084 -12.842 -34.403 1.00 95.31 402 GLU A CA 1
ATOM 3350 C C . GLU A 1 402 ? 13.324 -11.950 -34.295 1.00 95.31 402 GLU A C 1
ATOM 3352 O O . GLU A 1 402 ? 14.333 -12.369 -33.739 1.00 95.31 402 GLU A O 1
ATOM 3357 N N . LEU A 1 403 ? 13.238 -10.704 -34.773 1.00 95.19 403 LEU A N 1
ATOM 3358 C CA . LEU A 1 403 ? 14.340 -9.745 -34.749 1.00 95.19 403 LEU A CA 1
ATOM 3359 C C . LEU A 1 403 ? 14.436 -8.961 -33.430 1.00 95.19 403 LEU A C 1
ATOM 3361 O O . LEU A 1 403 ? 15.492 -8.446 -33.075 1.00 95.19 403 LEU A O 1
ATOM 3365 N N . TRP A 1 404 ? 13.344 -8.856 -32.673 1.00 95.81 404 TRP A N 1
ATOM 3366 C CA . TRP A 1 404 ? 13.310 -8.067 -31.436 1.00 95.81 404 TRP A CA 1
ATOM 3367 C C . TRP A 1 404 ? 14.349 -8.456 -30.368 1.00 95.81 404 TRP A C 1
ATOM 3369 O O . TRP A 1 404 ? 14.825 -7.556 -29.673 1.00 95.81 404 TRP A O 1
ATOM 3379 N N . PRO A 1 405 ? 14.758 -9.728 -30.207 1.00 95.62 405 PRO A N 1
ATOM 3380 C CA . PRO A 1 405 ? 15.828 -10.090 -29.278 1.00 95.62 405 PRO A CA 1
ATOM 3381 C C . PRO A 1 405 ? 17.168 -9.408 -29.591 1.00 95.62 405 PRO A C 1
ATOM 3383 O O . PRO A 1 405 ? 17.944 -9.158 -28.662 1.00 95.62 405 PRO A O 1
ATOM 3386 N N . ASP A 1 406 ? 17.410 -9.046 -30.855 1.00 94.31 406 ASP A N 1
ATOM 3387 C CA . ASP A 1 406 ? 18.613 -8.331 -31.299 1.00 94.31 406 ASP A CA 1
ATOM 3388 C C . ASP A 1 406 ? 18.555 -6.834 -30.965 1.00 94.31 406 ASP A C 1
ATOM 3390 O O . ASP A 1 406 ? 19.562 -6.136 -31.027 1.00 94.31 406 ASP A O 1
ATOM 3394 N N . PHE A 1 407 ? 17.397 -6.317 -30.539 1.00 95.25 407 PHE A N 1
ATOM 3395 C CA . PHE A 1 407 ? 17.249 -4.922 -30.110 1.00 95.25 407 PHE A CA 1
ATOM 3396 C C . PHE A 1 407 ? 17.750 -4.694 -28.671 1.00 95.25 407 PHE A C 1
ATOM 3398 O O . PHE A 1 407 ? 17.750 -3.561 -28.189 1.00 95.25 407 PHE A O 1
ATOM 3405 N N . ARG A 1 408 ? 18.191 -5.751 -27.968 1.00 93.56 408 ARG A N 1
ATOM 3406 C CA . ARG A 1 408 ? 18.708 -5.717 -26.586 1.00 93.56 408 ARG A CA 1
ATOM 3407 C C . ARG A 1 408 ? 20.173 -5.266 -26.505 1.00 93.56 408 ARG A C 1
ATOM 3409 O O . ARG A 1 408 ? 21.041 -6.010 -26.046 1.00 93.56 408 ARG A O 1
ATOM 3416 N N . PHE A 1 409 ? 20.445 -4.037 -26.913 1.00 94.00 409 PHE A N 1
ATOM 3417 C CA . PHE A 1 409 ? 21.776 -3.444 -26.794 1.00 94.00 409 PHE A CA 1
ATOM 3418 C C . PHE A 1 409 ? 21.719 -2.046 -26.182 1.00 94.00 409 PHE A C 1
ATOM 3420 O O . PHE A 1 409 ? 20.663 -1.414 -26.122 1.00 94.00 409 PHE A O 1
ATOM 3427 N N . PHE A 1 410 ? 22.876 -1.562 -25.749 1.00 95.19 410 PHE A N 1
ATOM 3428 C CA . PHE A 1 410 ? 23.118 -0.161 -25.430 1.00 95.19 410 PHE A CA 1
ATOM 3429 C C . PHE A 1 410 ? 24.223 0.351 -26.344 1.00 95.19 410 PHE A C 1
ATOM 3431 O O . PHE A 1 410 ? 25.194 -0.363 -26.592 1.00 95.19 410 PHE A O 1
ATOM 3438 N N . ALA A 1 411 ? 24.094 1.575 -26.845 1.00 94.69 411 ALA A N 1
ATOM 3439 C CA . ALA A 1 411 ? 25.144 2.188 -27.651 1.00 94.69 411 ALA A CA 1
ATOM 3440 C C . ALA A 1 411 ? 25.387 3.632 -27.229 1.00 94.69 411 ALA A C 1
ATOM 3442 O O . ALA A 1 411 ? 24.453 4.354 -26.864 1.00 94.69 411 ALA A O 1
ATOM 3443 N N . LEU A 1 412 ? 26.653 4.033 -27.306 1.00 94.19 412 LEU A N 1
ATOM 3444 C CA . LEU A 1 412 ? 27.081 5.405 -27.119 1.00 94.19 412 LEU A CA 1
ATOM 3445 C C . LEU A 1 412 ? 26.925 6.139 -28.455 1.00 94.19 412 LEU A C 1
ATOM 3447 O O . LEU A 1 412 ? 27.621 5.858 -29.432 1.00 94.19 412 LEU A O 1
ATOM 3451 N N . VAL A 1 413 ? 25.959 7.050 -28.528 1.00 91.19 413 VAL A N 1
ATOM 3452 C CA . VAL A 1 413 ? 25.574 7.722 -29.773 1.00 91.19 413 VAL A CA 1
ATOM 3453 C C . VAL A 1 413 ? 25.884 9.202 -29.657 1.00 91.19 413 VAL A C 1
ATOM 3455 O O . VAL A 1 413 ? 25.464 9.831 -28.691 1.00 91.19 413 VAL A O 1
ATOM 3458 N N . ARG A 1 414 ? 26.565 9.773 -30.657 1.00 92.50 414 ARG A N 1
ATOM 3459 C CA . ARG A 1 414 ? 26.633 11.225 -30.855 1.00 92.50 414 ARG A CA 1
ATOM 3460 C C . ARG A 1 414 ? 25.394 11.664 -31.647 1.00 92.50 414 ARG A C 1
ATOM 3462 O O . ARG A 1 414 ? 25.302 11.353 -32.836 1.00 92.50 414 ARG A O 1
ATOM 3469 N N . PRO A 1 415 ? 24.402 12.318 -31.024 1.00 89.81 415 PRO A N 1
ATOM 3470 C CA . PRO A 1 415 ? 23.204 12.750 -31.726 1.00 89.81 415 PRO A CA 1
ATOM 3471 C C . PRO A 1 415 ? 23.534 13.901 -32.683 1.00 89.81 415 PRO A C 1
ATOM 3473 O O . PRO A 1 415 ? 24.117 14.898 -32.266 1.00 89.81 415 PRO A O 1
ATOM 3476 N N . ASP A 1 416 ? 23.112 13.787 -33.940 1.00 89.31 416 ASP A N 1
ATOM 3477 C CA . ASP A 1 416 ? 23.117 14.866 -34.924 1.00 89.31 416 ASP A CA 1
ATOM 3478 C C . ASP A 1 416 ? 21.724 14.944 -35.554 1.00 89.31 416 ASP A C 1
ATOM 3480 O O . ASP A 1 416 ? 21.381 14.185 -36.460 1.00 89.31 416 ASP A O 1
ATOM 3484 N N . HIS A 1 417 ? 20.880 15.807 -34.991 1.00 88.94 417 HIS A N 1
ATOM 3485 C CA . HIS A 1 417 ? 19.497 16.001 -35.416 1.00 88.94 417 HIS A CA 1
ATOM 3486 C C . HIS A 1 417 ? 18.632 14.720 -35.379 1.00 88.94 417 HIS A C 1
ATOM 3488 O O . HIS A 1 417 ? 17.694 14.557 -36.164 1.00 88.94 417 HIS A O 1
ATOM 3494 N N . HIS A 1 418 ? 18.919 13.811 -34.441 1.00 87.19 418 HIS A N 1
ATOM 3495 C CA . HIS A 1 418 ? 18.141 12.587 -34.212 1.00 87.19 418 HIS A CA 1
ATOM 3496 C C . HIS A 1 418 ? 16.999 12.826 -33.219 1.00 87.19 418 HIS A C 1
ATOM 3498 O O . HIS A 1 418 ? 17.125 13.664 -32.330 1.00 87.19 418 HIS A O 1
ATOM 3504 N N . ILE A 1 419 ? 15.890 12.086 -33.332 1.00 88.56 419 ILE A N 1
ATOM 3505 C CA . ILE A 1 419 ? 14.755 12.222 -32.409 1.00 88.56 419 ILE A CA 1
ATOM 3506 C C . ILE A 1 419 ? 14.971 11.295 -31.215 1.00 88.56 419 ILE A C 1
ATOM 3508 O O . ILE A 1 419 ? 14.678 10.108 -31.298 1.00 88.56 419 ILE A O 1
ATOM 3512 N N . PHE A 1 420 ? 15.436 11.826 -30.088 1.00 90.12 420 PHE A N 1
ATOM 3513 C CA . PHE A 1 420 ? 15.677 11.027 -28.884 1.00 90.12 420 PHE A CA 1
ATOM 3514 C C . PHE A 1 420 ? 14.897 11.533 -27.673 1.00 90.12 420 PHE A C 1
ATOM 3516 O O . PHE A 1 420 ? 14.507 12.707 -27.628 1.00 90.12 420 PHE A O 1
ATOM 3523 N N . PRO A 1 421 ? 14.638 10.655 -26.684 1.00 90.31 421 PRO A N 1
ATOM 3524 C CA . PRO A 1 421 ? 14.095 11.086 -25.410 1.00 90.31 421 PRO A CA 1
ATOM 3525 C C . PRO A 1 421 ? 15.136 11.935 -24.679 1.00 90.31 421 PRO A C 1
ATOM 3527 O O . PRO A 1 421 ? 16.258 11.505 -24.423 1.00 90.31 421 PRO A O 1
ATOM 3530 N N . VAL A 1 422 ? 14.747 13.157 -24.334 1.00 90.00 422 VAL A N 1
ATOM 3531 C CA . VAL A 1 422 ? 15.581 14.126 -23.624 1.00 90.00 422 VAL A CA 1
ATOM 3532 C C . VAL A 1 422 ? 14.887 14.508 -22.333 1.00 90.00 422 VAL A C 1
ATOM 3534 O O . VAL A 1 422 ? 13.722 14.923 -22.326 1.00 90.00 422 VAL A O 1
ATOM 3537 N N . ARG A 1 423 ? 15.619 14.391 -21.226 1.00 91.19 423 ARG A N 1
ATOM 3538 C CA . ARG A 1 423 ? 15.181 14.883 -19.924 1.00 91.19 423 ARG A CA 1
ATOM 3539 C C . ARG A 1 423 ? 15.743 16.281 -19.702 1.00 91.19 423 ARG A C 1
ATOM 3541 O O . ARG A 1 423 ? 16.954 16.433 -19.598 1.00 91.19 423 ARG A O 1
ATOM 3548 N N . ALA A 1 424 ? 14.865 17.271 -19.623 1.00 90.69 424 ALA A N 1
ATOM 3549 C CA . ALA A 1 424 ? 15.237 18.677 -19.505 1.00 90.69 424 ALA A CA 1
ATOM 3550 C C . ALA A 1 424 ? 14.135 19.480 -18.785 1.00 90.69 424 ALA A C 1
ATOM 3552 O O . ALA A 1 424 ? 12.985 19.021 -18.694 1.00 90.69 424 ALA A O 1
ATOM 3553 N N . PRO A 1 425 ? 14.452 20.678 -18.270 1.00 90.12 425 PRO A N 1
ATOM 3554 C CA . PRO A 1 425 ? 13.448 21.626 -17.814 1.00 90.12 425 PRO A CA 1
ATOM 3555 C C . PRO A 1 425 ? 12.778 22.286 -19.024 1.00 90.12 425 PRO A C 1
ATOM 3557 O O . PRO A 1 425 ? 13.299 23.242 -19.582 1.00 90.12 425 PRO A O 1
ATOM 3560 N N . TYR A 1 426 ? 11.625 21.770 -19.457 1.00 86.31 426 TYR A N 1
ATOM 3561 C CA . TYR A 1 426 ? 10.851 22.369 -20.563 1.00 86.31 426 TYR A CA 1
ATOM 3562 C C . TYR A 1 426 ? 9.971 23.549 -20.126 1.00 86.31 426 TYR A C 1
ATOM 3564 O O . TYR A 1 426 ? 9.373 24.217 -20.965 1.00 86.31 426 TYR A O 1
ATOM 3572 N N . ASN A 1 427 ? 9.839 23.780 -18.818 1.00 86.38 427 ASN A N 1
ATOM 3573 C CA . ASN A 1 427 ? 9.143 24.937 -18.272 1.00 86.38 427 ASN A CA 1
ATOM 3574 C C . ASN A 1 427 ? 10.168 25.874 -17.637 1.00 86.38 427 ASN A C 1
ATOM 3576 O O . ASN A 1 427 ? 10.617 25.626 -16.521 1.00 86.38 427 ASN A O 1
ATOM 3580 N N . ASP A 1 428 ? 10.479 26.974 -18.316 1.00 84.75 428 AS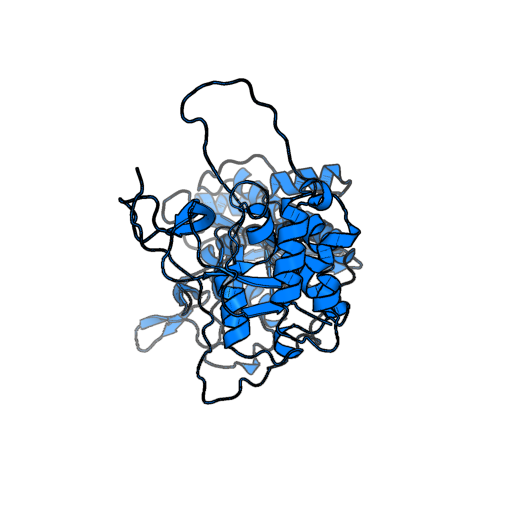P A N 1
ATOM 3581 C CA . ASP A 1 428 ? 11.492 27.932 -17.853 1.00 84.75 428 ASP A CA 1
ATOM 3582 C C . ASP A 1 428 ? 11.112 28.605 -16.519 1.00 84.75 428 ASP A C 1
ATOM 3584 O O . ASP A 1 428 ? 11.971 29.125 -15.814 1.00 84.75 428 ASP A O 1
ATOM 3588 N N . LYS A 1 429 ? 9.826 28.571 -16.131 1.00 89.38 429 LYS A N 1
ATOM 3589 C CA . LYS A 1 429 ? 9.353 29.066 -14.824 1.00 89.38 429 LYS A CA 1
ATOM 3590 C C . LYS A 1 429 ? 9.540 28.061 -13.688 1.00 89.38 429 LYS A C 1
ATOM 3592 O O . LYS A 1 429 ? 9.422 28.435 -12.526 1.00 89.38 429 LYS A O 1
ATOM 3597 N N . GLU A 1 430 ? 9.777 26.793 -14.011 1.00 85.19 430 GLU A N 1
ATOM 3598 C CA . GLU A 1 430 ? 9.949 25.700 -13.051 1.00 85.19 430 GLU A CA 1
ATOM 3599 C C . GLU A 1 430 ? 11.195 24.868 -13.421 1.00 85.19 430 GLU A C 1
ATOM 3601 O O . GLU A 1 430 ? 11.063 23.679 -13.724 1.00 85.19 430 GLU A O 1
ATOM 3606 N N . PRO A 1 431 ? 12.408 25.459 -13.406 1.00 81.88 431 PRO A N 1
ATOM 3607 C CA . PRO A 1 431 ? 13.629 24.790 -13.870 1.00 81.88 431 PRO A CA 1
ATOM 3608 C C . PRO A 1 431 ? 13.984 23.533 -13.060 1.00 81.88 431 PRO A C 1
ATOM 3610 O O . PRO A 1 431 ? 14.611 22.614 -13.576 1.00 81.88 431 PRO A O 1
ATOM 3613 N N . ASP A 1 432 ? 13.507 23.427 -11.818 1.00 84.38 432 ASP A N 1
ATOM 3614 C CA . ASP A 1 432 ? 13.709 22.241 -10.977 1.00 84.38 432 ASP A CA 1
ATOM 3615 C C . ASP A 1 432 ? 12.816 21.049 -11.379 1.00 84.38 432 ASP A C 1
ATOM 3617 O O . ASP A 1 432 ? 12.971 19.936 -10.865 1.00 84.38 432 ASP A O 1
ATOM 3621 N N . ARG A 1 433 ? 11.849 21.253 -12.285 1.00 85.56 433 ARG A N 1
ATOM 3622 C CA . ARG A 1 433 ? 10.934 20.209 -12.757 1.00 85.56 433 ARG A CA 1
ATOM 3623 C C . ARG A 1 433 ? 11.361 19.669 -14.112 1.00 85.56 433 ARG A C 1
ATOM 3625 O O . ARG A 1 433 ? 10.938 20.124 -15.174 1.00 85.56 433 ARG A O 1
ATOM 3632 N N . LEU A 1 434 ? 12.157 18.612 -14.043 1.00 87.81 434 LEU A N 1
ATOM 3633 C CA . LEU A 1 434 ? 12.600 17.861 -15.208 1.00 87.81 434 LEU A CA 1
ATOM 3634 C C . LEU A 1 434 ? 11.450 17.026 -15.780 1.00 87.81 434 LEU A C 1
ATOM 3636 O O . LEU A 1 434 ? 10.860 16.205 -15.077 1.00 87.81 434 LEU A O 1
ATOM 3640 N N . ASN A 1 435 ? 11.177 17.189 -17.072 1.00 87.06 435 ASN A N 1
ATOM 3641 C CA . ASN A 1 435 ? 10.253 16.337 -17.820 1.00 87.06 435 ASN A CA 1
ATOM 3642 C C . ASN A 1 435 ? 11.010 15.608 -18.933 1.00 87.06 435 ASN A C 1
ATOM 3644 O O . ASN A 1 435 ? 12.166 15.924 -19.210 1.00 87.06 435 ASN A O 1
ATOM 3648 N N . ILE A 1 436 ? 10.376 14.610 -19.547 1.00 88.69 436 ILE A N 1
ATOM 3649 C CA . ILE A 1 436 ? 10.925 13.880 -20.695 1.00 88.69 436 ILE A CA 1
ATOM 3650 C C . ILE A 1 436 ? 10.127 14.284 -21.933 1.00 88.69 436 ILE A C 1
ATOM 3652 O O . ILE A 1 436 ? 8.899 14.248 -21.908 1.00 88.69 436 ILE A O 1
ATOM 3656 N N . GLY A 1 437 ? 10.825 14.660 -23.001 1.00 86.88 437 GLY A N 1
ATOM 3657 C CA . GLY A 1 437 ? 10.243 14.952 -24.310 1.00 86.88 437 GLY A CA 1
ATOM 3658 C C . GLY A 1 437 ? 11.034 14.258 -25.414 1.00 86.88 437 GLY A C 1
ATOM 3659 O O . GLY A 1 437 ? 12.219 13.981 -25.237 1.00 86.88 437 GLY A O 1
ATOM 3660 N N . LEU A 1 438 ? 10.391 13.968 -26.546 1.00 87.00 438 LEU A N 1
ATOM 3661 C CA . LEU A 1 438 ? 11.092 13.534 -27.755 1.00 87.00 438 LEU A CA 1
ATOM 3662 C C . LEU A 1 438 ? 11.459 14.765 -28.574 1.00 87.00 438 LEU A C 1
ATOM 3664 O O . LEU A 1 438 ? 10.574 15.508 -28.995 1.00 87.00 438 LEU A O 1
ATOM 3668 N N . ASN A 1 439 ? 12.751 14.969 -28.808 1.00 86.19 439 ASN A N 1
ATOM 3669 C CA . ASN A 1 439 ? 13.245 16.159 -29.496 1.00 86.19 439 ASN A CA 1
ATOM 3670 C C . ASN A 1 439 ? 14.269 15.783 -30.549 1.00 86.19 439 ASN A C 1
ATOM 3672 O O . ASN A 1 439 ? 14.992 14.803 -30.386 1.00 86.19 439 ASN A O 1
ATOM 3676 N N . TYR A 1 440 ? 14.378 16.631 -31.570 1.00 88.94 440 TYR A N 1
ATOM 3677 C CA . TYR A 1 440 ? 15.570 16.684 -32.401 1.00 88.94 440 TYR A CA 1
ATOM 3678 C C . TYR A 1 440 ? 16.753 17.117 -31.534 1.00 88.94 440 TYR A C 1
ATOM 3680 O O . TYR A 1 440 ? 16.826 18.268 -31.106 1.00 88.94 440 TYR A O 1
ATOM 3688 N N . LEU A 1 441 ? 17.646 16.177 -31.254 1.00 89.75 441 LEU A N 1
ATOM 3689 C CA . LEU A 1 441 ? 18.811 16.352 -30.407 1.00 89.75 441 LEU A CA 1
ATOM 3690 C C . LEU A 1 441 ? 20.072 16.392 -31.268 1.00 89.75 441 LEU A C 1
ATOM 3692 O O . LEU A 1 441 ? 20.332 15.481 -32.056 1.00 89.75 441 LEU A O 1
ATOM 3696 N N . THR A 1 442 ? 20.870 17.431 -31.048 1.00 91.12 442 THR A N 1
ATOM 3697 C CA . THR A 1 442 ? 22.256 17.531 -31.506 1.00 91.12 442 THR A CA 1
ATOM 3698 C C . THR A 1 442 ? 23.129 17.743 -30.274 1.00 91.12 442 THR A C 1
ATOM 3700 O O . THR A 1 442 ? 22.816 18.605 -29.455 1.00 91.12 442 THR A O 1
ATOM 3703 N N . SER A 1 443 ? 24.187 16.950 -30.118 1.00 89.50 443 SER A N 1
ATOM 3704 C CA . SER A 1 443 ? 25.140 17.073 -29.009 1.00 89.50 443 SER A CA 1
ATOM 3705 C C . SER A 1 443 ? 26.538 16.683 -29.476 1.00 89.50 443 SER A C 1
ATOM 3707 O O . SER A 1 443 ? 26.704 15.678 -30.164 1.00 89.50 443 SER A O 1
ATOM 3709 N N . GLU A 1 444 ? 27.544 17.470 -29.095 1.00 89.25 444 GLU A N 1
ATOM 3710 C CA . GLU A 1 444 ? 28.954 17.145 -29.350 1.00 89.25 444 GLU A CA 1
ATOM 3711 C C . GLU A 1 444 ? 29.424 15.981 -28.465 1.00 89.25 444 GLU A C 1
ATOM 3713 O O . GLU A 1 444 ? 30.183 15.109 -28.910 1.00 89.25 444 GLU A O 1
ATOM 3718 N N . GLU A 1 445 ? 28.909 15.928 -27.233 1.00 91.06 445 GLU A N 1
ATOM 3719 C CA . GLU A 1 445 ? 29.119 14.827 -26.300 1.00 91.06 445 GLU A CA 1
ATOM 3720 C C . GLU A 1 445 ? 28.183 13.658 -26.631 1.00 91.06 445 GLU A C 1
ATOM 3722 O O . GLU A 1 445 ? 26.970 13.860 -26.799 1.00 91.06 445 GLU A O 1
ATOM 3727 N N . PRO A 1 446 ? 28.708 12.427 -26.737 1.00 91.69 446 PRO A N 1
ATOM 3728 C CA . PRO A 1 446 ? 27.879 11.270 -26.998 1.00 91.69 446 PRO A CA 1
ATOM 3729 C C . PRO A 1 446 ? 27.134 10.813 -25.736 1.00 91.69 446 PRO A C 1
ATOM 3731 O O . PRO A 1 446 ? 27.598 10.979 -24.609 1.00 91.69 446 PRO A O 1
ATOM 3734 N N . ILE A 1 447 ? 25.975 10.188 -25.933 1.00 92.62 447 ILE A N 1
ATOM 3735 C CA . ILE A 1 447 ? 25.099 9.712 -24.862 1.00 92.62 447 ILE A CA 1
ATOM 3736 C C . ILE A 1 447 ? 24.741 8.235 -25.043 1.00 92.62 447 ILE A C 1
ATOM 3738 O O . ILE A 1 447 ? 24.494 7.767 -26.153 1.00 92.62 447 ILE A O 1
ATOM 3742 N N . TRP A 1 448 ? 24.697 7.497 -23.937 1.00 94.62 448 TRP A N 1
ATOM 3743 C CA . TRP A 1 448 ? 24.172 6.138 -23.888 1.00 94.62 448 TRP A CA 1
ATOM 3744 C C . TRP A 1 448 ? 22.656 6.126 -24.062 1.00 94.62 448 TRP A C 1
ATOM 3746 O O . TRP A 1 448 ? 21.932 6.835 -23.356 1.00 94.62 448 TRP A O 1
ATOM 3756 N N . LEU A 1 449 ? 22.198 5.296 -24.996 1.00 93.31 449 LEU A N 1
ATOM 3757 C CA . LEU A 1 449 ? 20.790 5.031 -25.271 1.00 93.31 449 LEU A CA 1
ATOM 3758 C C . LEU A 1 449 ? 20.551 3.525 -25.409 1.00 93.31 449 LEU A C 1
ATOM 3760 O O . LEU A 1 449 ? 21.440 2.769 -25.814 1.00 93.31 449 LEU A O 1
ATOM 3764 N N . ALA A 1 450 ? 19.328 3.097 -25.100 1.00 94.12 450 ALA A N 1
ATOM 3765 C CA . ALA A 1 450 ? 18.892 1.725 -25.313 1.00 94.12 450 ALA A CA 1
ATOM 3766 C C . ALA A 1 450 ? 18.544 1.489 -26.791 1.00 94.12 450 ALA A C 1
ATOM 3768 O O . ALA A 1 450 ? 18.018 2.369 -27.474 1.00 94.12 450 ALA A O 1
ATOM 3769 N N . GLY A 1 451 ? 18.787 0.273 -27.277 1.00 93.88 451 GLY A N 1
ATOM 3770 C CA . GLY A 1 451 ? 18.549 -0.127 -28.662 1.00 93.88 451 GLY A CA 1
ATOM 3771 C C . GLY A 1 451 ? 17.159 0.228 -29.202 1.00 93.88 451 GLY A C 1
ATOM 3772 O O . GLY A 1 451 ? 17.093 0.810 -30.286 1.00 93.88 451 GLY A O 1
ATOM 3773 N N . PRO A 1 452 ? 16.052 -0.010 -28.464 1.00 92.38 452 PRO A N 1
ATOM 3774 C CA . PRO A 1 452 ? 14.719 0.384 -28.914 1.00 92.38 452 PRO A CA 1
ATOM 3775 C C . PRO A 1 452 ? 14.571 1.893 -29.161 1.00 92.38 452 PRO A C 1
ATOM 3777 O O . PRO A 1 452 ? 13.931 2.278 -30.139 1.00 92.38 452 PRO A O 1
ATOM 3780 N N . ASP A 1 453 ? 15.195 2.742 -28.337 1.00 91.19 453 ASP A N 1
ATOM 3781 C CA . ASP A 1 453 ? 15.169 4.199 -28.520 1.00 91.19 453 ASP A CA 1
ATOM 3782 C C . ASP A 1 453 ? 16.001 4.623 -29.735 1.00 91.19 453 ASP A C 1
ATOM 3784 O O . ASP A 1 453 ? 15.590 5.499 -30.493 1.00 91.19 453 ASP A O 1
ATOM 3788 N N . ILE A 1 454 ? 17.137 3.960 -29.976 1.00 92.12 454 ILE A N 1
ATOM 3789 C CA . ILE A 1 454 ? 17.992 4.205 -31.147 1.00 92.12 454 ILE A CA 1
ATOM 3790 C C . ILE A 1 454 ? 17.260 3.829 -32.443 1.00 92.12 454 ILE A C 1
ATOM 3792 O O . ILE A 1 454 ? 17.231 4.600 -33.405 1.00 92.12 454 ILE A O 1
ATOM 3796 N N . ILE A 1 455 ? 16.623 2.657 -32.452 1.00 91.38 455 ILE A N 1
ATOM 3797 C CA . ILE A 1 455 ? 15.838 2.144 -33.579 1.00 91.38 455 ILE A CA 1
ATOM 3798 C C . ILE A 1 455 ? 14.644 3.064 -33.872 1.00 91.38 455 ILE A C 1
ATOM 3800 O O . ILE A 1 455 ? 14.393 3.401 -35.032 1.00 91.38 455 ILE A O 1
ATOM 3804 N N . ALA A 1 456 ? 13.927 3.503 -32.833 1.00 86.81 456 ALA A N 1
ATOM 3805 C CA . ALA A 1 456 ? 12.780 4.397 -32.968 1.00 86.81 456 ALA A CA 1
ATOM 3806 C C . ALA A 1 456 ? 13.177 5.833 -33.361 1.00 86.81 456 ALA A C 1
ATOM 3808 O O . ALA A 1 456 ? 12.450 6.485 -34.113 1.00 86.81 456 ALA A O 1
ATOM 3809 N N . GLY A 1 457 ? 14.323 6.319 -32.878 1.00 76.38 457 GLY A N 1
ATOM 3810 C CA . GLY A 1 457 ? 14.751 7.718 -32.959 1.00 76.38 457 GLY A CA 1
ATOM 3811 C C . GLY A 1 457 ? 15.271 8.204 -34.312 1.00 76.38 457 GLY A C 1
ATOM 3812 O O . GLY A 1 457 ? 15.686 9.356 -34.446 1.00 76.38 457 GLY A O 1
ATOM 3813 N N . GLY A 1 458 ? 15.210 7.363 -35.345 1.00 63.28 458 GLY A N 1
ATOM 3814 C CA . GLY A 1 458 ? 15.526 7.777 -36.711 1.00 63.28 458 GLY A CA 1
ATOM 3815 C C . GLY A 1 458 ? 16.746 7.112 -37.332 1.00 63.28 458 GLY A C 1
ATOM 3816 O O . GLY A 1 458 ? 17.113 7.511 -38.438 1.00 63.28 458 GLY A O 1
ATOM 3817 N N . ALA A 1 459 ? 17.271 6.030 -36.742 1.00 48.44 459 ALA A N 1
ATOM 3818 C CA . ALA A 1 459 ? 18.188 5.134 -37.451 1.00 48.44 459 ALA A CA 1
ATOM 3819 C C . ALA A 1 459 ? 17.602 4.611 -38.779 1.00 48.44 459 ALA A C 1
ATOM 3821 O O . ALA A 1 459 ? 18.356 4.104 -39.596 1.00 48.44 459 ALA A O 1
ATOM 3822 N N . SER A 1 460 ? 16.291 4.780 -39.038 1.00 41.72 460 SER A N 1
ATOM 3823 C CA . SER A 1 460 ? 15.648 4.382 -40.291 1.00 41.72 460 SER A CA 1
ATOM 3824 C C . SER A 1 460 ? 15.172 5.442 -41.264 1.00 41.72 460 SER A C 1
ATOM 3826 O O . SER A 1 460 ? 14.550 5.074 -42.262 1.00 41.72 460 SER A O 1
ATOM 3828 N N . ARG A 1 461 ? 15.425 6.742 -41.041 1.00 42.62 461 ARG A N 1
ATOM 3829 C CA . ARG A 1 461 ? 14.714 7.735 -41.863 1.00 42.62 461 ARG A CA 1
ATOM 3830 C C . ARG A 1 461 ? 15.446 8.909 -42.487 1.00 42.62 461 ARG A C 1
ATOM 3832 O O . ARG A 1 461 ? 14.740 9.550 -43.263 1.00 42.62 461 ARG A O 1
ATOM 3839 N N . LYS A 1 462 ? 16.749 9.214 -42.303 1.00 37.81 462 LYS A N 1
ATOM 3840 C CA . LYS A 1 462 ? 17.311 10.325 -43.125 1.00 37.81 462 LYS A CA 1
ATOM 3841 C C . LYS A 1 462 ? 18.808 10.563 -43.342 1.00 37.81 462 LYS A C 1
ATOM 3843 O O . LYS A 1 462 ? 19.098 11.419 -44.170 1.00 37.81 462 LYS A O 1
ATOM 3848 N N . THR A 1 463 ? 19.760 9.867 -42.737 1.00 35.56 463 THR A N 1
ATOM 3849 C CA . THR A 1 463 ? 21.177 10.229 -42.948 1.00 35.56 463 THR A CA 1
ATOM 3850 C C . THR A 1 463 ? 22.045 8.983 -43.029 1.00 35.56 463 THR A C 1
ATOM 3852 O O . THR A 1 463 ? 22.241 8.269 -42.055 1.00 35.56 463 THR A O 1
ATOM 3855 N N . GLY A 1 464 ? 22.598 8.702 -44.211 1.00 35.22 464 GLY A N 1
ATOM 3856 C CA . GLY A 1 464 ? 23.597 7.649 -44.434 1.00 35.22 464 GLY A CA 1
ATOM 3857 C C . GLY A 1 464 ? 24.950 7.926 -43.763 1.00 35.22 464 GLY A C 1
ATOM 3858 O O . GLY A 1 464 ? 25.989 7.652 -44.353 1.00 35.22 464 GLY A O 1
ATOM 3859 N N . ARG A 1 465 ? 24.956 8.497 -42.557 1.00 34.72 465 ARG A N 1
ATOM 3860 C CA . ARG A 1 465 ? 26.135 8.717 -41.722 1.00 34.72 465 ARG A CA 1
ATOM 3861 C C . ARG A 1 465 ? 25.834 8.169 -40.339 1.00 34.72 465 ARG A C 1
ATOM 3863 O O . ARG A 1 465 ? 25.197 8.828 -39.529 1.00 34.72 465 ARG A O 1
ATOM 3870 N N . TYR A 1 466 ? 26.285 6.945 -40.100 1.00 40.53 466 TYR A N 1
ATOM 3871 C CA . TYR A 1 466 ? 26.392 6.405 -38.755 1.00 40.53 466 TYR A CA 1
ATOM 3872 C C . TYR A 1 466 ? 27.875 6.300 -38.420 1.00 40.53 466 TYR A C 1
ATOM 3874 O O . TYR A 1 466 ? 28.549 5.371 -38.856 1.00 40.53 466 TYR A O 1
ATOM 3882 N N . GLU A 1 467 ? 28.370 7.246 -37.631 1.00 37.62 467 GLU A N 1
ATOM 3883 C CA . GLU A 1 467 ? 29.472 6.975 -36.716 1.00 37.62 467 GLU A CA 1
ATOM 3884 C C . GLU A 1 467 ? 28.807 6.572 -35.402 1.00 37.62 467 GLU A C 1
ATOM 3886 O O . GLU A 1 467 ? 28.489 7.413 -34.564 1.00 37.62 467 GLU A O 1
ATOM 3891 N N . ALA A 1 468 ? 28.494 5.279 -35.241 1.00 35.72 468 ALA A N 1
ATOM 3892 C CA . ALA A 1 468 ? 28.262 4.799 -33.881 1.00 35.72 468 ALA A CA 1
ATOM 3893 C C . ALA A 1 468 ? 29.541 5.126 -33.100 1.00 35.72 468 ALA A C 1
ATOM 3895 O O . ALA A 1 468 ? 30.628 4.840 -33.612 1.00 35.72 468 ALA A O 1
ATOM 3896 N N . GLY A 1 469 ? 29.423 5.749 -31.929 1.00 37.66 469 GLY A N 1
ATOM 3897 C CA . GLY A 1 469 ? 30.570 5.948 -31.051 1.00 37.66 469 GLY A CA 1
ATOM 3898 C C . GLY A 1 469 ? 31.240 4.609 -30.747 1.00 37.66 469 GLY A C 1
ATOM 3899 O O . GLY A 1 469 ? 30.645 3.551 -30.945 1.00 37.66 469 GLY A O 1
ATOM 3900 N N . GLU A 1 470 ? 32.491 4.680 -30.311 1.00 39.78 470 GLU A N 1
ATOM 3901 C CA . GLU A 1 470 ? 33.511 3.623 -30.225 1.00 39.78 470 GLU A CA 1
ATOM 3902 C C . GLU A 1 470 ? 33.124 2.326 -29.479 1.00 39.78 470 GLU A C 1
ATOM 3904 O O . GLU A 1 470 ? 33.962 1.436 -29.371 1.00 39.78 470 GLU A O 1
ATOM 3909 N N . THR A 1 471 ? 31.903 2.181 -28.942 1.00 42.66 471 THR A N 1
ATOM 3910 C CA . THR A 1 471 ? 31.489 0.982 -28.194 1.00 42.66 471 THR A CA 1
ATOM 3911 C C . THR A 1 471 ? 29.961 0.811 -28.137 1.00 42.66 471 THR A C 1
ATOM 3913 O O . THR A 1 471 ? 29.221 1.726 -27.763 1.00 42.66 471 THR A O 1
ATOM 3916 N N . ALA A 1 472 ? 29.471 -0.388 -28.451 1.00 41.28 472 ALA A N 1
ATOM 3917 C CA . ALA A 1 472 ? 28.117 -0.850 -28.165 1.00 41.28 472 ALA A CA 1
ATOM 3918 C C . ALA A 1 472 ? 28.192 -2.172 -27.403 1.00 41.28 472 ALA A C 1
ATOM 3920 O O . ALA A 1 472 ? 29.048 -2.997 -27.687 1.00 41.28 472 ALA A O 1
ATOM 3921 N N . TRP A 1 473 ? 27.275 -2.393 -26.469 1.00 40.41 473 TRP A N 1
ATOM 3922 C CA . TRP A 1 473 ? 27.233 -3.608 -25.661 1.00 40.41 473 TRP A CA 1
ATOM 3923 C C . TRP A 1 473 ? 25.906 -4.316 -25.896 1.00 40.41 473 TRP A C 1
ATOM 3925 O O . TRP A 1 473 ? 24.844 -3.697 -25.776 1.00 40.41 473 TRP A O 1
ATOM 3935 N N . GLN A 1 474 ? 25.949 -5.605 -26.219 1.00 39.47 474 GLN A N 1
ATOM 3936 C CA . GLN A 1 474 ? 24.752 -6.437 -26.325 1.00 39.47 474 GLN A CA 1
ATOM 3937 C C . GLN A 1 474 ? 24.676 -7.350 -25.110 1.00 39.47 474 GLN A C 1
ATOM 3939 O O . GLN A 1 474 ? 25.669 -7.959 -24.729 1.00 39.47 474 GLN A O 1
ATOM 3944 N N . ASN A 1 475 ? 23.500 -7.469 -24.498 1.00 32.00 475 ASN A N 1
ATOM 3945 C CA . ASN A 1 475 ? 23.323 -8.463 -23.444 1.00 32.00 475 ASN A CA 1
ATOM 3946 C C . ASN A 1 475 ? 23.300 -9.855 -24.083 1.00 32.00 475 ASN A C 1
ATOM 3948 O O . ASN A 1 475 ? 22.444 -10.128 -24.928 1.00 32.00 475 ASN A O 1
ATOM 3952 N N . SER A 1 476 ? 24.198 -10.735 -23.650 1.00 36.50 476 SER A N 1
ATOM 3953 C CA . SER A 1 476 ? 24.158 -12.167 -23.970 1.00 36.50 476 SER A CA 1
ATOM 3954 C C . SER A 1 476 ? 23.913 -12.984 -22.693 1.00 36.50 476 SER A C 1
ATOM 3956 O O . SER A 1 476 ? 24.253 -12.544 -21.587 1.00 36.50 476 SER A O 1
ATOM 3958 N N . HIS A 1 477 ? 23.218 -14.119 -22.831 1.00 39.12 477 HIS A N 1
ATOM 3959 C CA . HIS A 1 477 ? 22.804 -15.007 -21.733 1.00 39.12 477 HIS A CA 1
ATOM 3960 C C . HIS A 1 477 ? 23.379 -16.394 -21.877 1.00 39.12 477 HIS A C 1
ATOM 3962 O O . HIS A 1 477 ? 23.345 -16.900 -23.022 1.00 39.12 477 HIS A O 1
#

Secondary structure (DSSP, 8-state):
-----------------SS--------GGGS-SS-SEEEEEEEEE-SSTT--EEEEEEEEEEEETTEEEEEEEEEEE-TT--HHHHHHHHHHHHH-B----S--SS---B-EEESSHHHHIIIIIHHHHHTTPEEEESSHHHHHHHT-SEEEE-TTS-EEEE--EEEETTTTEEEE-TTS--EEEEESSSS-EEEEE---SS-GGG--S--EEEEHHHHHHHHHS----HHHHHHHHHHTT---PPPPP----SS--HHHHHHHHHHHHHHHHHHHHHHHHHHHS--TT--GGG--SHHHHHHHHHHHTT---HHHH----HHHHHHHHHT--------SS-S----------TTHHHHHHHHTTHHHHHH-S--B--B-HHHHHHHHHHHHH-GGGGG-GGGGGGG-EEEEE--SSEEEEEEE---TT-TT--EEEEEEE--SS-EEEEHHHHHHTTTTTS-S---EEEEEEE-B-

Sequence (477 aa):
MSEHRDIYLRAHTAKHTDKPRGHRERSDLSLPRWPERVLIFDTETRTDVHQRLMFGFYRLCRLIGDRYVCETEGIVYSEDITKEEQNQIGTFVLNTLTDVQMKRFPPQVRLQVHRSFPEFMAKVFWPAVRKGWMIVGFNLAFDISRLSRGWRRSRKGGFRLILSEQLDYKSRTWKAHPYRPEINLEAKDARTTFITRGVPRFRKDEWPNPGRFLDVGTLLFSLFDKHMSLDQWCAEFQMKGYAIDRKLEHEPSGKITQSELRYCRQDVKITQQLLNAAKQEFDTHRLPSLRPDQAYSPASIAKTYMREMNIMRPLAKFKIPDEILGIGMQSYYDGRAECHIRHTRVPVMRLDFVSQYCTVNTLLRNWEILTAASVEFPDATEDVRRLLRMIAHRPDKCFDRELWPDFRFFALVRPDHHIFPVRAPYNDKEPDRLNIGLNYLTSEEPIWLAGPDIIAGGASRKTGRYEAGETAWQNSH

Foldseek 3Di:
DDDDFDFDFFFQDDDDDPDPPDPPPPPLVPDALADQKEKFKDWAAAPDPVRATAKMKIFIFGDDPLATFGQAIAMEGAPPADPVLVVQVVVLQVPAFDPGPDDDVVDPGTHDYHDHLQRCCVPPVQVCQLVQHEYEYAPVVVRVQNLAPDWDADPQRWIWGQNDWDQDPVVRDTDRDQCAWTWTWDDPDPPFTQIWTHQGNPDSVSRPHGGFYANLQQLVCLLPVDRDHLQVLLVVVVVVVQPADHQDDDDRPSGRHSVVVVRSNSNSVRSSSSVSSSSVSVVVLPQRSDRSSRRRHVVSSVVSVCVVVVQDDCVVQEDDDSVVVRLVRRQDDDDADDDDDPPDDDDDDDDDDDVVVVVLCVLLVCVCVRRPNYKDWDFCPVVLVVVLLVCQVPVVCVVVSPCNVVQQKKFFAQQDQWFAWTWAQPDPVCRVDTDIHTGRDGDPGTGIHGSVRVSVRPSHPDDPDDPGPPTMIGIDD

pLDDT: mean 88.65, std 14.13, range [32.0, 98.75]